Protein AF-A0A7S0A513-F1 (afdb_monomer)

InterPro domains:
  IPR018955 Branched-chain alpha-ketoacid dehydrogenase kinase/Pyruvate dehydrogenase kinase, N-terminal [PF10436] (98-244)
  IPR036784 Alpha-ketoacid/pyruvate dehydrogenase kinase, N-terminal domain superfamily [G3DSA:1.20.140.20] (74-240)
  IPR036784 Alpha-ketoacid/pyruvate dehydrogenase kinase, N-terminal domain superfamily [SSF69012] (86-232)
  IPR036890 Histidine kinase/HSP90-like ATPase superfamily [G3DSA:3.30.565.10] (247-371)
  IPR036890 Histidine kinase/HSP90-like ATPase superfamily [SSF55874] (238-359)
  IPR039028 PDK/BCKDK protein kinase [PTHR11947] (77-369)

Nearest PDB structures (foldseek):
  7ebb-assembly1_B  TM=8.734E-01  e=1.107E-13  Homo sapiens
  7eat-assembly1_B  TM=8.738E-01  e=2.167E-13  Homo sapiens
  2e0a-assembly1_A  TM=8.598E-01  e=1.789E-13  Homo sapiens
  7ebg-assembly1_B  TM=8.669E-01  e=2.890E-13  Homo sapiens
  2zdy-assembly1_A  TM=8.778E-01  e=1.278E-12  Homo sapiens

Organism: NCBI:txid73915

Foldseek 3Di:
DDDDDDDDDAPDDFLFLLLLLLVVVVVDDDDDDDDDDDDDPPPPQLVVQLLADDDDPPPDDPDDDRDPRRDYDDPVRVVVVLLVLLVVLCPDDQDDQDPVQLLVCQALLSLLVVLLVRVLSLLSVVLVLLVPQPCLVVQPLSVLLSVLSSVLNVLSSNDDDDSVDCPSVLVSLVSNVVSCPCNRVSVLVSVVVCVVVVSDDLVVSLVSSSVNSVSVVVSCSSSQLNVCNVDPDPPDDPQDRRQKRAFAQLLVLLVVLQVVLQVVCCVNVVDPDTQAEEEAEDDDPPGGGGIDRSVSSSSNSNSVSNVQSVLLSVQCVVVVHDSVVWYFYWYWYDDPPDIDIDTDTPRPDDDPVCVVVVSGPPDDPDDDPPD

Mean predicted aligned error: 11.95 Å

Solvent-accessible surface area (backbone atoms only — not comparable to full-atom values): 22211 Å² total; per-residue (Å²): 137,84,83,82,86,77,91,72,90,76,86,77,83,72,88,49,71,69,56,53,43,58,57,54,60,74,77,66,79,73,92,78,91,81,83,91,81,89,84,93,72,85,73,63,73,55,65,72,41,52,41,52,67,81,91,68,90,68,91,83,78,90,85,77,91,73,70,96,68,57,58,80,70,57,70,70,57,50,51,53,50,50,55,53,46,32,57,57,33,36,71,48,82,82,77,84,80,48,72,62,58,57,60,70,32,44,48,43,60,48,18,43,54,52,36,68,62,48,46,50,32,57,36,21,38,48,44,52,56,51,68,68,40,87,65,30,87,78,33,70,42,45,42,50,48,44,50,54,40,51,53,48,37,49,54,63,50,45,51,64,89,40,87,91,54,54,62,71,46,49,53,51,51,52,50,49,60,61,69,52,67,58,45,62,64,33,48,58,50,40,51,56,52,34,50,76,69,65,72,51,56,72,65,60,52,43,55,51,46,46,54,51,46,51,53,46,52,55,52,53,50,43,53,46,30,27,50,32,32,69,56,65,60,88,84,56,61,91,59,48,49,43,56,32,28,54,66,33,45,63,65,64,39,49,51,50,23,45,57,50,40,36,54,50,47,40,73,74,63,77,45,97,63,65,67,39,66,47,79,47,68,74,60,68,86,75,77,72,58,41,71,39,47,59,68,58,55,30,50,54,46,33,58,52,47,48,54,49,49,50,39,35,50,57,45,23,66,74,67,76,49,59,47,81,82,42,49,30,39,34,42,36,42,63,60,101,87,49,77,49,76,45,81,45,64,71,39,85,78,73,62,77,96,50,52,77,44,73,72,37,80,88,54,71,92,71,79,68,95,80,126

Secondary structure (DSSP, 8-state):
-PPPPPP---------HHHHHHHHHHH--------------TTTTGGGTTT-------S--------TT-----HHHHHHHHHHHHHHHHTSPPP---HHHHHH--SHHHHHHHHHHHHHHHHHHHHHHHHTSTTGGG-HHHHHHHHHHHHHHHHHHH---BTTB-HHHHHHHHHHHHHTTTHHHHHHHHHHHHHHTT-S-HHHHHHHHHHHHHHHHHHHHHHHHHHHHHS--TTS-TTEETTEEEEE-HHHHHHHHHHHHHHHHHHHS--SSPPPEEEEE-SPSSPP-EEE-HHHHHHHHHHHHHHHHHHHHHHHHHHT--GGGS-EEEEEEE-SS-EEEEEE--S----GGGGGGGG-SS---SPPS--

pLDDT: mean 77.33, std 24.17, range [21.39, 98.12]

Sequence (371 aa):
SSPAAGDLVEQRVPCGPRARAMNRLLWRARPQLIRSATPLESLRGGRLLAGLSLGRRLRGERGLAASPLGVHIPEDRLKEFLQAEVSFFAGQEPRSISMRQILDAATPEQAAALTHTELPIRFAQRILQIESLPGWETSPELVEVHKLYSRTFRDLRLVELDVNNLEPFTEVVHTIKERMKGVIPSLAMAMRRGQRQGAFSEAQMTEWLDTFLLSRIGTEMLTSQYIACTTPNIKAKKNRKGIVDQVCDPVSICEQAAKHTKKLARQHCSLDRDVVIEVEFMDAEPRVKFPYVPQYLFYIMVELLKNSARATVELCAAENGRLEDRPIVISVGADDSQVAIRVHDKAGGIPFNVADRVWSYMYSTVKSDNA

Radius of gyration: 24.35 Å; Cα contacts (8 Å, |Δi|>4): 367; chains: 1; bounding box: 82×50×70 Å

Structure (mmCIF, N/CA/C/O backbone):
data_AF-A0A7S0A513-F1
#
_entry.id   AF-A0A7S0A513-F1
#
loop_
_atom_site.group_PDB
_atom_site.id
_atom_site.type_symbol
_atom_site.label_atom_id
_atom_site.label_alt_id
_atom_site.label_comp_id
_atom_site.label_asym_id
_atom_site.label_entity_id
_atom_site.label_seq_id
_atom_site.pdbx_PDB_ins_code
_atom_site.Cartn_x
_atom_site.Cartn_y
_atom_site.Cartn_z
_atom_site.occupancy
_atom_site.B_iso_or_equiv
_atom_site.auth_seq_id
_atom_site.auth_comp_id
_atom_site.auth_asym_id
_atom_site.auth_atom_id
_atom_site.pdbx_PDB_model_num
ATOM 1 N N . SER A 1 1 ? 52.831 -0.151 -0.802 1.00 31.53 1 SER A N 1
ATOM 2 C CA . SER A 1 1 ? 52.164 0.525 0.329 1.00 31.53 1 SER A CA 1
ATOM 3 C C . SER A 1 1 ? 50.747 0.871 -0.091 1.00 31.53 1 SER A C 1
ATOM 5 O O . SER A 1 1 ? 50.537 1.815 -0.838 1.00 31.53 1 SER A O 1
ATOM 7 N N . SER A 1 2 ? 49.795 0.028 0.304 1.00 26.00 2 SER A N 1
ATOM 8 C CA . SER A 1 2 ? 48.356 0.224 0.091 1.00 26.00 2 SER A CA 1
ATOM 9 C C . SER A 1 2 ? 47.811 1.226 1.111 1.00 26.00 2 SER A C 1
ATOM 11 O O . SER A 1 2 ? 48.242 1.161 2.263 1.00 26.00 2 SER A O 1
ATOM 13 N N . PRO A 1 3 ? 46.816 2.058 0.773 1.00 26.52 3 PRO A N 1
ATOM 14 C CA . PRO A 1 3 ? 45.829 2.506 1.736 1.00 26.52 3 PRO A CA 1
ATOM 15 C C . PRO A 1 3 ? 44.521 1.728 1.554 1.00 26.52 3 PRO A C 1
ATOM 17 O O . PRO A 1 3 ? 44.203 1.232 0.474 1.00 26.52 3 PRO A O 1
ATOM 20 N N . ALA A 1 4 ? 43.831 1.557 2.673 1.00 24.08 4 ALA A N 1
ATOM 21 C CA . ALA A 1 4 ? 42.702 0.670 2.879 1.00 24.08 4 ALA A CA 1
ATOM 22 C C . ALA A 1 4 ? 41.410 1.179 2.224 1.00 24.08 4 ALA A C 1
ATOM 24 O O . ALA A 1 4 ? 41.099 2.368 2.277 1.00 24.08 4 ALA A O 1
ATOM 25 N N . ALA A 1 5 ? 40.641 0.245 1.663 1.00 24.20 5 ALA A N 1
ATOM 26 C CA . ALA A 1 5 ? 39.238 0.437 1.331 1.00 24.20 5 ALA A CA 1
ATOM 27 C C . ALA A 1 5 ? 38.428 0.424 2.637 1.00 24.20 5 ALA A C 1
ATOM 29 O O . ALA A 1 5 ? 38.476 -0.547 3.388 1.00 24.20 5 ALA A O 1
ATOM 30 N N . GLY A 1 6 ? 37.750 1.534 2.927 1.00 22.84 6 GLY A N 1
ATOM 31 C CA . GLY A 1 6 ? 36.813 1.641 4.038 1.00 22.84 6 GLY A CA 1
ATOM 32 C C . GLY A 1 6 ? 35.452 1.072 3.652 1.00 22.84 6 GLY A C 1
ATOM 33 O O . GLY A 1 6 ? 34.907 1.422 2.605 1.00 22.84 6 GLY A O 1
ATOM 34 N N . ASP A 1 7 ? 34.927 0.212 4.519 1.00 25.30 7 ASP A N 1
ATOM 35 C CA . ASP A 1 7 ? 33.590 -0.368 4.463 1.00 25.30 7 ASP A CA 1
ATOM 36 C C . ASP A 1 7 ? 32.499 0.713 4.378 1.00 25.30 7 ASP A C 1
ATOM 38 O O . ASP A 1 7 ? 32.326 1.527 5.289 1.00 25.30 7 ASP A O 1
ATOM 42 N N . LEU A 1 8 ? 31.715 0.688 3.298 1.00 23.08 8 LEU A N 1
ATOM 43 C CA . LEU A 1 8 ? 30.444 1.401 3.193 1.00 23.08 8 LEU A CA 1
ATOM 44 C C . LEU A 1 8 ? 29.317 0.372 3.128 1.00 23.08 8 LEU A C 1
ATOM 46 O O . LEU A 1 8 ? 29.141 -0.336 2.141 1.00 23.08 8 LEU A O 1
ATOM 50 N N . VAL A 1 9 ? 28.563 0.306 4.224 1.00 22.80 9 VAL A N 1
ATOM 51 C CA . VAL A 1 9 ? 27.371 -0.524 4.412 1.00 22.80 9 VAL A CA 1
ATOM 52 C C . VAL A 1 9 ? 26.335 -0.200 3.330 1.00 22.80 9 VAL A C 1
ATOM 54 O O . VAL A 1 9 ? 25.712 0.862 3.323 1.00 22.80 9 VAL A O 1
ATOM 57 N N . GLU A 1 10 ? 26.153 -1.141 2.410 1.00 24.81 10 GLU A N 1
ATOM 58 C CA . GLU A 1 10 ? 25.265 -1.053 1.256 1.00 24.81 10 GLU A CA 1
ATOM 59 C C . GLU A 1 10 ? 23.804 -1.299 1.692 1.00 24.81 10 GLU A C 1
ATOM 61 O O . GLU A 1 10 ? 23.372 -2.430 1.914 1.00 24.81 10 GLU A O 1
ATOM 66 N N . GLN A 1 11 ? 22.993 -0.243 1.834 1.00 22.23 11 GLN A N 1
ATOM 67 C CA . GLN A 1 11 ? 21.542 -0.400 2.008 1.00 22.23 11 GLN A CA 1
ATOM 68 C C . GLN A 1 11 ? 20.886 -0.774 0.670 1.00 22.23 11 GLN A C 1
ATOM 70 O O . GLN A 1 11 ? 20.380 0.075 -0.065 1.00 22.23 11 GLN A O 1
ATOM 75 N N . ARG A 1 12 ? 20.874 -2.072 0.352 1.00 28.61 12 ARG A N 1
ATOM 76 C CA . ARG A 1 12 ? 20.111 -2.637 -0.770 1.00 28.61 12 ARG A CA 1
ATOM 77 C C . ARG A 1 12 ? 18.631 -2.736 -0.392 1.00 28.61 12 ARG A C 1
ATOM 79 O O . ARG A 1 12 ? 18.266 -3.449 0.539 1.00 28.61 12 ARG A O 1
ATOM 86 N N . VAL A 1 13 ? 17.764 -2.021 -1.111 1.00 29.59 13 VAL A N 1
ATOM 87 C CA . VAL A 1 13 ? 16.310 -1.987 -0.863 1.00 29.59 13 VAL A CA 1
ATOM 88 C C . VAL A 1 13 ? 15.618 -3.134 -1.621 1.00 29.59 13 VAL A C 1
ATOM 90 O O . VAL A 1 13 ? 15.493 -3.054 -2.844 1.00 29.59 13 VAL A O 1
ATOM 93 N N . PRO A 1 14 ? 15.132 -4.201 -0.955 1.00 30.73 14 PRO A N 1
ATOM 94 C CA . PRO A 1 14 ? 14.318 -5.221 -1.613 1.00 30.73 14 PRO A CA 1
ATOM 95 C C . PRO A 1 14 ? 12.946 -4.658 -2.024 1.00 30.73 14 PRO A C 1
ATOM 97 O O . PRO A 1 14 ? 12.398 -3.785 -1.347 1.00 30.73 14 PRO A O 1
ATOM 100 N N . CYS A 1 15 ? 12.354 -5.196 -3.099 1.00 41.12 15 CYS A N 1
ATOM 101 C CA . CYS A 1 15 ? 10.929 -5.011 -3.405 1.00 41.12 15 CYS A CA 1
ATOM 102 C C . CYS A 1 15 ? 10.108 -5.389 -2.161 1.00 41.12 15 CYS A C 1
ATOM 104 O O . CYS A 1 15 ? 10.096 -6.547 -1.731 1.00 41.12 15 CYS A O 1
ATOM 106 N N . GLY A 1 16 ? 9.472 -4.400 -1.534 1.00 36.81 16 GLY A N 1
ATOM 107 C CA . GLY A 1 16 ? 8.758 -4.605 -0.279 1.00 36.81 16 GLY A CA 1
ATOM 108 C C . GLY A 1 16 ? 7.528 -5.505 -0.476 1.00 36.81 16 GLY A C 1
ATOM 109 O O . GLY A 1 16 ? 6.898 -5.448 -1.531 1.00 36.81 16 GLY A O 1
ATOM 110 N N . PRO A 1 17 ? 7.099 -6.279 0.540 1.00 36.75 17 PRO A N 1
ATOM 111 C CA . PRO A 1 17 ? 5.861 -7.072 0.490 1.00 36.75 17 PRO A CA 1
ATOM 112 C C . PRO A 1 17 ? 4.633 -6.267 0.021 1.00 36.75 17 PRO A C 1
ATOM 114 O O . PRO A 1 17 ? 3.756 -6.787 -0.659 1.00 36.75 17 PRO A O 1
ATOM 117 N N . ARG A 1 18 ? 4.614 -4.961 0.312 1.00 36.81 18 ARG A N 1
ATOM 118 C CA . ARG A 1 18 ? 3.580 -4.008 -0.112 1.00 36.81 18 ARG A CA 1
ATOM 119 C C . ARG A 1 18 ? 3.474 -3.844 -1.639 1.00 36.81 18 ARG A C 1
ATOM 121 O O . ARG A 1 18 ? 2.367 -3.670 -2.135 1.00 36.81 18 ARG A O 1
ATOM 128 N N . ALA A 1 19 ? 4.585 -3.937 -2.373 1.00 38.19 19 ALA A N 1
ATOM 129 C CA . ALA A 1 19 ? 4.618 -3.864 -3.838 1.00 38.19 19 ALA A CA 1
ATOM 130 C C . ALA A 1 19 ? 3.996 -5.104 -4.488 1.00 38.19 19 ALA A C 1
ATOM 132 O O . ALA A 1 19 ? 3.190 -4.993 -5.409 1.00 38.19 19 ALA A O 1
ATOM 133 N N . ARG A 1 20 ? 4.301 -6.289 -3.947 1.00 46.50 20 ARG A N 1
ATOM 134 C CA . ARG A 1 20 ? 3.769 -7.567 -4.442 1.00 46.50 20 ARG A CA 1
ATOM 135 C C . ARG A 1 20 ? 2.255 -7.688 -4.259 1.00 46.50 20 ARG A C 1
ATOM 137 O O . ARG A 1 20 ? 1.569 -8.069 -5.204 1.00 46.50 20 ARG A O 1
ATOM 144 N N . ALA A 1 21 ? 1.731 -7.286 -3.100 1.00 36.16 21 ALA A N 1
ATOM 145 C CA . ALA A 1 21 ? 0.288 -7.285 -2.851 1.00 36.16 21 ALA A CA 1
ATOM 146 C C . ALA A 1 21 ? -0.473 -6.322 -3.778 1.00 36.16 21 ALA A C 1
ATOM 148 O O . ALA A 1 21 ? -1.547 -6.654 -4.274 1.00 36.16 21 ALA A O 1
ATOM 149 N N . MET A 1 22 ? 0.097 -5.143 -4.051 1.00 35.75 22 MET A N 1
ATOM 150 C CA . MET A 1 22 ? -0.537 -4.148 -4.919 1.00 35.75 22 MET A CA 1
ATOM 151 C C . MET A 1 22 ? -0.517 -4.568 -6.400 1.00 35.75 22 MET A C 1
ATOM 153 O O . MET A 1 22 ? -1.495 -4.334 -7.104 1.00 35.75 22 MET A O 1
ATOM 157 N N . ASN A 1 23 ? 0.533 -5.266 -6.855 1.00 37.56 23 ASN A N 1
ATOM 158 C CA . ASN A 1 23 ? 0.601 -5.803 -8.220 1.00 37.56 23 ASN A CA 1
ATOM 159 C C . ASN A 1 23 ? -0.340 -7.005 -8.443 1.00 37.56 23 ASN A C 1
ATOM 161 O O . ASN A 1 23 ? -0.924 -7.123 -9.517 1.00 37.56 23 ASN A O 1
ATOM 165 N N . ARG A 1 24 ? -0.554 -7.870 -7.438 1.00 40.38 24 ARG A N 1
ATOM 166 C CA . ARG A 1 24 ? -1.519 -8.990 -7.531 1.00 40.38 24 ARG A CA 1
ATOM 167 C C . ARG A 1 24 ? -2.982 -8.522 -7.595 1.00 40.38 24 ARG A C 1
ATOM 169 O O . ARG A 1 24 ? -3.795 -9.163 -8.258 1.00 40.38 24 ARG A O 1
ATOM 176 N N . LEU A 1 25 ? -3.301 -7.395 -6.953 1.00 34.44 25 LEU A N 1
ATOM 177 C CA . LEU A 1 25 ? -4.626 -6.752 -6.937 1.00 34.44 25 LEU A CA 1
ATOM 178 C C . LEU A 1 25 ? -5.155 -6.429 -8.344 1.00 34.44 25 LEU A C 1
ATOM 180 O O . LEU A 1 25 ? -6.352 -6.541 -8.593 1.00 34.44 25 LEU A O 1
ATOM 184 N N . LEU A 1 26 ? -4.258 -6.071 -9.266 1.00 33.94 26 LEU A N 1
ATOM 185 C CA . LEU A 1 26 ? -4.607 -5.711 -10.642 1.00 33.94 26 LEU A CA 1
ATOM 186 C C . LEU A 1 26 ? -4.824 -6.929 -11.555 1.00 33.94 26 LEU A C 1
ATOM 188 O O . LEU A 1 26 ? -5.502 -6.808 -12.568 1.00 33.94 26 LEU A O 1
ATOM 192 N N . TRP A 1 27 ? -4.309 -8.111 -11.198 1.00 27.66 27 TRP A N 1
ATOM 193 C CA . TRP A 1 27 ? -4.363 -9.301 -12.062 1.00 27.66 27 TRP A CA 1
ATOM 194 C C . TRP A 1 27 ? -5.582 -10.210 -11.808 1.00 27.66 27 TRP A C 1
ATOM 196 O O . TRP A 1 27 ? -5.841 -11.133 -12.578 1.00 27.66 27 TRP A O 1
ATOM 206 N N . ARG A 1 28 ? -6.350 -9.990 -10.726 1.00 25.70 28 ARG A N 1
ATOM 207 C CA . ARG A 1 28 ? -7.469 -10.870 -10.317 1.00 25.70 28 ARG A CA 1
ATOM 208 C C . ARG A 1 28 ? -8.786 -10.143 -10.004 1.00 25.70 28 ARG A C 1
ATOM 210 O O . ARG A 1 28 ? -9.498 -10.532 -9.080 1.00 25.70 28 ARG A O 1
ATOM 217 N N . ALA A 1 29 ? -9.170 -9.129 -10.775 1.00 23.39 29 ALA A N 1
ATOM 218 C CA . ALA A 1 29 ? -10.522 -8.575 -10.675 1.00 23.39 29 ALA A CA 1
ATOM 219 C C . ALA A 1 29 ? -11.521 -9.414 -11.506 1.00 23.39 29 ALA A C 1
ATOM 221 O O . ALA A 1 29 ? -11.628 -9.245 -12.717 1.00 23.39 29 ALA A O 1
ATOM 222 N N . ARG A 1 30 ? -12.270 -10.322 -10.859 1.00 21.39 30 ARG A N 1
ATOM 223 C CA . ARG A 1 30 ? -13.564 -10.812 -11.378 1.00 21.39 30 ARG A CA 1
ATOM 224 C C . ARG A 1 30 ? -14.690 -9.958 -10.777 1.00 21.39 30 ARG A C 1
ATOM 226 O O . ARG A 1 30 ? -14.651 -9.719 -9.570 1.00 21.39 30 ARG A O 1
ATOM 233 N N . PRO A 1 31 ? -15.705 -9.537 -11.549 1.00 22.92 31 PRO A N 1
ATOM 234 C CA . PRO A 1 31 ? -16.829 -8.794 -10.999 1.00 22.92 31 PRO A CA 1
ATOM 235 C C . PRO A 1 31 ? -17.800 -9.756 -10.304 1.00 22.92 31 PRO A C 1
ATOM 237 O O . PRO A 1 31 ? -18.251 -10.728 -10.909 1.00 22.92 31 PRO A O 1
ATOM 240 N N . GLN A 1 32 ? -18.147 -9.484 -9.045 1.00 23.38 32 GLN A N 1
ATOM 241 C CA . GLN A 1 32 ? -19.339 -10.056 -8.416 1.00 23.38 32 GLN A CA 1
ATOM 242 C C . GLN A 1 32 ? -20.369 -8.951 -8.176 1.00 23.38 32 GLN A C 1
ATOM 244 O O . GLN A 1 32 ? -20.063 -7.908 -7.598 1.00 23.38 32 GLN A O 1
ATOM 249 N N . LEU A 1 33 ? -21.584 -9.185 -8.679 1.00 22.20 33 LEU A N 1
ATOM 250 C CA . LEU A 1 33 ? -22.762 -8.349 -8.468 1.00 22.20 33 LEU A CA 1
ATOM 251 C C . LEU A 1 33 ? -23.184 -8.394 -6.996 1.00 22.20 33 LEU A C 1
ATOM 253 O O . LEU A 1 33 ? -23.364 -9.480 -6.452 1.00 22.20 33 LEU A O 1
ATOM 257 N N . ILE A 1 34 ? -23.446 -7.235 -6.385 1.00 23.72 34 ILE A N 1
ATOM 258 C CA . ILE A 1 34 ? -24.060 -7.159 -5.053 1.00 23.72 34 ILE A CA 1
ATOM 259 C C . ILE A 1 34 ? -25.284 -6.242 -5.094 1.00 23.72 34 ILE A C 1
ATOM 261 O O . ILE A 1 34 ? -25.223 -5.095 -5.540 1.00 23.72 34 ILE A O 1
ATOM 265 N N . ARG A 1 35 ? -26.407 -6.803 -4.629 1.00 21.86 35 ARG A N 1
ATOM 266 C CA . ARG A 1 35 ? -27.696 -6.145 -4.394 1.00 21.86 35 ARG A CA 1
ATOM 267 C C . ARG A 1 35 ? -27.638 -5.285 -3.129 1.00 21.86 35 ARG A C 1
ATOM 269 O O . ARG A 1 35 ? -26.991 -5.636 -2.149 1.00 21.86 35 ARG A O 1
ATOM 276 N N . SER A 1 36 ? -28.358 -4.172 -3.163 1.00 21.98 36 SER A N 1
ATOM 277 C CA . SER A 1 36 ? -28.482 -3.188 -2.088 1.00 21.98 36 SER A CA 1
ATOM 278 C C . SER A 1 36 ? -29.209 -3.735 -0.855 1.00 21.98 36 SER A C 1
ATOM 280 O O . SER A 1 36 ? -30.333 -4.220 -0.976 1.00 21.98 36 SER A O 1
ATOM 282 N N . ALA A 1 37 ? -28.627 -3.538 0.327 1.00 23.28 37 ALA A N 1
ATOM 283 C CA . ALA A 1 37 ? -29.340 -3.562 1.601 1.00 23.28 37 ALA A CA 1
ATOM 284 C C . ALA A 1 37 ? -28.906 -2.354 2.449 1.00 23.28 37 ALA A C 1
ATOM 286 O O . ALA A 1 37 ? -27.717 -2.069 2.593 1.00 23.28 37 ALA A O 1
ATOM 287 N N . THR A 1 38 ? -29.883 -1.618 2.972 1.00 27.64 38 THR A N 1
ATOM 288 C CA . THR A 1 38 ? -29.727 -0.440 3.839 1.00 27.64 38 THR A CA 1
ATOM 289 C C . THR A 1 38 ? -29.581 -0.843 5.309 1.00 27.64 38 THR A C 1
ATOM 291 O O . THR A 1 38 ? -30.393 -1.642 5.770 1.00 27.64 38 THR A O 1
ATOM 294 N N . PRO A 1 39 ? -28.656 -0.240 6.084 1.00 29.53 39 PRO A N 1
ATOM 295 C CA . PRO A 1 39 ? -28.733 -0.307 7.542 1.00 29.53 39 PRO A CA 1
ATOM 296 C C . PRO A 1 39 ? -28.659 1.082 8.202 1.00 29.53 39 PRO A C 1
ATOM 298 O O . PRO A 1 39 ? -27.600 1.705 8.278 1.00 29.53 39 PRO A O 1
ATOM 301 N N . LEU A 1 40 ? -29.793 1.522 8.747 1.00 26.30 40 LEU A N 1
ATOM 302 C CA . LEU A 1 40 ? -29.931 2.615 9.712 1.00 26.30 40 LEU A CA 1
ATOM 303 C C . LEU A 1 40 ? -30.316 1.962 11.046 1.00 26.30 40 LEU A C 1
ATOM 305 O O . LEU A 1 40 ? -31.493 1.761 11.282 1.00 26.30 40 LEU A O 1
ATOM 309 N N . GLU A 1 41 ? -29.331 1.557 11.862 1.00 24.95 41 GLU A N 1
ATOM 310 C CA . GLU A 1 41 ? -29.530 1.166 13.285 1.00 24.95 41 GLU A CA 1
ATOM 311 C C . GLU A 1 41 ? -28.215 0.883 14.064 1.00 24.95 41 GLU A C 1
ATOM 313 O O . GLU A 1 41 ? -28.203 0.847 15.292 1.00 24.95 41 GLU A O 1
ATOM 318 N N . SER A 1 42 ? -27.064 0.795 13.384 1.00 33.84 42 SER A N 1
ATOM 319 C CA . SER A 1 42 ? -25.761 0.371 13.945 1.00 33.84 42 SER A CA 1
ATOM 320 C C . SER A 1 42 ? -25.025 1.372 14.871 1.00 33.84 42 SER A C 1
ATOM 322 O O . SER A 1 42 ? -23.919 1.080 15.325 1.00 33.84 42 SER A O 1
ATOM 324 N N . LEU A 1 43 ? -25.583 2.545 15.185 1.00 31.52 43 LEU A N 1
ATOM 325 C CA . LEU A 1 43 ? -24.890 3.588 15.972 1.00 31.52 43 LEU A CA 1
ATOM 326 C C . LEU A 1 43 ? -25.077 3.473 17.500 1.00 31.52 43 LEU A C 1
ATOM 328 O O . LEU A 1 43 ? -24.502 4.262 18.247 1.00 31.52 43 LEU A O 1
ATOM 332 N N . ARG A 1 44 ? -25.865 2.509 18.000 1.00 32.94 44 ARG A N 1
ATOM 333 C CA . ARG A 1 44 ? -26.158 2.409 19.446 1.00 32.94 44 ARG A CA 1
ATOM 334 C C . ARG A 1 44 ? -25.062 1.728 20.277 1.00 32.94 44 ARG A C 1
ATOM 336 O O . ARG A 1 44 ? -24.904 2.090 21.436 1.00 32.94 44 ARG A O 1
ATOM 343 N N . GLY A 1 45 ? -24.270 0.816 19.706 1.00 32.12 45 GLY A N 1
ATOM 344 C CA . GLY A 1 45 ? -23.227 0.085 20.450 1.00 32.12 45 GLY A CA 1
ATOM 345 C C . GLY A 1 45 ? -21.999 0.926 20.830 1.00 32.12 45 GLY A C 1
ATOM 346 O O . GLY A 1 45 ? -21.393 0.701 21.870 1.00 32.12 45 GLY A O 1
ATOM 347 N N . GLY A 1 46 ? -21.651 1.943 20.031 1.00 35.59 46 GLY A N 1
ATOM 348 C CA . GLY A 1 46 ? -20.552 2.875 20.336 1.00 35.59 46 GLY A CA 1
ATOM 349 C C . GLY A 1 46 ? -20.810 3.768 21.556 1.00 35.59 46 GLY A C 1
ATOM 350 O O . GLY A 1 46 ? -19.874 4.091 22.278 1.00 35.59 46 GLY A O 1
ATOM 351 N N . ARG A 1 47 ? -22.080 4.086 21.850 1.00 38.56 47 ARG A N 1
ATOM 352 C CA . ARG A 1 47 ? -22.468 4.952 22.981 1.00 38.56 47 ARG A CA 1
ATOM 353 C C . ARG A 1 47 ? -22.203 4.339 24.361 1.00 38.56 47 ARG A C 1
ATOM 355 O O . ARG A 1 47 ? -22.214 5.064 25.346 1.00 38.56 47 ARG A O 1
ATOM 362 N N . LEU A 1 48 ? -21.997 3.022 24.458 1.00 37.28 48 LEU A N 1
ATOM 363 C CA . LEU A 1 48 ? -21.797 2.342 25.746 1.00 37.28 48 LEU A CA 1
ATOM 364 C C . LEU A 1 48 ? -20.347 2.408 26.257 1.00 37.28 48 LEU A C 1
ATOM 366 O O . LEU A 1 48 ? -20.134 2.260 27.456 1.00 37.28 48 LEU A O 1
ATOM 370 N N . LEU A 1 49 ? -19.360 2.640 25.384 1.00 39.53 49 LEU A N 1
ATOM 371 C CA . LEU A 1 49 ? -17.935 2.620 25.756 1.00 39.53 49 LEU A CA 1
ATOM 372 C C . LEU A 1 49 ? -17.324 4.002 25.958 1.00 39.53 49 LEU A C 1
ATOM 374 O O . LEU A 1 49 ? -16.396 4.166 26.742 1.00 39.53 49 LEU A O 1
ATOM 378 N N . ALA A 1 50 ? -17.871 5.003 25.291 1.00 39.03 50 ALA A N 1
ATOM 379 C CA . ALA A 1 50 ? -17.426 6.378 25.404 1.00 39.03 50 ALA A CA 1
ATOM 380 C C . ALA A 1 50 ? -17.573 7.001 26.799 1.00 39.03 50 ALA A C 1
ATOM 382 O O . ALA A 1 50 ? -16.856 7.932 27.158 1.00 39.03 50 ALA A O 1
ATOM 383 N N . GLY A 1 51 ? -18.493 6.468 27.607 1.00 34.31 51 GLY A N 1
ATOM 384 C CA . GLY A 1 51 ? -18.667 6.856 29.005 1.00 34.31 51 GLY A CA 1
ATOM 385 C C . GLY A 1 51 ? -17.614 6.275 29.956 1.00 34.31 51 GLY A C 1
ATOM 386 O O . GLY A 1 51 ? -17.707 6.501 31.158 1.00 34.31 51 GLY A O 1
ATOM 387 N N . LEU A 1 52 ? -16.634 5.507 29.470 1.00 39.56 52 LEU A N 1
ATOM 388 C CA . LEU A 1 52 ? -15.660 4.806 30.308 1.00 39.56 52 LEU A CA 1
ATOM 389 C C . LEU A 1 52 ? -14.345 5.593 30.380 1.00 39.56 52 LEU A C 1
ATOM 391 O O . LEU A 1 52 ? -13.466 5.447 29.533 1.00 39.56 52 LEU A O 1
ATOM 395 N N . SER A 1 53 ? -14.187 6.437 31.402 1.00 35.69 53 SER A N 1
ATOM 396 C CA . SER A 1 53 ? -12.924 7.135 31.667 1.00 35.69 53 SER A CA 1
ATOM 397 C C . SER A 1 53 ? -11.959 6.258 32.481 1.00 35.69 53 SER A C 1
ATOM 399 O O . SER A 1 53 ? -12.306 5.703 33.523 1.00 35.69 53 SER A O 1
ATOM 401 N N . LEU A 1 54 ? -10.717 6.123 32.001 1.00 36.06 54 LEU A N 1
ATOM 402 C CA . LEU A 1 54 ? -9.638 5.417 32.699 1.00 36.06 54 LEU A CA 1
ATOM 403 C C . LEU A 1 54 ? -9.001 6.327 33.756 1.00 36.06 54 LEU A C 1
ATOM 405 O O . LEU A 1 54 ? -8.480 7.401 33.456 1.00 36.06 54 LEU A O 1
ATOM 409 N N . GLY A 1 55 ? -8.996 5.867 35.006 1.00 30.48 55 GLY A N 1
ATOM 410 C CA . GLY A 1 55 ? -8.342 6.547 36.115 1.00 30.48 55 GLY A CA 1
ATOM 411 C C . GLY A 1 55 ? -6.817 6.565 35.979 1.00 30.48 55 GLY A C 1
ATOM 412 O O . GLY A 1 55 ? -6.136 5.619 36.362 1.00 30.48 55 GLY A O 1
ATOM 413 N N . ARG A 1 56 ? -6.260 7.701 35.555 1.00 30.78 56 ARG A N 1
ATOM 414 C CA . ARG A 1 56 ? -4.959 8.174 36.047 1.00 30.78 56 ARG A CA 1
ATOM 415 C C . ARG A 1 56 ? -5.180 9.517 36.727 1.00 30.78 56 ARG A C 1
ATOM 417 O O . ARG A 1 56 ? -5.428 10.516 36.064 1.00 30.78 56 ARG A O 1
ATOM 424 N N . ARG A 1 57 ? -5.032 9.569 38.056 1.00 28.22 57 ARG A N 1
ATOM 425 C CA . ARG A 1 57 ? -4.723 10.836 38.734 1.00 28.22 57 ARG A CA 1
ATOM 426 C C . ARG A 1 57 ? -3.320 11.259 38.299 1.00 28.22 57 ARG A C 1
ATOM 428 O O . ARG A 1 57 ? -2.343 10.944 38.972 1.00 28.22 57 ARG A O 1
ATOM 435 N N . LEU A 1 58 ? -3.220 11.972 37.184 1.00 30.42 58 LEU A N 1
ATOM 436 C CA . LEU A 1 58 ? -2.128 12.913 36.992 1.00 30.42 58 LEU A CA 1
ATOM 437 C C . LEU A 1 58 ? -2.475 14.132 37.849 1.00 30.42 58 LEU A C 1
ATOM 439 O O . LEU A 1 58 ? -3.508 14.774 37.666 1.00 30.42 58 LEU A O 1
ATOM 443 N N . ARG A 1 59 ? -1.661 14.401 38.873 1.00 30.34 59 ARG A N 1
ATOM 444 C CA . ARG A 1 59 ? -1.750 15.672 39.592 1.00 30.34 59 ARG A CA 1
ATOM 445 C C . ARG A 1 59 ? -1.391 16.777 38.603 1.00 30.34 59 ARG A C 1
ATOM 447 O O . ARG A 1 59 ? -0.230 16.888 38.230 1.00 30.34 59 ARG A O 1
ATOM 454 N N . GLY A 1 60 ? -2.380 17.599 38.269 1.00 34.09 60 GLY A N 1
ATOM 455 C CA . GLY A 1 60 ? -2.172 18.938 37.730 1.00 34.09 60 GLY A CA 1
ATOM 456 C C . GLY A 1 60 ? -2.650 19.145 36.300 1.00 34.09 60 GLY A C 1
ATOM 457 O O . GLY A 1 60 ? -1.828 19.446 35.453 1.00 34.09 60 GLY A O 1
ATOM 458 N N . GLU A 1 61 ? -3.958 19.092 36.045 1.00 31.05 61 GLU A N 1
ATOM 459 C CA . GLU A 1 61 ? -4.539 19.675 34.828 1.00 31.05 61 GLU A CA 1
ATOM 460 C C . GLU A 1 61 ? -5.851 20.392 35.161 1.00 31.05 61 GLU A C 1
ATOM 462 O O . GLU A 1 61 ? -6.734 19.857 35.835 1.00 31.05 61 GLU A O 1
ATOM 467 N N . ARG A 1 62 ? -5.952 21.652 34.726 1.00 30.48 62 ARG A N 1
ATOM 468 C CA . ARG A 1 62 ? -7.199 22.417 34.726 1.00 30.48 62 ARG A CA 1
ATOM 469 C C . ARG A 1 62 ? -7.973 22.060 33.459 1.00 30.48 62 ARG A C 1
ATOM 471 O O . ARG A 1 62 ? -7.510 22.363 32.370 1.00 30.48 62 ARG A O 1
ATOM 478 N N . GLY A 1 63 ? -9.180 21.532 33.650 1.00 35.19 63 GLY A N 1
ATOM 479 C CA . GLY A 1 63 ? -10.333 21.822 32.796 1.00 35.19 63 GLY A CA 1
ATOM 480 C C . GLY A 1 63 ? -10.477 21.021 31.503 1.00 35.19 63 GLY A C 1
ATOM 481 O O . GLY A 1 63 ? -10.400 21.599 30.428 1.00 35.19 63 GLY A O 1
ATOM 482 N N . LEU A 1 64 ? -10.840 19.742 31.613 1.00 34.44 64 LEU A N 1
ATOM 483 C CA . LEU A 1 64 ? -11.671 19.062 30.613 1.00 34.44 64 LEU A CA 1
ATOM 484 C C . LEU A 1 64 ? -12.939 18.587 31.329 1.00 34.44 64 LEU A C 1
ATOM 486 O O . LEU A 1 64 ? -12.873 17.848 32.311 1.00 34.44 64 LEU A O 1
ATOM 490 N N . ALA A 1 65 ? -14.087 19.113 30.902 1.00 33.50 65 ALA A N 1
ATOM 491 C CA . ALA A 1 65 ? -15.385 18.833 31.498 1.00 33.50 65 ALA A CA 1
ATOM 492 C C . ALA A 1 65 ? -15.739 17.350 31.304 1.00 33.50 65 ALA A C 1
ATOM 494 O O . ALA A 1 65 ? -16.002 16.899 30.193 1.00 33.50 65 ALA A O 1
ATOM 495 N N . ALA A 1 66 ? -15.714 16.593 32.400 1.00 35.28 66 ALA A N 1
ATOM 496 C CA . ALA A 1 66 ? -16.110 15.194 32.431 1.00 35.28 66 ALA A CA 1
ATOM 497 C C . ALA A 1 66 ? -17.637 15.058 32.297 1.00 35.28 66 ALA A C 1
ATOM 499 O O . ALA A 1 66 ? -18.394 15.772 32.957 1.00 35.28 66 ALA A O 1
ATOM 500 N N . SER A 1 67 ? -18.082 14.115 31.464 1.00 35.12 67 SER A N 1
ATOM 501 C CA . SER A 1 67 ? -19.490 13.719 31.359 1.00 35.12 67 SER A CA 1
ATOM 502 C C . SER A 1 67 ? -20.001 13.139 32.700 1.00 35.12 67 SER A C 1
ATOM 504 O O . SER A 1 67 ? -19.242 12.428 33.364 1.00 35.12 67 SER A O 1
ATOM 506 N N . PRO A 1 68 ? -21.256 13.391 33.138 1.00 33.75 68 PRO A N 1
ATOM 507 C CA . PRO A 1 68 ? -21.686 13.161 34.528 1.00 33.75 68 PRO A CA 1
ATOM 508 C C . PRO A 1 68 ? -21.939 11.694 34.926 1.00 33.75 68 PRO A C 1
ATOM 510 O O . PRO A 1 68 ? -22.336 11.435 36.058 1.00 33.75 68 PRO A O 1
ATOM 513 N N . LEU A 1 69 ? -21.748 10.727 34.022 1.00 40.53 69 LEU A N 1
ATOM 514 C CA . LEU A 1 69 ? -22.099 9.311 34.224 1.00 40.53 69 LEU A CA 1
ATOM 515 C C . LEU A 1 69 ? -20.945 8.370 33.839 1.00 40.53 69 LEU A C 1
ATOM 517 O O . LEU A 1 69 ? -21.132 7.388 33.124 1.00 40.53 69 LEU A O 1
ATOM 521 N N . GLY A 1 70 ? -19.731 8.678 34.301 1.00 49.88 70 GLY A N 1
ATOM 522 C CA . GLY A 1 70 ? -18.562 7.828 34.079 1.00 49.88 70 GLY A CA 1
ATOM 523 C C . GLY A 1 70 ? -18.616 6.542 34.906 1.00 49.88 70 GLY A C 1
ATOM 524 O O . GLY A 1 70 ? -18.265 6.556 36.085 1.00 49.88 70 GLY A O 1
ATOM 525 N N . VAL A 1 71 ? -19.055 5.427 34.317 1.00 55.88 71 VAL A N 1
ATOM 526 C CA . VAL A 1 71 ? -19.022 4.109 34.975 1.00 55.88 71 VAL A CA 1
ATOM 527 C C . VAL A 1 71 ? -17.573 3.618 35.022 1.00 55.88 71 VAL A C 1
ATOM 529 O O . VAL A 1 71 ? -16.941 3.403 33.993 1.00 55.88 71 VAL A O 1
ATOM 532 N N . HIS A 1 72 ? -17.035 3.433 36.227 1.00 63.47 72 HIS A N 1
ATOM 533 C CA . HIS A 1 72 ? -15.666 2.964 36.433 1.00 63.47 72 HIS A CA 1
ATOM 534 C C . HIS A 1 72 ? -15.572 1.446 36.215 1.00 63.47 72 HIS A C 1
ATOM 536 O O . HIS A 1 72 ? -16.062 0.666 37.035 1.00 63.47 72 HIS A O 1
ATOM 542 N N . ILE A 1 73 ? -14.918 1.013 35.134 1.00 70.75 73 ILE A N 1
ATOM 543 C CA . ILE A 1 73 ? -14.708 -0.409 34.825 1.00 70.75 73 ILE A CA 1
ATOM 544 C C . ILE A 1 73 ? -13.246 -0.796 35.117 1.00 70.75 73 ILE A C 1
ATOM 546 O O . ILE A 1 73 ? -12.341 -0.125 34.622 1.00 70.75 73 ILE A O 1
ATOM 550 N N . PRO A 1 74 ? -12.988 -1.864 35.901 1.00 84.00 74 PRO A N 1
ATOM 551 C CA . PRO A 1 74 ? -11.638 -2.398 36.105 1.00 84.00 74 PRO A CA 1
ATOM 552 C C . PRO A 1 74 ? -10.954 -2.787 34.787 1.00 84.00 74 PRO A C 1
ATOM 554 O O . PRO A 1 74 ? -11.618 -3.244 33.857 1.00 84.00 74 PRO A O 1
ATOM 557 N N . GLU A 1 75 ? -9.626 -2.675 34.715 1.00 80.56 75 GLU A N 1
ATOM 558 C CA . GLU A 1 75 ? -8.864 -2.949 33.483 1.00 80.56 75 GLU A CA 1
ATOM 559 C C . GLU A 1 75 ? -9.066 -4.383 32.963 1.00 80.56 75 GLU A C 1
ATOM 561 O O . GLU A 1 75 ? -9.243 -4.581 31.760 1.00 80.56 75 GLU A O 1
ATOM 566 N N . ASP A 1 76 ? -9.160 -5.365 33.862 1.00 80.62 76 ASP A N 1
ATOM 567 C CA . ASP A 1 76 ? -9.431 -6.763 33.501 1.00 80.62 76 ASP A CA 1
ATOM 568 C C . ASP A 1 76 ? -10.805 -6.931 32.841 1.00 80.62 76 ASP A C 1
ATOM 570 O O . ASP A 1 76 ? -10.941 -7.605 31.821 1.00 80.62 76 ASP A O 1
ATOM 574 N N . ARG A 1 77 ? -11.823 -6.236 33.362 1.00 83.56 77 ARG A N 1
ATOM 575 C CA . ARG A 1 77 ? -13.177 -6.255 32.795 1.00 83.56 77 ARG A CA 1
ATOM 576 C C . ARG A 1 77 ? -13.208 -5.575 31.436 1.00 83.56 77 ARG A C 1
ATOM 578 O O . ARG A 1 77 ? -13.824 -6.094 30.513 1.00 83.56 77 ARG A O 1
ATOM 585 N N . LEU A 1 78 ? -12.515 -4.446 31.283 1.00 82.31 78 LEU A N 1
ATOM 586 C CA . LEU A 1 78 ? -12.385 -3.781 29.986 1.00 82.31 78 LEU A CA 1
ATOM 587 C C . LEU A 1 78 ? -11.721 -4.704 28.954 1.00 82.31 78 LEU A C 1
ATOM 589 O O . LEU A 1 78 ? -12.150 -4.744 27.804 1.00 82.31 78 LEU A O 1
ATOM 593 N N . LYS A 1 79 ? -10.708 -5.475 29.361 1.00 82.75 79 LYS A N 1
ATOM 594 C CA . LYS A 1 79 ? -10.048 -6.452 28.491 1.00 82.75 79 LYS A CA 1
ATOM 595 C C . LYS A 1 79 ? -11.003 -7.567 28.048 1.00 82.75 79 LYS A C 1
ATOM 597 O O . LYS A 1 79 ? -11.047 -7.861 26.856 1.00 82.75 79 LYS A O 1
ATOM 602 N N . GLU A 1 80 ? -11.787 -8.131 28.969 1.00 86.88 80 GLU A N 1
ATOM 603 C CA . GLU A 1 80 ? -12.837 -9.116 28.649 1.00 86.88 80 GLU A CA 1
ATOM 604 C C . GLU A 1 80 ? -13.854 -8.548 27.645 1.00 86.88 80 GLU A C 1
ATOM 606 O O . GLU A 1 80 ? -14.166 -9.190 26.640 1.00 86.88 80 GLU A O 1
ATOM 611 N N . PHE A 1 81 ? -14.324 -7.316 27.871 1.00 88.25 81 PHE A N 1
ATOM 612 C CA . PHE A 1 81 ? -15.259 -6.645 26.963 1.00 88.25 81 PHE A CA 1
ATOM 613 C C . PHE A 1 81 ? -14.665 -6.423 25.572 1.00 88.25 81 PHE A C 1
ATOM 615 O O . PHE A 1 81 ? -15.321 -6.721 24.576 1.00 88.25 81 PHE A O 1
ATOM 622 N N . LEU A 1 82 ? -13.423 -5.943 25.484 1.00 88.88 82 LEU A N 1
ATOM 623 C CA . LEU A 1 82 ? -12.751 -5.733 24.200 1.00 88.88 82 LEU A CA 1
ATOM 624 C C . LEU A 1 82 ? -12.561 -7.047 23.441 1.00 88.88 82 LEU A C 1
ATOM 626 O O . LEU A 1 82 ? -12.715 -7.065 22.225 1.00 88.88 82 LEU A O 1
ATOM 630 N N . GLN A 1 83 ? -12.268 -8.150 24.131 1.00 90.31 83 GLN A N 1
ATOM 631 C CA . GLN A 1 83 ? -12.145 -9.463 23.498 1.00 90.31 83 GLN A CA 1
ATOM 632 C C . GLN A 1 83 ? -13.490 -9.961 22.940 1.00 90.31 83 GLN A C 1
ATOM 634 O O . GLN A 1 83 ? -13.549 -10.495 21.826 1.00 90.31 83 GLN A O 1
ATOM 639 N N . ALA A 1 84 ? -14.584 -9.729 23.671 1.00 91.19 84 ALA A N 1
ATOM 640 C CA . ALA A 1 84 ? -15.932 -9.993 23.174 1.00 91.19 84 ALA A CA 1
ATOM 641 C C . ALA A 1 84 ? -16.274 -9.107 21.961 1.00 91.19 84 ALA A C 1
ATOM 643 O O . ALA A 1 84 ? -16.814 -9.601 20.969 1.00 91.19 84 ALA A O 1
ATOM 644 N N . GLU A 1 85 ? -15.903 -7.823 21.989 1.00 93.69 85 GLU A N 1
ATOM 645 C CA . GLU A 1 85 ? -16.088 -6.922 20.850 1.00 93.69 85 GLU A CA 1
ATOM 646 C C . GLU A 1 85 ? -15.269 -7.342 19.629 1.00 93.69 85 GLU A C 1
ATOM 648 O O . GLU A 1 85 ? -15.797 -7.311 18.521 1.00 93.69 85 GLU A O 1
ATOM 653 N N . VAL A 1 86 ? -14.013 -7.771 19.794 1.00 95.25 86 VAL A N 1
ATOM 654 C CA . VAL A 1 86 ? -13.212 -8.305 18.679 1.00 95.25 86 VAL A CA 1
ATOM 655 C C . VAL A 1 86 ? -13.954 -9.464 18.017 1.00 95.25 86 VAL A C 1
ATOM 657 O O . VAL A 1 86 ? -14.118 -9.461 16.800 1.00 95.25 86 VAL A O 1
ATOM 660 N N . SER A 1 87 ? -14.476 -10.406 18.804 1.00 93.50 87 SER A N 1
ATOM 661 C CA . SER A 1 87 ? -15.241 -11.543 18.275 1.00 93.50 87 SER A CA 1
ATOM 662 C C . SER A 1 87 ? -16.500 -11.086 17.524 1.00 93.50 87 SER A C 1
ATOM 664 O O . SER A 1 87 ? -16.776 -11.559 16.422 1.00 93.50 87 SER A O 1
ATOM 666 N N . PHE A 1 88 ? -17.232 -10.115 18.079 1.00 93.50 88 PHE A N 1
ATOM 667 C CA . PHE A 1 88 ? -18.432 -9.546 17.462 1.00 93.50 88 PHE A CA 1
ATOM 668 C C . PHE A 1 88 ? -18.142 -8.827 16.135 1.00 93.50 88 PHE A C 1
ATOM 670 O O . PHE A 1 88 ? -18.805 -9.080 15.131 1.00 93.50 88 PHE A O 1
ATOM 677 N N . PHE A 1 89 ? -17.154 -7.929 16.111 1.00 94.00 89 PHE A N 1
ATOM 678 C CA . PHE A 1 89 ? -16.808 -7.154 14.917 1.00 94.00 89 PHE A CA 1
ATOM 679 C C . PHE A 1 89 ? -16.146 -8.015 13.842 1.00 94.00 89 PHE A C 1
ATOM 681 O O . PHE A 1 89 ? -16.369 -7.778 12.657 1.00 94.00 89 PHE A O 1
ATOM 688 N N . ALA A 1 90 ? -15.365 -9.025 14.229 1.00 92.50 90 ALA A N 1
ATOM 689 C CA . ALA A 1 90 ? -14.736 -9.924 13.272 1.00 92.50 90 ALA A CA 1
ATOM 690 C C . ALA A 1 90 ? -15.742 -10.837 12.555 1.00 92.50 90 ALA A C 1
ATOM 692 O O . ALA A 1 90 ? -15.509 -11.190 11.401 1.00 92.50 90 ALA A O 1
ATOM 693 N N . GLY A 1 91 ? -16.864 -11.171 13.205 1.00 89.31 91 GLY A N 1
ATOM 694 C CA . GLY A 1 91 ? -17.961 -11.932 12.602 1.00 89.31 91 GLY A CA 1
ATOM 695 C C . GLY A 1 91 ? -18.789 -11.153 11.572 1.00 89.31 91 GLY A C 1
ATOM 696 O O . GLY A 1 91 ? -19.642 -11.739 10.911 1.00 89.31 91 GLY A O 1
ATOM 697 N N . GLN A 1 92 ? -18.563 -9.845 11.420 1.00 89.38 92 GLN A N 1
ATOM 698 C CA . GLN A 1 92 ? -19.231 -9.043 10.396 1.00 89.38 92 GLN A CA 1
ATOM 699 C C . GLN A 1 92 ? -18.538 -9.220 9.043 1.00 89.38 92 GLN A C 1
ATOM 701 O O . GLN A 1 92 ? -17.308 -9.239 8.962 1.00 89.38 92 GLN A O 1
ATOM 706 N N . GLU A 1 93 ? -19.314 -9.296 7.960 1.00 76.50 93 GLU A N 1
ATOM 707 C CA . GLU A 1 93 ? -18.736 -9.330 6.618 1.00 76.50 93 GLU A CA 1
ATOM 708 C C . GLU A 1 93 ? -18.035 -7.998 6.306 1.00 76.50 93 GLU A C 1
ATOM 710 O O . GLU A 1 93 ? -18.651 -6.929 6.410 1.00 76.50 93 GLU A O 1
ATOM 715 N N . PRO A 1 94 ? -16.749 -8.021 5.908 1.00 66.44 94 PRO A N 1
ATOM 716 C CA . PRO A 1 94 ? -16.065 -6.804 5.516 1.00 66.44 94 PRO A CA 1
ATOM 717 C C . PRO A 1 94 ? -16.689 -6.273 4.228 1.00 66.44 94 PRO A C 1
ATOM 719 O O . PRO A 1 94 ? -16.672 -6.935 3.189 1.00 66.44 94 PRO A O 1
ATOM 722 N N . ARG A 1 95 ? -17.206 -5.043 4.271 1.00 74.31 95 ARG A N 1
ATOM 723 C CA . ARG A 1 95 ? -17.768 -4.418 3.076 1.00 74.31 95 ARG A CA 1
ATOM 724 C C . ARG A 1 95 ? -16.647 -4.103 2.092 1.00 74.31 95 ARG A C 1
ATOM 726 O O . ARG A 1 95 ? -15.656 -3.438 2.420 1.00 74.31 95 ARG A O 1
ATOM 733 N N . SER A 1 96 ? -16.801 -4.558 0.852 1.00 78.12 96 SER A N 1
ATOM 734 C CA . SER A 1 96 ? -15.984 -4.058 -0.249 1.00 78.12 96 SER A CA 1
ATOM 735 C C . SER A 1 96 ? -16.330 -2.585 -0.465 1.00 78.12 96 SER A C 1
ATOM 737 O O . SER A 1 96 ? -17.461 -2.263 -0.827 1.00 78.12 96 SER A O 1
ATOM 739 N N . ILE A 1 97 ? -15.371 -1.691 -0.231 1.00 82.06 97 ILE A N 1
ATOM 740 C CA . ILE A 1 97 ? -15.572 -0.254 -0.425 1.00 82.06 97 ILE A CA 1
ATOM 741 C C . ILE A 1 97 ? -15.166 0.085 -1.852 1.00 82.06 97 ILE A C 1
ATOM 743 O O . ILE A 1 97 ? -13.999 -0.040 -2.225 1.00 82.06 97 ILE A O 1
ATOM 747 N N . SER A 1 98 ? -16.146 0.484 -2.654 1.00 84.69 98 SER A N 1
ATOM 748 C CA . SER A 1 98 ? -15.933 0.900 -4.039 1.00 84.69 98 SER A CA 1
ATOM 749 C C . SER A 1 98 ? -15.228 2.258 -4.119 1.00 84.69 98 SER A C 1
ATOM 751 O O . SER A 1 98 ? -15.348 3.095 -3.222 1.00 84.69 98 SER A O 1
ATOM 753 N N . MET A 1 99 ? -14.555 2.528 -5.244 1.00 80.38 99 MET A N 1
ATOM 754 C CA . MET A 1 99 ? -13.980 3.854 -5.523 1.00 80.38 99 MET A CA 1
ATOM 755 C C . MET A 1 99 ? -15.043 4.959 -5.463 1.00 80.38 99 MET A C 1
ATOM 757 O O . MET A 1 99 ? -14.770 6.064 -5.005 1.00 80.38 99 MET A O 1
ATOM 761 N N . ARG A 1 100 ? -16.281 4.643 -5.864 1.00 84.06 100 ARG A N 1
ATOM 762 C CA . ARG A 1 100 ? -17.416 5.562 -5.763 1.00 84.06 100 ARG A CA 1
ATOM 763 C C . ARG A 1 100 ? -17.720 5.935 -4.313 1.00 84.06 100 ARG A C 1
ATOM 765 O O . ARG A 1 100 ? -17.830 7.113 -4.025 1.00 84.06 100 ARG A O 1
ATOM 772 N N . GLN A 1 101 ? -17.753 4.971 -3.394 1.00 86.44 101 GLN A N 1
ATOM 773 C CA . GLN A 1 101 ? -17.962 5.263 -1.969 1.00 86.44 101 GLN A CA 1
ATOM 774 C C . GLN A 1 101 ? -16.836 6.117 -1.368 1.00 86.44 101 GLN A C 1
ATOM 776 O O . GLN A 1 101 ? -17.109 6.976 -0.536 1.00 86.44 101 GLN A O 1
ATOM 781 N N . ILE A 1 102 ? -15.584 5.929 -1.807 1.00 86.81 102 ILE A N 1
ATOM 782 C CA . ILE A 1 102 ? -14.468 6.807 -1.412 1.00 86.81 102 ILE A CA 1
ATOM 783 C C . ILE A 1 102 ? -14.663 8.228 -1.961 1.00 86.81 102 ILE A C 1
ATOM 785 O O . ILE A 1 102 ? -14.440 9.198 -1.242 1.00 86.81 102 ILE A O 1
ATOM 789 N N . LEU A 1 103 ? -15.098 8.358 -3.218 1.00 84.38 103 LEU A N 1
ATOM 790 C CA . LEU A 1 103 ? -15.383 9.645 -3.862 1.00 84.38 103 LEU A CA 1
ATOM 791 C C . LEU A 1 103 ? -16.590 10.373 -3.260 1.00 84.38 103 LEU A C 1
ATOM 793 O O . LEU A 1 103 ? -16.594 11.604 -3.232 1.00 84.38 103 LEU A O 1
ATOM 797 N N . ASP A 1 104 ? -17.596 9.624 -2.812 1.00 87.50 104 ASP A N 1
ATOM 798 C CA . ASP A 1 104 ? -18.793 10.147 -2.155 1.00 87.50 104 ASP A CA 1
ATOM 799 C C . ASP A 1 104 ? -18.470 10.605 -0.724 1.00 87.50 104 ASP A C 1
ATOM 801 O O . ASP A 1 104 ? -19.043 11.583 -0.253 1.00 87.50 104 ASP A O 1
ATOM 805 N N . ALA A 1 105 ? -17.500 9.966 -0.059 1.00 88.94 105 ALA A N 1
ATOM 806 C CA . ALA A 1 105 ? -16.942 10.392 1.223 1.00 88.94 105 ALA A CA 1
ATOM 807 C C . ALA A 1 105 ? -15.918 11.533 1.051 1.00 88.94 105 ALA A C 1
ATOM 809 O O . ALA A 1 105 ? -14.729 11.389 1.354 1.00 88.94 105 ALA A O 1
ATOM 810 N N . ALA A 1 106 ? -16.380 12.664 0.510 1.00 84.06 106 ALA A N 1
ATOM 811 C CA . ALA A 1 106 ? -15.527 13.795 0.144 1.00 84.06 106 ALA A CA 1
ATOM 812 C C . ALA A 1 106 ? -15.383 14.856 1.246 1.00 84.06 106 ALA A C 1
ATOM 814 O O . ALA A 1 106 ? -14.423 15.629 1.196 1.00 84.06 106 ALA A O 1
ATOM 815 N N . THR A 1 107 ? -16.296 14.913 2.220 1.00 90.12 107 THR A N 1
ATOM 816 C CA . THR A 1 107 ? -16.183 15.827 3.371 1.00 90.12 107 THR A CA 1
ATOM 817 C C . THR A 1 107 ? -15.550 15.137 4.585 1.00 90.12 107 THR A C 1
ATOM 819 O O . THR A 1 107 ? -15.598 13.903 4.679 1.00 90.12 107 THR A O 1
ATOM 822 N N . PRO A 1 108 ? -14.965 15.898 5.533 1.00 92.44 108 PRO A N 1
ATOM 823 C CA . PRO A 1 108 ? -14.436 15.347 6.780 1.00 92.44 108 PRO A CA 1
ATOM 824 C C . PRO A 1 108 ? -15.431 14.449 7.518 1.00 92.44 108 PRO A C 1
ATOM 826 O O . PRO A 1 108 ? -15.061 13.363 7.951 1.00 92.44 108 PRO A O 1
ATOM 829 N N . GLU A 1 109 ? -16.697 14.855 7.607 1.00 93.94 109 GLU A N 1
ATOM 830 C CA . GLU A 1 109 ? -17.745 14.165 8.367 1.00 93.94 109 GLU A CA 1
ATOM 831 C C . GLU A 1 109 ? -18.140 12.849 7.690 1.00 93.94 109 GLU A C 1
ATOM 833 O O . GLU A 1 109 ? -18.260 11.814 8.347 1.00 93.94 109 GLU A O 1
ATOM 838 N N . GLN A 1 110 ? -18.290 12.860 6.361 1.00 93.44 110 GLN A N 1
ATOM 839 C CA . GLN A 1 110 ? -18.612 11.659 5.589 1.00 93.44 110 GLN A CA 1
ATOM 840 C C . GLN A 1 110 ? -17.464 10.646 5.633 1.00 93.44 110 GLN A C 1
ATOM 842 O O . GLN A 1 110 ? -17.685 9.452 5.853 1.00 93.44 110 GLN A O 1
ATOM 847 N N . ALA A 1 111 ? -16.227 11.121 5.464 1.00 94.12 111 ALA A N 1
ATOM 848 C CA . ALA A 1 111 ? -15.042 10.281 5.566 1.00 94.12 111 ALA A CA 1
ATOM 849 C C . ALA A 1 111 ? -14.841 9.752 6.995 1.00 94.12 111 ALA A C 1
ATOM 851 O O . ALA A 1 111 ? -14.448 8.593 7.160 1.00 94.12 111 ALA A O 1
ATOM 852 N N . ALA A 1 112 ? -15.166 10.547 8.021 1.00 95.50 112 ALA A N 1
ATOM 853 C CA . ALA A 1 112 ? -15.130 10.113 9.412 1.00 95.50 112 ALA A CA 1
ATOM 854 C C . ALA A 1 112 ? -16.161 9.017 9.686 1.00 95.50 112 ALA A C 1
ATOM 856 O O . ALA A 1 112 ? -15.799 7.972 10.217 1.00 95.50 112 ALA A O 1
ATOM 857 N N . ALA A 1 113 ? -17.413 9.199 9.255 1.00 93.75 113 ALA A N 1
ATOM 858 C CA . ALA A 1 113 ? -18.476 8.209 9.424 1.00 93.75 113 ALA A CA 1
ATOM 859 C C . ALA A 1 113 ? -18.130 6.869 8.759 1.00 93.75 113 ALA A C 1
ATOM 861 O O . ALA A 1 113 ? -18.289 5.806 9.370 1.00 93.75 113 ALA A O 1
ATOM 862 N N . LEU A 1 114 ? -17.597 6.913 7.533 1.00 92.88 114 LEU A N 1
ATOM 863 C CA . LEU A 1 114 ? -17.141 5.719 6.822 1.00 92.88 114 LEU A CA 1
ATOM 864 C C . LEU A 1 114 ? -15.986 5.032 7.569 1.00 92.88 114 LEU A C 1
ATOM 866 O O . LEU A 1 114 ? -16.024 3.826 7.804 1.00 92.88 114 LEU A O 1
ATOM 870 N N . THR A 1 115 ? -14.979 5.801 7.984 1.00 94.62 115 THR A N 1
ATOM 871 C CA . THR A 1 115 ? -13.786 5.287 8.675 1.00 94.62 115 THR A CA 1
ATOM 872 C C . THR A 1 115 ? -14.137 4.700 10.045 1.00 94.62 115 THR A C 1
ATOM 874 O O . THR A 1 115 ? -13.723 3.588 10.363 1.00 94.62 115 THR A O 1
ATOM 877 N N . HIS A 1 116 ? -14.944 5.402 10.837 1.00 94.69 116 HIS A N 1
ATOM 878 C CA . HIS A 1 116 ? -15.398 4.966 12.157 1.00 94.69 116 HIS A CA 1
ATOM 879 C C . HIS A 1 116 ? -16.248 3.686 12.084 1.00 94.69 116 HIS A C 1
ATOM 881 O O . HIS A 1 116 ? -16.174 2.844 12.974 1.00 94.69 116 HIS A O 1
ATOM 887 N N . THR A 1 117 ? -17.017 3.501 11.006 1.00 92.50 117 THR A N 1
ATOM 888 C CA . THR A 1 117 ? -17.807 2.277 10.784 1.00 92.50 117 THR A CA 1
ATOM 889 C C . THR A 1 117 ? -16.927 1.095 10.369 1.00 92.50 117 THR A C 1
ATOM 891 O O . THR A 1 117 ? -17.076 -0.011 10.882 1.00 92.50 117 THR A O 1
ATOM 894 N N . GLU A 1 118 ? -15.998 1.313 9.439 1.00 93.69 118 GLU A N 1
ATOM 895 C CA . GLU A 1 118 ? -15.281 0.227 8.761 1.00 93.69 118 GLU A CA 1
ATOM 896 C C . GLU A 1 118 ? -13.988 -0.201 9.464 1.00 93.69 118 GLU A C 1
ATOM 898 O O . GLU A 1 118 ? -13.582 -1.363 9.366 1.00 93.69 118 GLU A O 1
ATOM 903 N N . LEU A 1 119 ? -13.298 0.712 10.158 1.00 95.44 119 LEU A N 1
ATOM 904 C CA . LEU A 1 119 ? -12.027 0.376 10.797 1.00 95.44 119 LEU A CA 1
ATOM 905 C C . LEU A 1 119 ? -12.168 -0.655 11.927 1.00 95.44 119 LEU A C 1
ATOM 907 O O . LEU A 1 119 ? -11.382 -1.601 11.903 1.00 95.44 119 LEU A O 1
ATOM 911 N N . PRO A 1 120 ? -13.131 -0.566 12.866 1.00 95.62 120 PRO A N 1
ATOM 912 C CA . PRO A 1 120 ? -13.272 -1.571 13.920 1.00 95.62 120 PRO A CA 1
ATOM 913 C C . PRO A 1 120 ? -13.411 -2.997 13.370 1.00 95.62 120 PRO A C 1
ATOM 915 O O . PRO A 1 120 ? -12.687 -3.885 13.814 1.00 95.62 120 PRO A O 1
ATOM 918 N N . ILE A 1 121 ? -14.237 -3.191 12.334 1.00 94.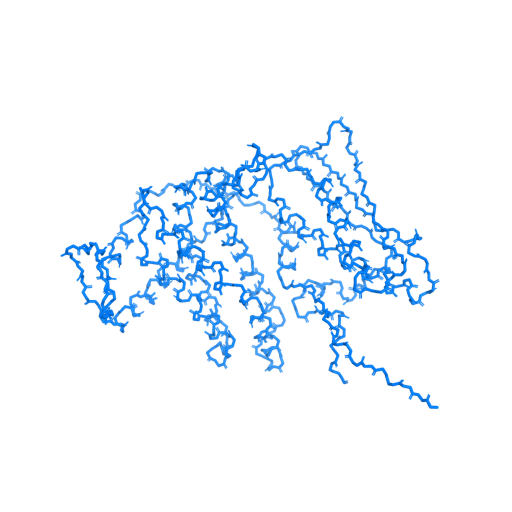81 121 ILE A N 1
ATOM 919 C CA . ILE A 1 121 ? -14.418 -4.482 11.644 1.00 94.81 121 ILE A CA 1
ATOM 920 C C . ILE A 1 121 ? -13.073 -4.993 11.113 1.00 94.81 121 ILE A C 1
ATOM 922 O O . ILE A 1 121 ? -12.625 -6.089 11.451 1.00 94.81 121 ILE A O 1
ATOM 926 N N . ARG A 1 122 ? -12.372 -4.166 10.326 1.00 95.12 122 ARG A N 1
ATOM 927 C CA . ARG A 1 122 ? -11.096 -4.543 9.691 1.00 95.12 122 ARG A CA 1
ATOM 928 C C . ARG A 1 122 ? -9.987 -4.816 10.705 1.00 95.12 122 ARG A C 1
ATOM 930 O O . ARG A 1 122 ? -9.122 -5.650 10.448 1.00 95.12 122 ARG A O 1
ATOM 937 N N . PHE A 1 123 ? -9.963 -4.092 11.823 1.00 96.06 123 PHE A N 1
ATOM 938 C CA . PHE A 1 123 ? -8.983 -4.305 12.887 1.00 96.06 123 PHE A CA 1
ATOM 939 C C . PHE A 1 123 ? -9.286 -5.578 13.683 1.00 96.06 123 PHE A C 1
ATOM 941 O O . PHE A 1 123 ? -8.364 -6.359 13.900 1.00 96.06 123 PHE A O 1
ATOM 948 N N . ALA A 1 124 ? -10.550 -5.839 14.024 1.00 96.44 124 ALA A N 1
ATOM 949 C CA . ALA A 1 124 ? -10.966 -7.074 14.686 1.00 96.44 124 ALA A CA 1
ATOM 950 C C . ALA A 1 124 ? -10.631 -8.321 13.851 1.00 96.44 124 ALA A C 1
ATOM 952 O O . ALA A 1 124 ? -10.005 -9.255 14.346 1.00 96.44 124 ALA A O 1
ATOM 953 N N . GLN A 1 125 ? -10.945 -8.298 12.552 1.00 94.81 125 GLN A N 1
ATOM 954 C CA . GLN A 1 125 ? -10.607 -9.392 11.635 1.00 94.81 125 GLN A CA 1
ATOM 955 C C . GLN A 1 125 ? -9.101 -9.646 11.558 1.00 94.81 125 GLN A C 1
ATOM 957 O O . GLN A 1 125 ? -8.676 -10.793 11.498 1.00 94.81 125 GLN A O 1
ATOM 962 N N . ARG A 1 126 ? -8.273 -8.594 11.588 1.00 95.12 126 ARG A N 1
ATOM 963 C CA . ARG A 1 126 ? -6.810 -8.753 11.581 1.00 95.12 126 ARG A CA 1
ATOM 964 C C . ARG A 1 126 ? -6.269 -9.323 12.878 1.00 95.12 126 ARG A C 1
ATOM 966 O O . ARG A 1 126 ? -5.298 -10.068 12.818 1.00 95.12 126 ARG A O 1
ATOM 973 N N . ILE A 1 127 ? -6.869 -8.978 14.017 1.00 96.69 127 ILE A N 1
ATOM 974 C CA . ILE A 1 127 ? -6.517 -9.583 15.306 1.00 96.69 127 ILE A CA 1
ATOM 975 C C . ILE A 1 127 ? -6.725 -11.098 15.208 1.00 96.69 127 ILE A C 1
ATOM 977 O O . ILE A 1 127 ? -5.756 -11.839 15.362 1.00 96.69 127 ILE A O 1
ATOM 981 N N . LEU A 1 128 ? -7.918 -11.543 14.795 1.00 95.69 128 LEU A N 1
ATOM 982 C CA . LEU A 1 128 ? -8.196 -12.973 14.613 1.00 95.69 128 LEU A CA 1
ATOM 983 C C . LEU A 1 128 ? -7.330 -13.613 13.518 1.00 95.69 128 LEU A C 1
ATOM 985 O O . LEU A 1 128 ? -6.891 -14.752 13.646 1.00 95.69 128 LEU A O 1
ATOM 989 N N . GLN A 1 129 ? -7.034 -12.884 12.439 1.00 94.88 129 GLN A N 1
ATOM 990 C CA . GLN A 1 129 ? -6.159 -13.373 11.377 1.00 94.88 129 GLN A CA 1
ATOM 991 C C . GLN A 1 129 ? -4.730 -13.626 11.888 1.00 94.88 129 GLN A C 1
ATOM 993 O O . GLN A 1 129 ? -4.104 -14.600 11.474 1.00 94.88 129 GLN A O 1
ATOM 998 N N . ILE A 1 130 ? -4.202 -12.790 12.787 1.00 95.62 130 ILE A N 1
ATOM 999 C CA . ILE A 1 130 ? -2.902 -13.032 13.432 1.00 95.62 130 ILE A CA 1
ATOM 1000 C C . ILE A 1 130 ? -2.995 -14.232 14.375 1.00 95.62 130 ILE A C 1
ATOM 1002 O O . ILE A 1 130 ? -2.127 -15.098 14.326 1.00 95.62 130 ILE A O 1
ATOM 1006 N N . GLU A 1 131 ? -4.061 -14.313 15.173 1.00 95.00 131 GLU A N 1
ATOM 1007 C CA . GLU A 1 131 ? -4.296 -15.423 16.107 1.00 95.00 131 GLU A CA 1
ATOM 1008 C C . GLU A 1 131 ? -4.472 -16.774 15.397 1.00 95.00 131 GLU A C 1
ATOM 1010 O O . GLU A 1 131 ? -4.159 -17.819 15.964 1.00 95.00 131 GLU A O 1
ATOM 1015 N N . SER A 1 132 ? -4.902 -16.759 14.131 1.00 92.62 132 SER A N 1
ATOM 1016 C CA . SER A 1 132 ? -5.011 -17.960 13.296 1.00 92.62 132 SER A CA 1
ATOM 1017 C C . SER A 1 132 ? -3.663 -18.566 12.891 1.00 92.62 132 SER A C 1
ATOM 1019 O O . SER A 1 132 ? -3.643 -19.686 12.385 1.00 92.62 132 SER A O 1
ATOM 1021 N N . LEU A 1 133 ? -2.541 -17.859 13.086 1.00 91.00 133 LEU A N 1
ATOM 1022 C CA . LEU A 1 133 ? -1.210 -18.383 12.782 1.00 91.00 133 LEU A CA 1
ATOM 1023 C C . LEU A 1 133 ? -0.718 -19.311 13.905 1.00 91.00 133 LEU A C 1
ATOM 1025 O O . LEU A 1 133 ? -0.521 -18.851 15.033 1.00 91.00 133 LEU A O 1
ATOM 1029 N N . PRO A 1 134 ? -0.416 -20.590 13.617 1.00 87.56 134 PRO A N 1
ATOM 1030 C CA . PRO A 1 134 ? 0.269 -21.466 14.562 1.00 87.56 134 PRO A CA 1
ATOM 1031 C C . PRO A 1 134 ? 1.511 -20.823 15.198 1.00 87.56 134 PRO A C 1
ATOM 1033 O O . PRO A 1 134 ? 2.397 -20.326 14.505 1.00 87.56 134 PRO A O 1
ATOM 1036 N N . GLY A 1 135 ? 1.589 -20.845 16.530 1.00 87.69 135 GLY A N 1
ATOM 1037 C CA . GLY A 1 135 ? 2.757 -20.360 17.270 1.00 87.69 135 GLY A CA 1
ATOM 1038 C C . GLY A 1 135 ? 2.922 -18.837 17.317 1.00 87.69 135 GLY A C 1
ATOM 1039 O O . GLY A 1 135 ? 3.985 -18.375 17.740 1.00 87.69 135 GLY A O 1
ATOM 1040 N N . TRP A 1 136 ? 1.906 -18.049 16.936 1.00 93.06 136 TRP A N 1
ATOM 1041 C CA . TRP A 1 136 ? 1.980 -16.582 16.974 1.00 93.06 136 TRP A CA 1
ATOM 1042 C C . TRP A 1 136 ? 2.382 -16.037 18.353 1.00 93.06 136 TRP A C 1
ATOM 1044 O O . TRP A 1 136 ? 3.189 -15.114 18.419 1.00 93.06 136 TRP A O 1
ATOM 1054 N N . GLU A 1 137 ? 1.910 -16.658 19.441 1.00 94.31 137 GLU A N 1
ATOM 1055 C CA . GLU A 1 137 ? 2.221 -16.277 20.830 1.00 94.31 137 GLU A CA 1
ATOM 1056 C C . GLU A 1 137 ? 3.708 -16.406 21.177 1.00 94.31 137 GLU A C 1
ATOM 1058 O O . GLU A 1 137 ? 4.223 -15.702 22.043 1.00 94.31 137 GLU A O 1
ATOM 1063 N N . THR A 1 138 ? 4.415 -17.299 20.484 1.00 91.44 138 THR A N 1
ATOM 1064 C CA . THR A 1 138 ? 5.845 -17.550 20.702 1.00 91.44 138 THR A CA 1
ATOM 1065 C C . THR A 1 138 ? 6.738 -16.702 19.799 1.00 91.44 138 THR A C 1
ATOM 1067 O O . THR A 1 138 ? 7.945 -16.635 20.023 1.00 91.44 138 THR A O 1
ATOM 1070 N N . SER A 1 139 ? 6.169 -16.032 18.789 1.00 92.50 139 SER A N 1
ATOM 1071 C CA . SER A 1 139 ? 6.897 -15.112 17.913 1.00 92.50 139 SER A CA 1
ATOM 1072 C C . SER A 1 139 ? 6.841 -13.693 18.487 1.00 92.50 139 SER A C 1
ATOM 1074 O O . SER A 1 139 ? 5.780 -13.068 18.456 1.00 92.50 139 SER A O 1
ATOM 1076 N N . PRO A 1 140 ? 7.975 -13.120 18.940 1.00 93.56 140 PRO A N 1
ATOM 1077 C CA . PRO A 1 140 ? 8.014 -11.751 19.455 1.00 93.56 140 PRO A CA 1
ATOM 1078 C C . PRO A 1 140 ? 7.455 -10.718 18.468 1.00 93.56 140 PRO A C 1
ATOM 1080 O O . PRO A 1 140 ? 6.785 -9.770 18.868 1.00 93.56 140 PRO A O 1
ATOM 1083 N N . GLU A 1 141 ? 7.697 -10.912 17.170 1.00 93.69 141 GLU A N 1
ATOM 1084 C CA . GLU A 1 141 ? 7.220 -10.026 16.112 1.00 93.69 141 GLU A CA 1
ATOM 1085 C C . GLU A 1 141 ? 5.702 -10.113 15.931 1.00 93.69 141 GLU A C 1
ATOM 1087 O O . GLU A 1 141 ? 5.058 -9.074 15.796 1.00 93.69 141 GLU A O 1
ATOM 1092 N N . LEU A 1 142 ? 5.121 -11.321 15.932 1.00 94.31 142 LEU A N 1
ATOM 1093 C CA . LEU A 1 142 ? 3.669 -11.491 15.812 1.00 94.31 142 LEU A CA 1
ATOM 1094 C C . LEU A 1 142 ? 2.946 -11.009 17.067 1.00 94.31 142 LEU A C 1
ATOM 1096 O O . LEU A 1 142 ? 1.930 -10.330 16.939 1.00 94.31 142 LEU A O 1
ATOM 1100 N N . VAL A 1 143 ? 3.502 -11.265 18.255 1.00 96.50 143 VAL A N 1
ATOM 1101 C CA . VAL A 1 143 ? 2.994 -10.720 19.521 1.00 96.50 143 VAL A CA 1
ATOM 1102 C C . VAL A 1 143 ? 2.988 -9.194 19.497 1.00 96.50 143 VAL A C 1
ATOM 1104 O O . VAL A 1 143 ? 2.006 -8.576 19.907 1.00 96.50 143 VAL A O 1
ATOM 1107 N N . GLU A 1 144 ? 4.055 -8.557 19.008 1.00 95.62 144 GLU A N 1
ATOM 1108 C CA . GLU A 1 144 ? 4.082 -7.097 18.916 1.00 95.62 144 GLU A CA 1
ATOM 1109 C C . GLU A 1 144 ? 3.064 -6.581 17.896 1.00 95.62 144 GLU A C 1
ATOM 1111 O O . GLU A 1 144 ? 2.303 -5.663 18.195 1.00 95.62 144 GLU A O 1
ATOM 1116 N N . VAL A 1 145 ? 2.968 -7.204 16.718 1.00 96.00 145 VAL A N 1
ATOM 1117 C CA . VAL A 1 145 ? 1.958 -6.828 15.718 1.00 96.00 145 VAL A CA 1
ATOM 1118 C C . VAL A 1 145 ? 0.541 -6.981 16.286 1.00 96.00 145 VAL A C 1
ATOM 1120 O O . VAL A 1 145 ? -0.262 -6.056 16.155 1.00 96.00 145 VAL A O 1
ATOM 1123 N N . HIS A 1 146 ? 0.244 -8.083 16.978 1.00 97.19 146 HIS A N 1
ATOM 1124 C CA . HIS A 1 146 ? -1.031 -8.314 17.664 1.00 97.19 146 HIS A CA 1
ATOM 1125 C C . HIS A 1 146 ? -1.341 -7.218 18.690 1.00 97.19 146 HIS A C 1
ATOM 1127 O O . HIS A 1 146 ? -2.431 -6.640 18.665 1.00 97.19 146 HIS A O 1
ATOM 1133 N N . LYS A 1 147 ? -0.367 -6.842 19.531 1.00 96.19 147 LYS A N 1
ATOM 1134 C CA . LYS A 1 147 ? -0.511 -5.737 20.495 1.00 96.19 147 LYS A CA 1
ATOM 1135 C C . LYS A 1 147 ? -0.830 -4.413 19.809 1.00 96.19 147 LYS A C 1
ATOM 1137 O O . LYS A 1 147 ? -1.677 -3.667 20.305 1.00 96.19 147 LYS A O 1
ATOM 1142 N N . LEU A 1 148 ? -0.176 -4.104 18.687 1.00 96.56 148 LEU A N 1
ATOM 1143 C CA . LEU A 1 148 ? -0.433 -2.872 17.937 1.00 96.56 148 LEU A CA 1
ATOM 1144 C C . LEU A 1 148 ? -1.875 -2.836 17.409 1.00 96.56 148 LEU A C 1
ATOM 1146 O O . LEU A 1 148 ? -2.550 -1.819 17.584 1.00 96.56 148 LEU A O 1
ATOM 1150 N N . TYR A 1 149 ? -2.362 -3.938 16.825 1.00 97.00 149 TYR A N 1
ATOM 1151 C CA . TYR A 1 149 ? -3.746 -4.048 16.351 1.00 97.00 149 TYR A CA 1
ATOM 1152 C C . TYR A 1 149 ? -4.760 -3.985 17.496 1.00 97.00 149 TYR A C 1
ATOM 1154 O O . TYR A 1 149 ? -5.721 -3.226 17.398 1.00 97.00 149 TYR A O 1
ATOM 1162 N N . SER A 1 150 ? -4.514 -4.694 18.598 1.00 96.56 150 SER A N 1
ATOM 1163 C CA . SER A 1 150 ? -5.391 -4.719 19.777 1.00 96.56 150 SER A CA 1
ATOM 1164 C C . SER A 1 150 ? -5.518 -3.346 20.436 1.00 96.56 150 SER A C 1
ATOM 1166 O O . SER A 1 150 ? -6.623 -2.888 20.723 1.00 96.56 150 SER A O 1
ATOM 1168 N N . ARG A 1 151 ? -4.396 -2.633 20.617 1.00 95.88 151 ARG A N 1
ATOM 1169 C CA . ARG A 1 151 ? -4.410 -1.253 21.128 1.00 95.88 151 ARG A CA 1
ATOM 1170 C C . ARG A 1 151 ? -5.174 -0.329 20.189 1.00 95.88 151 ARG A C 1
ATOM 1172 O O . ARG A 1 151 ? -5.949 0.494 20.650 1.00 95.88 151 ARG A O 1
ATOM 1179 N N . THR A 1 152 ? -4.980 -0.462 18.877 1.00 97.00 152 THR A N 1
ATOM 1180 C CA . THR A 1 152 ? -5.691 0.382 17.911 1.00 97.00 152 THR A CA 1
ATOM 1181 C C . THR A 1 152 ? -7.182 0.097 17.895 1.00 97.00 152 THR A C 1
ATOM 1183 O O . THR A 1 152 ? -7.968 1.036 17.841 1.00 97.00 152 THR A O 1
ATOM 1186 N N . PHE A 1 153 ? -7.573 -1.174 17.962 1.00 97.06 153 PHE A N 1
ATOM 1187 C CA . PHE A 1 153 ? -8.973 -1.550 18.071 1.00 97.06 153 PHE A CA 1
ATOM 1188 C C . PHE A 1 153 ? -9.601 -0.916 19.314 1.00 97.06 153 PHE A C 1
ATOM 1190 O O . PHE A 1 153 ? -10.623 -0.254 19.197 1.00 97.06 153 PHE A O 1
ATOM 1197 N N . ARG A 1 154 ? -8.936 -1.004 20.473 1.00 95.62 154 ARG A N 1
ATOM 1198 C CA . ARG A 1 154 ? -9.382 -0.319 21.693 1.00 95.62 154 ARG A CA 1
ATOM 1199 C C . ARG A 1 154 ? -9.564 1.185 21.480 1.00 95.62 154 ARG A C 1
ATOM 1201 O O . ARG A 1 154 ? -10.626 1.707 21.793 1.00 95.62 154 ARG A O 1
ATOM 1208 N N . ASP A 1 155 ? -8.555 1.870 20.948 1.00 95.69 155 ASP A N 1
ATOM 1209 C CA . ASP A 1 155 ? -8.603 3.326 20.758 1.00 95.69 155 ASP A CA 1
ATOM 1210 C C . ASP A 1 155 ? -9.758 3.725 19.807 1.00 95.69 155 ASP A C 1
ATOM 1212 O O . ASP A 1 155 ? -10.476 4.684 20.073 1.00 95.69 155 ASP A O 1
ATOM 1216 N N . LEU A 1 156 ? -10.008 2.932 18.754 1.00 95.38 156 LEU A N 1
ATOM 1217 C CA . LEU A 1 156 ? -11.146 3.097 17.837 1.00 95.38 156 LEU A CA 1
ATOM 1218 C C . LEU A 1 156 ? -12.512 2.858 18.490 1.00 95.38 156 LEU A C 1
ATOM 1220 O O . LEU A 1 156 ? -13.508 3.409 18.032 1.00 95.38 156 LEU A O 1
ATOM 1224 N N . ARG A 1 157 ? -12.586 1.992 19.502 1.00 94.38 157 ARG A N 1
ATOM 1225 C CA . ARG A 1 157 ? -13.839 1.675 20.199 1.00 94.38 157 ARG A CA 1
ATOM 1226 C C . ARG A 1 157 ? -14.183 2.679 21.293 1.00 94.38 157 ARG A C 1
ATOM 1228 O O . ARG A 1 157 ? -15.363 2.873 21.566 1.00 94.38 157 ARG A O 1
ATOM 1235 N N . LEU A 1 158 ? -13.169 3.296 21.896 1.00 91.38 158 LEU A N 1
ATOM 1236 C CA . LEU A 1 158 ? -13.335 4.277 22.970 1.00 91.38 158 LEU A CA 1
ATOM 1237 C C . LEU A 1 158 ? -13.598 5.698 22.462 1.00 91.38 158 LEU A C 1
ATOM 1239 O O . LEU A 1 158 ? -14.159 6.503 23.199 1.00 91.38 158 LEU A O 1
ATOM 1243 N N . VAL A 1 159 ? -13.195 6.022 21.232 1.00 93.12 159 VAL A N 1
ATOM 1244 C CA . VAL A 1 159 ? -13.430 7.350 20.658 1.00 93.12 159 VAL A CA 1
ATOM 1245 C C . VAL A 1 159 ? -14.876 7.504 20.185 1.00 93.12 159 VAL A C 1
ATOM 1247 O O . VAL A 1 159 ? -15.395 6.657 19.460 1.00 93.12 159 VAL A O 1
ATOM 1250 N N . GLU A 1 160 ? -15.527 8.601 20.571 1.00 89.56 160 GLU A N 1
ATOM 1251 C CA . GLU A 1 160 ? -16.813 8.989 19.989 1.00 89.56 160 GLU A CA 1
ATOM 1252 C C . GLU A 1 160 ? -16.614 9.761 18.698 1.00 89.56 160 GLU A C 1
ATOM 1254 O O . GLU A 1 160 ? -15.741 10.622 18.585 1.00 89.56 160 GLU A O 1
ATOM 1259 N N . LEU A 1 161 ? -17.488 9.490 17.733 1.00 92.00 161 LEU A N 1
ATOM 1260 C CA . LEU A 1 161 ? -17.616 10.333 16.563 1.00 92.00 161 LEU A CA 1
ATOM 1261 C C . LEU A 1 161 ? -18.600 11.475 16.853 1.00 92.00 161 LEU A C 1
ATOM 1263 O O . LEU A 1 161 ? -19.812 11.300 16.710 1.00 92.00 161 LEU A O 1
ATOM 1267 N N . ASP A 1 162 ? -18.069 12.641 17.218 1.00 92.06 162 ASP A N 1
ATOM 1268 C CA . ASP A 1 162 ? -18.822 13.897 17.251 1.00 92.06 162 ASP A CA 1
ATOM 1269 C C . ASP A 1 162 ? -18.633 14.653 15.932 1.00 92.06 162 ASP A C 1
ATOM 1271 O O . ASP A 1 162 ? -17.541 15.105 15.595 1.00 92.06 162 ASP A O 1
ATOM 1275 N N . VAL A 1 163 ? -19.718 14.811 15.175 1.00 88.62 163 VAL A N 1
ATOM 1276 C CA . VAL A 1 163 ? -19.709 15.543 13.899 1.00 88.62 163 VAL A CA 1
ATOM 1277 C C . VAL A 1 163 ? -19.389 17.030 14.064 1.00 88.62 163 VAL A C 1
ATOM 1279 O O . VAL A 1 163 ? -18.952 17.654 13.104 1.00 88.62 163 VAL A O 1
ATOM 1282 N N . ASN A 1 164 ? -19.582 17.594 15.261 1.00 90.50 164 ASN A N 1
ATOM 1283 C CA . ASN A 1 164 ? -19.253 18.990 15.552 1.00 90.50 164 ASN A CA 1
ATOM 1284 C C . ASN A 1 164 ? -17.799 19.164 16.008 1.00 90.50 164 ASN A C 1
ATOM 1286 O O . ASN A 1 164 ? -17.263 20.267 15.920 1.00 90.50 164 ASN A O 1
ATOM 1290 N N . ASN A 1 165 ? -17.162 18.091 16.485 1.00 93.44 165 ASN A N 1
ATOM 1291 C CA . ASN A 1 165 ? -15.767 18.090 16.900 1.00 93.44 165 ASN A CA 1
ATOM 1292 C C . ASN A 1 165 ? -15.064 16.783 16.502 1.00 93.44 165 ASN A C 1
ATOM 1294 O O . ASN A 1 165 ? -15.004 15.815 17.260 1.00 93.44 165 ASN A O 1
ATOM 1298 N N . LEU A 1 166 ? -1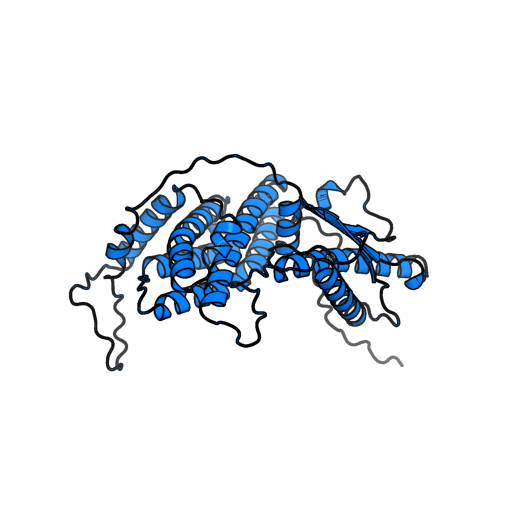4.474 16.784 15.305 1.00 95.56 166 LEU A N 1
ATOM 1299 C CA . LEU A 1 166 ? -13.734 15.640 14.773 1.00 95.56 166 LEU A CA 1
ATOM 1300 C C . LEU A 1 166 ? -12.304 15.515 15.325 1.00 95.56 166 LEU A C 1
ATOM 1302 O O . LEU A 1 166 ? -11.610 14.566 14.956 1.00 95.56 166 LEU A O 1
ATOM 1306 N N . GLU A 1 167 ? -11.831 16.441 16.165 1.00 95.25 167 GLU A N 1
ATOM 1307 C CA . GLU A 1 167 ? -10.443 16.468 16.647 1.00 95.25 167 GLU A CA 1
ATOM 1308 C C . GLU A 1 167 ? -10.041 15.172 17.379 1.00 95.25 167 GLU A C 1
ATOM 1310 O O . GLU A 1 167 ? -9.067 14.549 16.941 1.00 95.25 167 GLU A O 1
ATOM 1315 N N . PRO A 1 168 ? -10.813 14.644 18.357 1.00 95.81 168 PRO A N 1
ATOM 1316 C CA . PRO A 1 168 ? -10.441 13.402 19.043 1.00 95.81 168 PRO A CA 1
ATOM 1317 C C . PRO A 1 168 ? -10.346 12.200 18.091 1.00 95.81 168 PRO A C 1
ATOM 1319 O O . PRO A 1 168 ? -9.433 11.377 18.180 1.00 95.81 168 PRO A O 1
ATOM 1322 N N . PHE A 1 169 ? -11.264 12.105 17.124 1.00 96.56 169 PHE A N 1
ATOM 1323 C CA . PHE A 1 169 ? -11.223 11.052 16.108 1.00 96.56 169 PHE A CA 1
ATOM 1324 C C . PHE A 1 169 ? -10.032 11.228 15.151 1.00 96.56 169 PHE A C 1
ATOM 1326 O O . PHE A 1 169 ? -9.379 10.249 14.778 1.00 96.56 169 PHE A O 1
ATOM 1333 N N . THR A 1 170 ? -9.692 12.473 14.808 1.00 96.56 170 THR A N 1
ATOM 1334 C CA . THR A 1 170 ? -8.523 12.814 13.983 1.00 96.56 170 THR A CA 1
ATOM 1335 C C . THR A 1 170 ? -7.224 12.351 14.638 1.00 96.56 170 THR A C 1
ATOM 1337 O O . THR A 1 170 ? -6.401 11.709 13.977 1.00 96.56 170 THR A O 1
ATOM 1340 N N . GLU A 1 171 ? -7.060 12.586 15.941 1.00 96.31 171 GLU A N 1
ATOM 1341 C CA . GLU A 1 171 ? -5.897 12.128 16.714 1.00 96.31 171 GLU A CA 1
ATOM 1342 C C . GLU A 1 171 ? -5.756 10.601 16.720 1.00 96.31 171 GLU A C 1
ATOM 1344 O O . GLU A 1 171 ? -4.655 10.067 16.517 1.00 96.31 171 GLU A O 1
ATOM 1349 N N . VAL A 1 172 ? -6.871 9.878 16.884 1.00 97.19 172 VAL A N 1
ATOM 1350 C CA . VAL A 1 172 ? -6.881 8.411 16.797 1.00 97.19 172 VAL A CA 1
ATOM 1351 C C . VAL A 1 172 ? -6.430 7.959 15.409 1.00 97.19 172 VAL A C 1
ATOM 1353 O O . VAL A 1 172 ? -5.553 7.098 15.306 1.00 97.19 172 VAL A O 1
ATOM 1356 N N . VAL A 1 173 ? -6.939 8.559 14.327 1.00 96.81 173 VAL A N 1
ATOM 1357 C CA . VAL A 1 173 ? -6.534 8.175 12.964 1.00 96.81 173 VAL A CA 1
ATOM 1358 C C . VAL A 1 173 ? -5.063 8.500 12.675 1.00 96.81 173 VAL A C 1
ATOM 1360 O O . VAL A 1 173 ? -4.373 7.677 12.066 1.00 96.81 173 VAL A O 1
ATOM 1363 N N . HIS A 1 174 ? -4.530 9.625 13.154 1.00 96.00 174 HIS A N 1
ATOM 1364 C CA . HIS A 1 174 ? -3.091 9.899 13.064 1.00 96.00 174 HIS A CA 1
ATOM 1365 C C . HIS A 1 174 ? -2.261 8.856 13.816 1.00 96.00 174 HIS A C 1
ATOM 1367 O O . HIS A 1 174 ? -1.305 8.305 13.261 1.00 96.00 174 HIS A O 1
ATOM 1373 N N . THR A 1 175 ? -2.674 8.514 15.037 1.00 95.75 175 THR A N 1
ATOM 1374 C CA . THR A 1 175 ? -2.019 7.485 15.855 1.00 95.75 175 THR A CA 1
ATOM 1375 C C . THR A 1 175 ? -2.012 6.129 15.151 1.00 95.75 175 THR A C 1
ATOM 1377 O O . THR A 1 175 ? -1.004 5.420 15.184 1.00 95.75 175 THR A O 1
ATOM 1380 N N . ILE A 1 176 ? -3.097 5.776 14.452 1.00 95.25 176 ILE A N 1
ATOM 1381 C CA . ILE A 1 176 ? -3.166 4.568 13.619 1.00 95.25 176 ILE A CA 1
ATOM 1382 C C . ILE A 1 176 ? -2.071 4.583 12.555 1.00 95.25 176 ILE A C 1
ATOM 1384 O O . ILE A 1 176 ? -1.322 3.612 12.434 1.00 95.25 176 ILE A O 1
ATOM 1388 N N . LYS A 1 177 ? -1.955 5.673 11.789 1.00 92.75 177 LYS A N 1
ATOM 1389 C CA . LYS A 1 177 ? -0.971 5.763 10.701 1.00 92.75 177 LYS A CA 1
ATOM 1390 C C . LYS A 1 177 ? 0.457 5.603 11.214 1.00 92.75 177 LYS A C 1
ATOM 1392 O O . LYS A 1 177 ? 1.228 4.867 10.602 1.00 92.75 177 LYS A O 1
ATOM 1397 N N . GLU A 1 178 ? 0.787 6.224 12.344 1.00 93.56 178 GLU A N 1
ATOM 1398 C CA . GLU A 1 178 ? 2.111 6.111 12.963 1.00 93.56 178 GLU A CA 1
ATOM 1399 C C . GLU A 1 178 ? 2.386 4.698 13.488 1.00 93.56 178 GLU A C 1
ATOM 1401 O O . GLU A 1 178 ? 3.378 4.072 13.104 1.00 93.56 178 GLU A O 1
ATOM 1406 N N . ARG A 1 179 ? 1.467 4.147 14.290 1.00 92.94 179 ARG A N 1
ATOM 1407 C CA . ARG A 1 179 ? 1.614 2.825 14.920 1.00 92.94 179 ARG A CA 1
ATOM 1408 C C . ARG A 1 179 ? 1.781 1.706 13.890 1.00 92.94 179 ARG A C 1
ATOM 1410 O O . ARG A 1 179 ? 2.501 0.738 14.125 1.00 92.94 179 ARG A O 1
ATOM 1417 N N . MET A 1 180 ? 1.139 1.834 12.729 1.00 92.25 180 MET A N 1
ATOM 1418 C CA . MET A 1 180 ? 1.151 0.792 11.702 1.00 92.25 180 MET A CA 1
ATOM 1419 C C . MET A 1 180 ? 2.402 0.808 10.803 1.00 92.25 180 MET A C 1
ATOM 1421 O O . MET A 1 180 ? 2.614 -0.168 10.072 1.00 92.25 180 MET A O 1
ATOM 1425 N N . LYS A 1 181 ? 3.263 1.843 10.836 1.00 88.50 181 LYS A N 1
ATOM 1426 C CA . LYS A 1 181 ? 4.450 1.947 9.951 1.00 88.50 181 LYS A CA 1
ATOM 1427 C C . LYS A 1 181 ? 5.369 0.721 10.031 1.00 88.50 181 LYS A C 1
ATOM 1429 O O . LYS A 1 181 ? 5.784 0.202 8.996 1.00 88.50 181 LYS A O 1
ATOM 1434 N N . GLY A 1 182 ? 5.617 0.212 11.239 1.00 86.62 182 GLY A N 1
ATOM 1435 C CA . GLY A 1 182 ? 6.532 -0.911 11.494 1.00 86.62 182 GLY A CA 1
ATOM 1436 C C . GLY A 1 182 ? 5.972 -2.307 11.200 1.00 86.62 182 GLY A C 1
ATOM 1437 O O . GLY A 1 182 ? 6.724 -3.275 11.166 1.00 86.62 182 GLY A O 1
ATOM 1438 N N . VAL A 1 183 ? 4.668 -2.439 10.936 1.00 91.81 183 VAL A N 1
ATOM 1439 C CA . VAL A 1 183 ? 4.022 -3.762 10.862 1.00 91.81 183 VAL A CA 1
ATOM 1440 C C . VAL A 1 183 ? 4.514 -4.605 9.674 1.00 91.81 183 VAL A C 1
ATOM 1442 O O . VAL A 1 183 ? 4.657 -5.813 9.823 1.00 91.81 183 VAL A O 1
ATOM 1445 N N . ILE A 1 184 ? 4.792 -4.015 8.497 1.00 88.62 184 ILE A N 1
ATOM 1446 C CA . ILE A 1 184 ? 5.272 -4.806 7.339 1.00 88.62 184 ILE A CA 1
ATOM 1447 C C . ILE A 1 184 ? 6.664 -5.399 7.593 1.00 88.62 184 ILE A C 1
ATOM 1449 O O . ILE A 1 184 ? 6.817 -6.604 7.394 1.00 88.62 184 ILE A O 1
ATOM 1453 N N . PRO A 1 185 ? 7.669 -4.617 8.039 1.00 85.19 185 PRO A N 1
ATOM 1454 C CA . PRO A 1 185 ? 8.951 -5.179 8.451 1.00 85.19 185 PRO A CA 1
ATOM 1455 C C . PRO A 1 185 ? 8.819 -6.283 9.505 1.00 85.19 185 PRO A C 1
ATOM 1457 O O . PRO A 1 185 ? 9.396 -7.352 9.316 1.00 85.19 185 PRO A O 1
ATOM 1460 N N . SER A 1 186 ? 8.020 -6.069 10.559 1.00 89.25 186 SER A N 1
ATOM 1461 C CA . SER A 1 186 ? 7.817 -7.069 11.618 1.00 89.25 186 SER A CA 1
ATOM 1462 C C . SER A 1 186 ? 7.225 -8.370 11.084 1.00 89.25 186 SER A C 1
ATOM 1464 O O . SER A 1 186 ? 7.753 -9.442 11.366 1.00 89.25 186 SER A O 1
ATOM 1466 N N . LEU A 1 187 ? 6.198 -8.293 10.233 1.00 90.25 187 LEU A N 1
ATOM 1467 C CA . LEU A 1 187 ? 5.640 -9.480 9.582 1.00 90.25 187 LEU A CA 1
ATOM 1468 C C . LEU A 1 187 ? 6.658 -10.160 8.669 1.00 90.25 187 LEU A C 1
ATOM 1470 O O . LEU A 1 187 ? 6.797 -11.375 8.707 1.00 90.25 187 LEU A O 1
ATOM 1474 N N . ALA A 1 188 ? 7.421 -9.404 7.880 1.00 86.12 188 ALA A N 1
ATOM 1475 C CA . ALA A 1 188 ? 8.447 -9.986 7.018 1.00 86.12 188 ALA A CA 1
ATOM 1476 C C . ALA A 1 188 ? 9.555 -10.705 7.813 1.00 86.12 188 ALA A C 1
ATOM 1478 O O . ALA A 1 188 ? 10.147 -11.658 7.305 1.00 86.12 188 ALA A O 1
ATOM 1479 N N . MET A 1 189 ? 9.857 -10.254 9.035 1.00 86.38 189 MET A N 1
ATOM 1480 C CA . MET A 1 189 ? 10.771 -10.945 9.952 1.00 86.38 189 MET A CA 1
ATOM 1481 C C . MET A 1 189 ? 10.130 -12.207 10.541 1.00 86.38 189 MET A C 1
ATOM 1483 O O . MET A 1 189 ? 10.750 -13.270 10.492 1.00 86.38 189 MET A O 1
ATOM 1487 N N . ALA A 1 190 ? 8.882 -12.112 11.012 1.00 88.94 190 ALA A N 1
ATOM 1488 C CA . ALA A 1 190 ? 8.120 -13.245 11.537 1.00 88.94 190 ALA A CA 1
ATOM 1489 C C . ALA A 1 190 ? 8.014 -14.386 10.518 1.00 88.94 190 ALA A C 1
ATOM 1491 O O . ALA A 1 190 ? 8.357 -15.526 10.821 1.00 88.94 190 ALA A O 1
ATOM 1492 N N . MET A 1 191 ? 7.616 -14.065 9.285 1.00 86.31 191 MET A N 1
ATOM 1493 C CA . MET A 1 191 ? 7.421 -15.048 8.216 1.00 86.31 191 MET A CA 1
ATOM 1494 C C . MET A 1 191 ? 8.737 -15.729 7.835 1.00 86.31 191 MET A C 1
ATOM 1496 O O . MET A 1 191 ? 8.786 -16.948 7.702 1.00 86.31 191 MET A O 1
ATOM 1500 N N . ARG A 1 192 ? 9.843 -14.973 7.760 1.00 83.62 192 ARG A N 1
ATOM 1501 C CA . ARG A 1 192 ? 11.173 -15.549 7.505 1.00 83.62 192 ARG A CA 1
ATOM 1502 C C . ARG A 1 192 ? 11.630 -16.491 8.616 1.00 83.62 192 ARG A C 1
ATOM 1504 O O . ARG A 1 192 ? 12.265 -17.504 8.327 1.00 83.62 192 ARG A O 1
ATOM 1511 N N . ARG A 1 193 ? 11.323 -16.181 9.880 1.00 84.50 193 ARG A N 1
ATOM 1512 C CA . ARG A 1 193 ? 11.611 -17.085 11.002 1.00 84.50 193 ARG A CA 1
ATOM 1513 C C . ARG A 1 193 ? 10.734 -18.335 10.948 1.00 84.50 193 ARG A C 1
ATOM 1515 O O . ARG A 1 193 ? 11.276 -19.433 11.025 1.00 84.50 193 ARG A O 1
ATOM 1522 N N . GLY A 1 194 ? 9.426 -18.166 10.751 1.00 83.38 194 GLY A N 1
ATOM 1523 C CA . GLY A 1 194 ? 8.470 -19.269 10.642 1.00 83.38 194 GLY A CA 1
ATOM 1524 C C . GLY A 1 194 ? 8.826 -20.234 9.512 1.00 83.38 194 GLY A C 1
ATOM 1525 O O . GLY A 1 194 ? 8.819 -21.444 9.714 1.00 83.38 194 GLY A O 1
ATOM 1526 N N . GLN A 1 195 ? 9.259 -19.713 8.361 1.00 80.88 195 GLN A N 1
ATOM 1527 C CA . GLN A 1 195 ? 9.733 -20.530 7.244 1.00 80.88 195 GLN A CA 1
ATOM 1528 C C . GLN A 1 195 ? 10.966 -21.370 7.614 1.00 80.88 195 GLN A C 1
ATOM 1530 O O . GLN A 1 195 ? 11.000 -22.562 7.323 1.00 80.88 195 GLN A O 1
ATOM 1535 N N . ARG A 1 196 ? 11.972 -20.780 8.279 1.00 83.06 196 ARG A N 1
ATOM 1536 C CA . ARG A 1 196 ? 13.183 -21.511 8.713 1.00 83.06 196 ARG A CA 1
ATOM 1537 C C . ARG A 1 196 ? 12.878 -22.613 9.724 1.00 83.06 196 ARG A C 1
ATOM 1539 O O . ARG A 1 196 ? 13.593 -23.604 9.773 1.00 83.06 196 ARG A O 1
ATOM 1546 N N . GLN A 1 197 ? 11.838 -22.421 10.527 1.00 84.44 197 GLN A N 1
ATOM 1547 C CA . GLN A 1 197 ? 11.379 -23.384 11.526 1.00 84.44 197 GLN A CA 1
ATOM 1548 C C . GLN A 1 197 ? 10.391 -24.412 10.954 1.00 84.44 197 GLN A C 1
ATOM 1550 O O . GLN A 1 197 ? 9.940 -25.283 11.688 1.00 84.44 197 GLN A O 1
ATOM 1555 N N . GLY A 1 198 ? 10.037 -24.316 9.666 1.00 82.62 198 GLY A N 1
ATOM 1556 C CA . GLY A 1 198 ? 9.052 -25.198 9.039 1.00 82.62 198 GLY A CA 1
ATOM 1557 C C . GLY A 1 198 ? 7.630 -25.024 9.582 1.00 82.62 198 GLY A C 1
ATOM 1558 O O . GLY A 1 198 ? 6.819 -25.932 9.441 1.00 82.62 198 GLY A O 1
ATOM 1559 N N . ALA A 1 199 ? 7.318 -23.879 10.200 1.00 81.62 199 ALA A N 1
ATOM 1560 C CA . ALA A 1 199 ? 6.027 -23.635 10.848 1.00 81.62 199 ALA A CA 1
ATOM 1561 C C . ALA A 1 199 ? 4.862 -23.527 9.848 1.00 81.62 199 ALA A C 1
ATOM 1563 O O . ALA A 1 199 ? 3.726 -23.854 10.185 1.00 81.62 199 ALA A O 1
ATOM 1564 N N . PHE A 1 200 ? 5.140 -23.079 8.618 1.00 81.12 200 PHE A N 1
ATOM 1565 C CA . PHE A 1 200 ? 4.139 -22.865 7.572 1.00 81.12 200 PHE A CA 1
ATOM 1566 C C . PHE A 1 200 ? 4.671 -23.288 6.203 1.00 81.12 200 PHE A C 1
ATOM 1568 O O . PHE A 1 200 ? 5.847 -23.076 5.893 1.00 81.12 200 PHE A O 1
ATOM 1575 N N . SER A 1 201 ? 3.788 -23.802 5.344 1.00 84.62 201 SER A N 1
ATOM 1576 C CA . SER A 1 201 ? 4.107 -23.954 3.920 1.00 84.62 201 SER A CA 1
ATOM 1577 C C . SER A 1 201 ? 4.144 -22.595 3.207 1.00 84.62 201 SER A C 1
ATOM 1579 O O . SER A 1 201 ? 3.494 -21.629 3.616 1.00 84.62 201 SER A O 1
ATOM 1581 N N . GLU A 1 202 ? 4.876 -22.517 2.093 1.00 81.94 202 GLU A N 1
ATOM 1582 C CA . GLU A 1 202 ? 4.950 -21.300 1.271 1.00 81.94 202 GLU A CA 1
ATOM 1583 C C . GLU A 1 202 ? 3.574 -20.869 0.734 1.00 81.94 202 GLU A C 1
ATOM 1585 O O . GLU A 1 202 ? 3.272 -19.673 0.687 1.00 81.94 202 GLU A O 1
ATOM 1590 N N . ALA A 1 203 ? 2.716 -21.834 0.388 1.00 85.00 203 ALA A N 1
ATOM 1591 C CA . ALA A 1 203 ? 1.359 -21.579 -0.085 1.00 85.00 203 ALA A CA 1
ATOM 1592 C C . ALA A 1 203 ? 0.488 -20.936 1.006 1.00 85.00 203 ALA A C 1
ATOM 1594 O O . ALA A 1 203 ? -0.092 -19.877 0.769 1.00 85.00 203 ALA A O 1
ATOM 1595 N N . GLN A 1 204 ? 0.475 -21.513 2.215 1.00 85.50 204 GLN A N 1
ATOM 1596 C CA . GLN A 1 204 ? -0.281 -20.977 3.355 1.00 85.50 204 GLN A CA 1
ATOM 1597 C C . GLN A 1 204 ? 0.168 -19.558 3.720 1.00 85.50 204 GLN A C 1
ATOM 1599 O O . GLN A 1 204 ? -0.663 -18.673 3.914 1.00 85.50 204 GLN A O 1
ATOM 1604 N N . MET A 1 205 ? 1.483 -19.309 3.765 1.00 84.88 205 MET A N 1
ATOM 1605 C CA . MET A 1 205 ? 2.002 -17.963 4.039 1.00 84.88 205 MET A CA 1
ATOM 1606 C C . MET 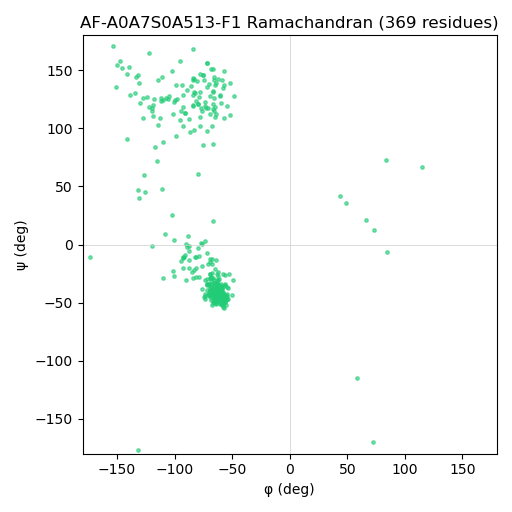A 1 205 ? 1.601 -16.964 2.956 1.00 84.88 205 MET A C 1
ATOM 1608 O O . MET A 1 205 ? 1.284 -15.817 3.265 1.00 84.88 205 MET A O 1
ATOM 1612 N N . THR A 1 206 ? 1.624 -17.384 1.691 1.00 86.12 206 THR A N 1
ATOM 1613 C CA . THR A 1 206 ? 1.260 -16.514 0.570 1.00 86.12 206 THR A CA 1
ATOM 1614 C C . THR A 1 206 ? -0.212 -16.128 0.626 1.00 86.12 206 THR A C 1
ATOM 1616 O O . THR A 1 206 ? -0.522 -14.945 0.523 1.00 86.12 206 THR A O 1
ATOM 1619 N N . GLU A 1 207 ? -1.105 -17.091 0.849 1.00 88.94 207 GLU A N 1
ATOM 1620 C CA . GLU A 1 207 ? -2.543 -16.844 0.989 1.00 88.94 207 GLU A CA 1
ATOM 1621 C C . GLU A 1 207 ? -2.858 -15.931 2.185 1.00 88.94 207 GLU A C 1
ATOM 1623 O O . GLU A 1 207 ? -3.620 -14.962 2.070 1.00 88.94 207 GLU A O 1
ATOM 1628 N N . TRP A 1 208 ? -2.209 -16.191 3.324 1.00 91.25 208 TRP A N 1
ATOM 1629 C CA . TRP A 1 208 ? -2.359 -15.371 4.521 1.00 91.25 208 TRP A CA 1
ATOM 1630 C C . TRP A 1 208 ? -1.897 -13.928 4.277 1.00 91.25 208 TRP A C 1
ATOM 1632 O O . TRP A 1 208 ? -2.623 -12.979 4.590 1.00 91.25 208 TRP A O 1
ATOM 1642 N N . LEU A 1 209 ? -0.713 -13.747 3.674 1.00 90.44 209 LEU A N 1
ATOM 1643 C CA . LEU A 1 209 ? -0.153 -12.428 3.368 1.00 90.44 209 LEU A CA 1
ATOM 1644 C C . LEU A 1 209 ? -0.974 -11.682 2.316 1.00 90.44 209 LEU A C 1
ATOM 1646 O O . LEU A 1 209 ? -1.168 -10.479 2.476 1.00 90.44 209 LEU A O 1
ATOM 1650 N N . ASP A 1 210 ? -1.486 -12.362 1.288 1.00 88.31 210 ASP A N 1
ATOM 1651 C CA . ASP A 1 210 ? -2.368 -11.752 0.287 1.00 88.31 210 ASP A CA 1
ATOM 1652 C C . ASP A 1 210 ? -3.607 -11.154 0.966 1.00 88.31 210 ASP A C 1
ATOM 1654 O O . ASP A 1 210 ? -3.893 -9.965 0.804 1.00 88.31 210 ASP A O 1
ATOM 1658 N N . THR A 1 211 ? -4.275 -11.934 1.819 1.00 89.88 211 THR A N 1
ATOM 1659 C CA . THR A 1 211 ? -5.455 -11.480 2.570 1.00 89.88 211 THR A CA 1
ATOM 1660 C C . THR A 1 211 ? -5.114 -10.323 3.514 1.00 89.88 211 THR A C 1
ATOM 1662 O O . THR A 1 211 ? -5.799 -9.293 3.535 1.00 89.88 211 THR A O 1
ATOM 1665 N N . PHE A 1 212 ? -4.016 -10.450 4.266 1.00 91.62 212 PHE A N 1
ATOM 1666 C CA . PHE A 1 212 ? -3.593 -9.442 5.238 1.00 91.62 212 PHE A CA 1
ATOM 1667 C C . PHE A 1 212 ? -3.233 -8.109 4.565 1.00 91.62 212 PHE A C 1
ATOM 1669 O O . PHE A 1 212 ? -3.679 -7.035 4.987 1.00 91.62 212 PHE A O 1
ATOM 1676 N N . LEU A 1 213 ? -2.419 -8.157 3.506 1.00 90.69 213 LEU A N 1
ATOM 1677 C CA . LEU A 1 213 ? -1.927 -6.970 2.809 1.00 90.69 213 LEU A CA 1
ATOM 1678 C C . LEU A 1 213 ? -3.034 -6.291 2.005 1.00 90.69 213 LEU A C 1
ATOM 1680 O O . LEU A 1 213 ? -3.114 -5.061 2.036 1.00 90.69 213 LEU A O 1
ATOM 1684 N N . LEU A 1 214 ? -3.921 -7.060 1.365 1.00 86.69 214 LEU A N 1
ATOM 1685 C CA . LEU A 1 214 ? -5.089 -6.522 0.667 1.00 86.69 214 LEU A CA 1
ATOM 1686 C C . LEU A 1 214 ? -6.013 -5.774 1.630 1.00 86.69 214 LEU A C 1
ATOM 1688 O O . LEU A 1 214 ? -6.346 -4.606 1.405 1.00 86.69 214 LEU A O 1
ATOM 1692 N N . SER A 1 215 ? -6.362 -6.415 2.749 1.00 88.44 215 SER A N 1
ATOM 1693 C CA . SER A 1 215 ? -7.152 -5.780 3.801 1.00 88.44 215 SER A CA 1
ATOM 1694 C C . SER A 1 215 ? -6.489 -4.479 4.257 1.00 88.44 215 SER A C 1
ATOM 1696 O O . SER A 1 215 ? -7.148 -3.436 4.351 1.00 88.44 215 SER A O 1
ATOM 1698 N N . ARG A 1 216 ? -5.173 -4.512 4.512 1.00 90.50 216 ARG A N 1
ATOM 1699 C CA . ARG A 1 216 ? -4.400 -3.357 4.980 1.00 90.50 216 ARG A CA 1
ATOM 1700 C C . ARG A 1 216 ? -4.386 -2.198 3.987 1.00 90.50 216 ARG A C 1
ATOM 1702 O O . ARG A 1 216 ? -4.498 -1.057 4.434 1.00 90.50 216 ARG A O 1
ATOM 1709 N N . ILE A 1 217 ? -4.263 -2.459 2.684 1.00 89.62 217 ILE A N 1
ATOM 1710 C CA . ILE A 1 217 ? -4.364 -1.414 1.651 1.00 89.62 217 ILE A CA 1
ATOM 1711 C C . ILE A 1 217 ? -5.717 -0.704 1.770 1.00 89.62 217 ILE A C 1
ATOM 1713 O O . ILE A 1 217 ? -5.754 0.523 1.773 1.00 89.62 217 ILE A O 1
ATOM 1717 N N . GLY A 1 218 ? -6.806 -1.449 1.989 1.00 90.00 218 GLY A N 1
ATOM 1718 C CA . GLY A 1 218 ? -8.129 -0.869 2.240 1.00 90.00 218 GLY A CA 1
ATOM 1719 C C . GLY A 1 218 ? -8.180 0.037 3.478 1.00 90.00 218 GLY A C 1
ATOM 1720 O O . GLY A 1 218 ? -8.735 1.130 3.420 1.00 90.00 218 GLY A O 1
ATOM 1721 N N . THR A 1 219 ? -7.554 -0.358 4.592 1.00 92.50 219 THR A N 1
ATOM 1722 C CA . THR A 1 219 ? -7.454 0.514 5.781 1.00 92.50 219 THR A CA 1
ATOM 1723 C C . THR A 1 219 ? -6.601 1.752 5.529 1.00 92.50 219 THR A C 1
ATOM 1725 O O . THR A 1 219 ? -6.983 2.832 5.967 1.00 92.50 219 THR A O 1
ATOM 1728 N N . GLU A 1 220 ? -5.476 1.624 4.823 1.00 92.50 220 GLU A N 1
ATOM 1729 C CA . GLU A 1 220 ? -4.650 2.779 4.453 1.00 92.50 220 GLU A CA 1
ATOM 1730 C C . GLU A 1 220 ? -5.417 3.736 3.538 1.00 92.50 220 GLU A C 1
ATOM 1732 O O . GLU A 1 220 ? -5.270 4.949 3.669 1.00 92.50 220 GLU A O 1
ATOM 1737 N N . MET A 1 221 ? -6.247 3.211 2.634 1.00 91.62 221 MET A N 1
ATOM 1738 C CA . MET A 1 221 ? -7.088 4.014 1.751 1.00 91.62 221 MET A CA 1
ATOM 1739 C C . MET A 1 221 ? -8.101 4.838 2.551 1.00 91.62 221 MET A C 1
ATOM 1741 O O . MET A 1 221 ? -8.193 6.044 2.342 1.00 91.62 221 MET A O 1
ATOM 1745 N N . LEU A 1 222 ? -8.787 4.221 3.519 1.00 93.44 222 LEU A N 1
ATOM 1746 C CA . LEU A 1 222 ? -9.757 4.909 4.380 1.00 93.44 222 LEU A CA 1
ATOM 1747 C C . LEU A 1 222 ? -9.111 5.982 5.252 1.00 93.44 222 LEU A C 1
ATOM 1749 O O . LEU A 1 222 ? -9.543 7.133 5.239 1.00 93.44 222 LEU A O 1
ATOM 1753 N N . THR A 1 223 ? -8.038 5.631 5.966 1.00 95.12 223 THR A N 1
ATOM 1754 C CA . THR A 1 223 ? -7.351 6.595 6.834 1.00 95.12 223 THR A CA 1
ATOM 1755 C C . THR A 1 223 ? -6.736 7.727 6.020 1.00 95.12 223 THR A C 1
ATOM 1757 O O . THR A 1 223 ? -6.788 8.878 6.437 1.00 95.12 223 THR A O 1
ATOM 1760 N N . SER A 1 224 ? -6.184 7.442 4.837 1.00 93.62 224 SER A N 1
ATOM 1761 C CA . SER A 1 224 ? -5.624 8.482 3.969 1.00 93.62 224 SER A CA 1
ATOM 1762 C C . SER A 1 224 ? -6.695 9.388 3.377 1.00 93.62 224 SER A C 1
ATOM 1764 O O . SER A 1 224 ? -6.464 10.592 3.316 1.00 93.62 224 SER A O 1
ATOM 1766 N N . GLN A 1 225 ? -7.846 8.840 2.971 1.00 92.81 225 GLN A N 1
ATOM 1767 C CA . GLN A 1 225 ? -8.975 9.642 2.501 1.00 92.81 225 GLN A CA 1
ATOM 1768 C C . GLN A 1 225 ? -9.446 10.595 3.598 1.00 92.81 225 GLN A C 1
ATOM 1770 O O . GLN A 1 225 ? -9.521 11.796 3.360 1.00 92.81 225 GLN A O 1
ATOM 1775 N N . TYR A 1 226 ? -9.679 10.081 4.807 1.00 95.00 226 TYR A N 1
ATOM 1776 C CA . TYR A 1 226 ? -10.121 10.898 5.932 1.00 95.00 226 TYR A CA 1
ATOM 1777 C C . TYR A 1 226 ? -9.136 12.026 6.265 1.00 95.00 226 TYR A C 1
ATOM 1779 O O . TYR A 1 226 ? -9.535 13.188 6.290 1.00 95.00 226 TYR A O 1
ATOM 1787 N N . ILE A 1 227 ? -7.842 11.718 6.414 1.00 94.06 227 ILE A N 1
ATOM 1788 C CA . ILE A 1 227 ? -6.819 12.742 6.688 1.00 94.06 227 ILE A CA 1
ATOM 1789 C C . ILE A 1 227 ? -6.723 13.776 5.555 1.00 94.06 227 ILE A C 1
ATOM 1791 O O . ILE A 1 227 ? -6.520 14.963 5.805 1.00 94.06 227 ILE A O 1
ATOM 1795 N N . ALA A 1 228 ? -6.880 13.355 4.298 1.00 92.00 228 ALA A N 1
ATOM 1796 C CA . ALA A 1 228 ? -6.868 14.280 3.169 1.00 92.00 228 ALA A CA 1
ATOM 1797 C C . ALA A 1 228 ? -8.095 15.210 3.147 1.00 92.00 228 ALA A C 1
ATOM 1799 O O . ALA A 1 228 ? -7.990 16.325 2.637 1.00 92.00 228 ALA A O 1
ATOM 1800 N N . CYS A 1 229 ? -9.233 14.773 3.694 1.00 90.81 229 CYS A N 1
ATOM 1801 C CA . CYS A 1 229 ? -10.424 15.603 3.863 1.00 90.81 229 CYS A CA 1
ATOM 1802 C C . CYS A 1 229 ? -10.287 16.581 5.040 1.00 90.81 229 CYS A C 1
ATOM 1804 O O . CYS A 1 229 ? -10.723 17.721 4.911 1.00 90.81 229 CYS A O 1
ATOM 1806 N N . THR A 1 230 ? -9.666 16.180 6.157 1.00 89.31 230 THR A N 1
ATOM 1807 C CA . THR A 1 230 ? -9.493 17.046 7.344 1.00 89.31 230 THR A CA 1
ATOM 1808 C C . THR A 1 230 ? -8.356 18.053 7.207 1.00 89.31 230 THR A C 1
ATOM 1810 O O . THR A 1 230 ? -8.420 19.131 7.788 1.00 89.31 230 THR A O 1
ATOM 1813 N N . THR A 1 231 ? -7.325 17.737 6.418 1.00 83.19 231 THR A N 1
ATOM 1814 C CA . THR A 1 231 ? -6.191 18.635 6.146 1.00 83.19 231 THR A CA 1
ATOM 1815 C C . THR A 1 231 ? -6.159 19.015 4.661 1.00 83.19 231 THR A C 1
ATOM 1817 O O . THR A 1 231 ? -5.301 18.527 3.912 1.00 83.19 231 THR A O 1
ATOM 1820 N N . PRO A 1 232 ? -7.094 19.858 4.181 1.00 68.25 232 PRO A N 1
ATOM 1821 C CA . PRO A 1 232 ? -7.140 20.225 2.776 1.00 68.25 232 PRO A CA 1
ATOM 1822 C C . PRO A 1 232 ? -5.878 21.006 2.403 1.00 68.25 232 PRO A C 1
ATOM 1824 O O . PRO A 1 232 ? -5.594 22.090 2.913 1.00 68.25 232 PRO A O 1
ATOM 1827 N N . ASN A 1 233 ? -5.093 20.451 1.482 1.00 69.75 233 ASN A N 1
ATOM 1828 C CA . ASN A 1 233 ? -3.944 21.155 0.939 1.00 69.75 233 ASN A CA 1
ATOM 1829 C C . ASN A 1 233 ? -4.448 22.317 0.069 1.00 69.75 233 ASN A C 1
ATOM 1831 O O . ASN A 1 233 ? -5.002 22.087 -1.002 1.00 69.75 233 ASN A O 1
ATOM 1835 N N . ILE A 1 234 ? -4.208 23.557 0.503 1.00 63.72 234 ILE A N 1
ATOM 1836 C CA . ILE A 1 234 ? -4.620 24.790 -0.198 1.00 63.72 234 ILE A CA 1
ATOM 1837 C C . ILE A 1 234 ? -4.076 24.838 -1.641 1.00 63.72 234 ILE A C 1
ATOM 1839 O O . ILE A 1 234 ? -4.677 25.451 -2.519 1.00 63.72 234 ILE A O 1
ATOM 1843 N N . LYS A 1 235 ? -2.955 24.155 -1.915 1.00 65.31 235 LYS A N 1
ATOM 1844 C CA . LYS A 1 235 ? -2.343 24.049 -3.251 1.00 65.31 235 LYS A CA 1
ATOM 1845 C C . LYS A 1 235 ? -2.852 22.855 -4.071 1.00 65.31 235 LYS A C 1
ATOM 1847 O O . LYS A 1 235 ? -2.359 22.627 -5.176 1.00 65.31 235 LYS A O 1
ATOM 1852 N N . ALA A 1 236 ? -3.768 22.043 -3.544 1.00 67.06 236 ALA A N 1
ATOM 1853 C CA . ALA A 1 236 ? -4.311 20.905 -4.276 1.00 67.06 236 ALA A CA 1
ATOM 1854 C C . ALA A 1 236 ? -5.123 21.370 -5.493 1.00 67.06 236 ALA A C 1
ATOM 1856 O O . ALA A 1 236 ? -5.812 22.388 -5.465 1.00 67.06 236 ALA A O 1
ATOM 1857 N N . LYS A 1 237 ? -5.051 20.595 -6.581 1.00 68.50 237 LYS A N 1
ATOM 1858 C CA . LYS A 1 237 ? -5.862 20.827 -7.782 1.00 68.50 237 LYS A CA 1
ATOM 1859 C C . LYS A 1 237 ? -7.350 20.775 -7.415 1.00 68.50 237 LYS A C 1
ATOM 1861 O O . LYS A 1 237 ? -7.757 19.883 -6.677 1.00 68.50 237 LYS A O 1
ATOM 1866 N N . LYS A 1 238 ? -8.165 21.653 -8.016 1.00 75.31 238 LYS A N 1
ATOM 1867 C CA . LYS A 1 238 ? -9.633 21.698 -7.827 1.00 75.31 238 LYS A CA 1
ATOM 1868 C C . LYS A 1 238 ? -10.334 20.353 -8.070 1.00 75.31 238 LYS A C 1
ATOM 1870 O O . LYS A 1 238 ? -11.385 20.105 -7.500 1.00 75.31 238 LYS A O 1
ATOM 1875 N N . ASN A 1 239 ? -9.736 19.484 -8.880 1.00 81.69 239 ASN A N 1
ATOM 1876 C CA . ASN A 1 239 ? -10.305 18.192 -9.270 1.00 81.69 239 ASN A CA 1
ATOM 1877 C C . ASN A 1 239 ? -9.959 17.053 -8.294 1.00 81.69 239 ASN A C 1
ATOM 1879 O O . ASN A 1 239 ? -10.212 15.887 -8.590 1.00 81.69 239 ASN A O 1
ATOM 1883 N N . ARG A 1 240 ? -9.337 17.362 -7.151 1.00 84.69 240 ARG A N 1
ATOM 1884 C CA . ARG A 1 240 ? -8.935 16.372 -6.152 1.00 84.69 240 ARG A CA 1
ATOM 1885 C C . ARG A 1 240 ? -9.963 16.300 -5.026 1.00 84.69 240 ARG A C 1
ATOM 1887 O O . ARG A 1 240 ? -10.237 17.303 -4.374 1.00 84.69 240 ARG A O 1
ATOM 1894 N N . LYS A 1 241 ? -10.473 15.096 -4.760 1.00 86.56 241 LYS A N 1
ATOM 1895 C CA . LYS A 1 241 ? -11.344 14.788 -3.617 1.00 86.56 241 LYS A CA 1
ATOM 1896 C C . LYS A 1 241 ? -10.609 13.837 -2.680 1.00 86.56 241 LYS A C 1
ATOM 1898 O O . LYS A 1 241 ? -10.454 12.655 -2.984 1.00 86.56 241 LYS A O 1
ATOM 1903 N N . GLY A 1 242 ? -10.100 14.370 -1.570 1.00 89.00 242 GLY A N 1
ATOM 1904 C CA . GLY A 1 242 ? -9.235 13.633 -0.650 1.00 89.00 242 GLY A CA 1
ATOM 1905 C C . GLY A 1 242 ? -7.975 13.102 -1.348 1.00 89.00 242 GLY A C 1
ATOM 1906 O O . GLY A 1 242 ? -7.125 13.879 -1.799 1.00 89.00 242 GLY A O 1
ATOM 1907 N N . ILE A 1 243 ? -7.825 11.779 -1.445 1.00 90.50 243 ILE A N 1
ATOM 1908 C CA . ILE A 1 243 ? -6.680 11.141 -2.127 1.00 90.50 243 ILE A CA 1
ATOM 1909 C C . ILE A 1 243 ? -6.916 10.845 -3.613 1.00 90.50 243 ILE A C 1
ATOM 1911 O O . ILE A 1 243 ? -5.964 10.485 -4.308 1.00 90.50 243 ILE A O 1
ATOM 1915 N N . VAL A 1 244 ? -8.148 11.000 -4.100 1.00 90.69 244 VAL A N 1
ATOM 1916 C CA . VAL A 1 244 ? -8.524 10.686 -5.483 1.00 90.69 244 VAL A CA 1
ATOM 1917 C C . VAL A 1 244 ? -8.394 11.933 -6.358 1.00 90.69 244 VAL A C 1
ATOM 1919 O O . VAL A 1 244 ? -8.938 12.990 -6.031 1.00 90.69 244 VAL A O 1
ATOM 1922 N N . ASP A 1 245 ? -7.683 11.815 -7.478 1.00 90.81 245 ASP A N 1
ATOM 1923 C CA . ASP A 1 245 ? -7.697 12.802 -8.561 1.00 90.81 245 ASP A CA 1
ATOM 1924 C C . ASP A 1 245 ? -8.757 12.373 -9.578 1.00 90.81 245 ASP A C 1
ATOM 1926 O O . ASP A 1 245 ? -8.664 11.283 -10.143 1.00 90.81 245 ASP A O 1
ATOM 1930 N N . GLN A 1 246 ? -9.781 13.204 -9.786 1.00 89.69 246 GLN A N 1
ATOM 1931 C CA . GLN A 1 246 ? -10.876 12.896 -10.708 1.00 89.69 246 GLN A CA 1
ATOM 1932 C C . GLN A 1 246 ? -10.447 12.950 -12.181 1.00 89.69 246 GLN A C 1
ATOM 1934 O O . GLN A 1 246 ? -11.151 12.416 -13.033 1.00 89.69 246 GLN A O 1
ATOM 1939 N N . VAL A 1 247 ? -9.307 13.582 -12.481 1.00 91.19 247 VAL A N 1
ATOM 1940 C CA . VAL A 1 247 ? -8.743 13.697 -13.834 1.00 91.19 247 VAL A CA 1
ATOM 1941 C C . VAL A 1 247 ? -7.299 13.189 -13.865 1.00 91.19 247 VAL A C 1
ATOM 1943 O O . VAL A 1 247 ? -6.406 13.833 -14.422 1.00 91.19 247 VAL A O 1
ATOM 1946 N N . CYS A 1 248 ? -7.068 12.037 -13.233 1.00 91.94 248 CYS A N 1
ATOM 1947 C CA . CYS A 1 248 ? -5.761 11.398 -13.161 1.00 91.94 248 CYS A CA 1
ATOM 1948 C C . CYS A 1 248 ? -5.247 11.085 -14.575 1.00 91.94 248 CYS A C 1
ATOM 1950 O O . CYS A 1 248 ? -5.904 10.368 -15.329 1.00 91.94 248 CYS A O 1
ATOM 1952 N N . ASP A 1 249 ? -4.079 11.629 -14.920 1.00 92.56 249 ASP A N 1
ATOM 1953 C CA . ASP A 1 249 ? -3.390 11.384 -16.190 1.00 92.56 249 ASP A CA 1
ATOM 1954 C C . ASP A 1 249 ? -2.349 10.262 -15.989 1.00 92.56 249 ASP A C 1
ATOM 1956 O O . ASP A 1 249 ? -1.323 10.493 -15.328 1.00 92.56 249 ASP A O 1
ATOM 1960 N N . PRO A 1 250 ? -2.592 9.044 -16.514 1.00 93.88 250 PRO A N 1
ATOM 1961 C CA . PRO A 1 250 ? -1.678 7.919 -16.344 1.00 93.88 250 PRO A CA 1
ATOM 1962 C C . PRO A 1 250 ? -0.327 8.145 -17.033 1.00 93.88 250 PRO A C 1
ATOM 1964 O O . PRO A 1 250 ? 0.694 7.709 -16.497 1.00 93.88 250 PRO A O 1
ATOM 1967 N N . VAL A 1 251 ? -0.292 8.859 -18.165 1.00 94.12 251 VAL A N 1
ATOM 1968 C CA . VAL A 1 251 ? 0.946 9.160 -18.902 1.00 94.12 251 VAL A CA 1
ATOM 1969 C C . VAL A 1 251 ? 1.843 10.050 -18.049 1.00 94.12 251 VAL A C 1
ATOM 1971 O O . VAL A 1 251 ? 3.004 9.719 -17.813 1.00 94.12 251 VAL A O 1
ATOM 1974 N N . SER A 1 252 ? 1.280 11.120 -17.477 1.00 94.75 252 SER A N 1
ATOM 1975 C CA . SER A 1 252 ? 2.026 12.025 -16.594 1.00 94.75 252 SER A CA 1
ATOM 1976 C C . SER A 1 252 ? 2.590 11.313 -15.359 1.00 94.75 252 SER A C 1
ATOM 1978 O O . SER A 1 252 ? 3.684 11.635 -14.886 1.00 94.75 252 SER A O 1
ATOM 1980 N N . ILE A 1 253 ? 1.867 10.331 -14.813 1.00 96.06 253 ILE A N 1
ATOM 1981 C CA . ILE A 1 253 ? 2.351 9.538 -13.675 1.00 96.06 253 ILE A CA 1
ATOM 1982 C C . ILE A 1 253 ? 3.493 8.610 -14.098 1.00 96.06 253 ILE A C 1
ATOM 1984 O O . ILE A 1 253 ? 4.480 8.500 -13.367 1.00 96.06 253 ILE A O 1
ATOM 1988 N N . CYS A 1 254 ? 3.397 7.985 -15.273 1.00 96.94 254 CYS A N 1
ATOM 1989 C CA . CYS A 1 254 ? 4.464 7.153 -15.828 1.00 96.94 254 CYS A CA 1
ATOM 1990 C C . CYS A 1 254 ? 5.739 7.968 -16.093 1.00 96.94 254 CYS A C 1
ATOM 1992 O O . CYS A 1 254 ? 6.823 7.542 -15.698 1.00 96.94 254 CYS A O 1
ATOM 1994 N N . GLU A 1 255 ? 5.619 9.171 -16.663 1.00 97.19 255 GLU A N 1
ATOM 1995 C CA . GLU A 1 255 ? 6.737 10.107 -16.867 1.00 97.19 255 GLU A CA 1
ATOM 1996 C C . GLU A 1 255 ? 7.417 10.479 -15.535 1.00 97.19 255 GLU A C 1
ATOM 1998 O O . GLU A 1 255 ? 8.649 10.460 -15.412 1.00 97.19 255 GLU A O 1
ATOM 2003 N N . GLN A 1 256 ? 6.622 10.771 -14.498 1.00 97.69 256 GLN A N 1
ATOM 2004 C CA . GLN A 1 256 ? 7.133 11.061 -13.156 1.00 97.69 256 GLN A CA 1
ATOM 2005 C C . GLN A 1 256 ? 7.850 9.852 -12.540 1.00 97.69 256 GLN A C 1
ATOM 2007 O O . GLN A 1 256 ? 8.935 10.009 -11.971 1.00 97.69 256 GLN A O 1
ATOM 2012 N N . ALA A 1 257 ? 7.276 8.653 -12.660 1.00 97.62 257 ALA A N 1
ATOM 2013 C CA . ALA A 1 257 ? 7.868 7.416 -12.155 1.00 97.62 257 ALA A CA 1
ATOM 2014 C C . ALA A 1 257 ? 9.172 7.063 -12.890 1.00 97.62 257 ALA A C 1
ATOM 2016 O O . ALA A 1 257 ? 10.157 6.686 -12.249 1.00 97.62 257 ALA A O 1
ATOM 2017 N N . ALA A 1 258 ? 9.223 7.266 -14.210 1.00 97.44 258 ALA A N 1
ATOM 2018 C CA . ALA A 1 258 ? 10.426 7.106 -15.021 1.00 97.44 258 ALA A CA 1
ATOM 2019 C C . ALA A 1 258 ? 11.537 8.057 -14.557 1.00 97.44 258 ALA A C 1
ATOM 2021 O O . ALA A 1 258 ? 12.644 7.616 -14.245 1.00 97.44 258 ALA A O 1
ATOM 2022 N N . LYS A 1 259 ? 11.235 9.356 -14.414 1.00 96.69 259 LYS A N 1
ATOM 2023 C CA . LYS A 1 259 ? 12.195 10.353 -13.907 1.00 96.69 259 LYS A CA 1
ATOM 2024 C C . LYS A 1 259 ? 12.702 10.003 -12.506 1.00 96.69 259 LYS A C 1
ATOM 2026 O O . LYS A 1 259 ? 13.898 10.126 -12.234 1.00 96.69 259 LYS A O 1
ATOM 2031 N N . HIS A 1 260 ? 11.806 9.571 -11.621 1.00 94.75 260 HIS A N 1
ATOM 2032 C CA . HIS A 1 260 ? 12.165 9.162 -10.266 1.00 94.75 260 HIS A CA 1
ATO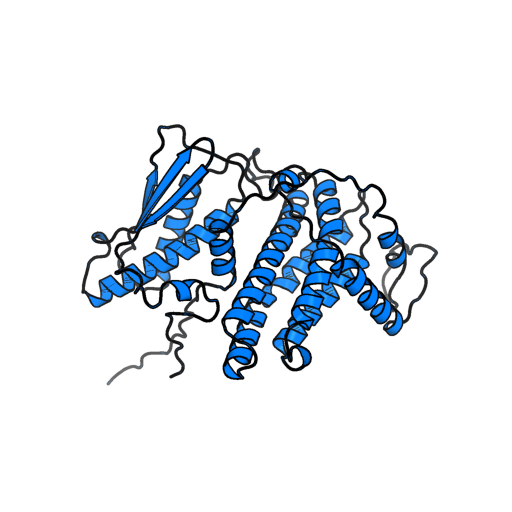M 2033 C C . HIS A 1 260 ? 13.092 7.939 -10.270 1.00 94.75 260 HIS A C 1
ATOM 2035 O O . HIS A 1 260 ? 14.120 7.947 -9.595 1.00 94.75 260 HIS A O 1
ATOM 2041 N N . THR A 1 261 ? 12.781 6.930 -11.083 1.00 94.12 261 THR A N 1
ATOM 2042 C CA . THR A 1 261 ? 13.581 5.703 -11.185 1.00 94.12 261 THR A CA 1
ATOM 2043 C C . THR A 1 261 ? 14.967 5.972 -11.764 1.00 94.12 261 THR A C 1
ATOM 2045 O O . THR A 1 261 ? 15.944 5.475 -11.212 1.00 94.12 261 THR A O 1
ATOM 2048 N N . LYS A 1 262 ? 15.094 6.822 -12.796 1.00 93.00 262 LYS A N 1
ATOM 2049 C CA . LYS A 1 262 ? 16.408 7.246 -13.325 1.00 93.00 262 LYS A CA 1
ATOM 2050 C C . LYS A 1 262 ? 17.283 7.859 -12.233 1.00 93.00 262 LYS A C 1
ATOM 2052 O O . LYS A 1 262 ? 18.455 7.513 -12.101 1.00 93.00 262 LYS A O 1
ATOM 2057 N N . LYS A 1 263 ? 16.699 8.733 -11.404 1.00 91.19 263 LYS A N 1
ATOM 2058 C CA . LYS A 1 263 ? 17.402 9.344 -10.268 1.00 91.19 263 LYS A CA 1
ATOM 2059 C C . LYS A 1 263 ? 17.857 8.293 -9.251 1.00 91.19 263 LYS A C 1
ATOM 2061 O O . LYS A 1 263 ? 19.004 8.351 -8.822 1.00 91.19 263 LYS A O 1
ATOM 2066 N N . LEU A 1 264 ? 16.989 7.348 -8.888 1.00 87.81 264 LEU A N 1
ATOM 2067 C CA . LEU A 1 264 ? 17.339 6.262 -7.967 1.00 87.81 264 LEU A CA 1
ATOM 2068 C C . LEU A 1 264 ? 18.449 5.365 -8.532 1.00 87.81 264 LEU A C 1
ATOM 2070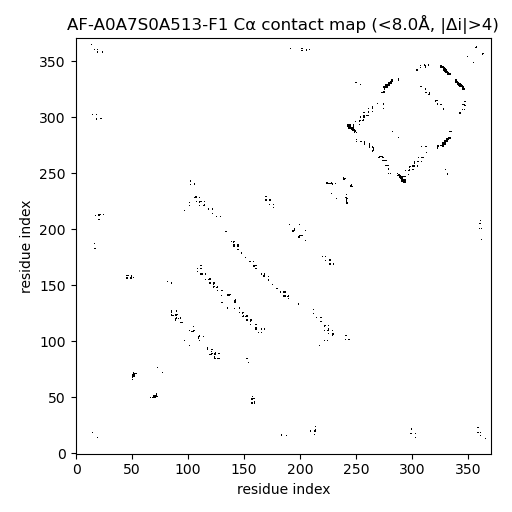 O O . LEU A 1 264 ? 19.396 5.055 -7.818 1.00 87.81 264 LEU A O 1
ATOM 2074 N N . ALA A 1 265 ? 18.370 4.988 -9.810 1.00 86.12 265 ALA A N 1
ATOM 2075 C CA . ALA A 1 265 ? 19.374 4.146 -10.459 1.00 86.12 265 ALA A CA 1
ATOM 2076 C C . ALA A 1 265 ? 20.765 4.801 -10.440 1.00 86.12 265 ALA A C 1
ATOM 2078 O O . ALA A 1 265 ? 21.732 4.160 -10.040 1.00 86.12 265 ALA A O 1
ATOM 2079 N N . ARG A 1 266 ? 20.861 6.101 -10.762 1.00 85.25 266 ARG A N 1
ATOM 2080 C CA . ARG A 1 266 ? 22.118 6.868 -10.638 1.00 85.25 266 ARG A CA 1
ATOM 2081 C C . ARG A 1 266 ? 22.702 6.808 -9.225 1.00 85.25 266 ARG A C 1
ATOM 2083 O O . ARG A 1 266 ? 23.903 6.649 -9.063 1.00 85.25 266 ARG A O 1
ATOM 2090 N N . GLN A 1 267 ? 21.849 6.961 -8.212 1.00 83.69 267 GLN A N 1
ATOM 2091 C CA . GLN A 1 267 ? 22.269 7.020 -6.811 1.00 83.69 267 GLN A CA 1
ATOM 2092 C C . GLN A 1 267 ? 22.741 5.668 -6.268 1.00 83.69 267 GLN A C 1
ATOM 2094 O O . GLN A 1 267 ? 23.626 5.642 -5.420 1.00 83.69 267 GLN A O 1
ATOM 2099 N N . HIS A 1 268 ? 22.148 4.564 -6.726 1.00 76.06 268 HIS A N 1
ATOM 2100 C CA . HIS A 1 268 ? 22.393 3.234 -6.160 1.00 76.06 268 HIS A CA 1
ATOM 2101 C C . HIS A 1 268 ? 23.340 2.358 -6.978 1.00 76.06 268 HIS A C 1
ATOM 2103 O O . HIS A 1 268 ? 23.922 1.436 -6.420 1.00 76.06 268 HIS A O 1
ATOM 2109 N N . CYS A 1 269 ? 23.491 2.611 -8.277 1.00 69.44 269 CYS A N 1
ATOM 2110 C CA . CYS A 1 269 ? 24.269 1.747 -9.164 1.00 69.44 269 CYS A CA 1
ATOM 2111 C C . CYS A 1 269 ? 25.603 2.370 -9.608 1.00 69.44 269 CYS A C 1
ATOM 2113 O O . CYS A 1 269 ? 26.238 1.815 -10.498 1.00 69.44 269 CYS A O 1
ATOM 2115 N N . SER A 1 270 ? 26.016 3.507 -9.023 1.00 69.94 270 SER A N 1
ATOM 2116 C CA . SER A 1 270 ? 27.244 4.245 -9.384 1.00 69.94 270 SER A CA 1
ATOM 2117 C C . SER A 1 270 ? 27.440 4.366 -10.900 1.00 69.94 270 SER A C 1
ATOM 2119 O O . SER A 1 270 ? 28.527 4.140 -11.421 1.00 69.94 270 SER A O 1
ATOM 2121 N N . LEU A 1 271 ? 26.352 4.645 -11.621 1.00 66.19 271 LEU A N 1
ATOM 2122 C CA . LEU A 1 271 ? 26.367 4.670 -13.078 1.00 66.19 271 LEU A CA 1
ATOM 2123 C C . LEU A 1 271 ? 26.867 6.024 -13.574 1.00 66.19 271 LEU A C 1
ATOM 2125 O O . LEU A 1 271 ? 26.314 7.060 -13.205 1.00 66.19 271 LEU A O 1
ATOM 2129 N N . ASP A 1 272 ? 27.813 6.000 -14.511 1.00 66.62 272 ASP A N 1
ATOM 2130 C CA . ASP A 1 272 ? 28.221 7.192 -15.268 1.00 66.62 272 ASP A CA 1
ATOM 2131 C C . ASP A 1 272 ? 27.124 7.673 -16.238 1.00 66.62 272 ASP A C 1
ATOM 2133 O O . ASP A 1 272 ? 27.182 8.790 -16.757 1.00 66.62 272 ASP A O 1
ATOM 2137 N N . ARG A 1 273 ? 26.120 6.827 -16.512 1.00 72.56 273 ARG A N 1
ATOM 2138 C CA . ARG A 1 273 ? 25.038 7.080 -17.472 1.00 72.56 273 ARG A CA 1
ATOM 2139 C C . ARG A 1 273 ? 23.684 6.605 -16.962 1.00 72.56 273 ARG A C 1
ATOM 2141 O O . ARG A 1 273 ? 23.577 5.661 -16.186 1.00 72.56 273 ARG A O 1
ATOM 2148 N N . ASP A 1 274 ? 22.630 7.246 -17.442 1.00 81.75 274 ASP A N 1
ATOM 2149 C CA . ASP A 1 274 ? 21.263 6.918 -17.048 1.00 81.75 274 ASP A CA 1
ATOM 2150 C C . ASP A 1 274 ? 20.780 5.637 -17.695 1.00 81.75 274 ASP A C 1
ATOM 2152 O O . ASP A 1 274 ? 21.013 5.390 -18.877 1.00 81.75 274 ASP A O 1
ATOM 2156 N N . VAL A 1 275 ? 19.958 4.905 -16.949 1.00 91.44 275 VAL A N 1
ATOM 2157 C CA . VAL A 1 275 ? 19.024 3.965 -17.562 1.00 91.44 275 VAL A CA 1
ATOM 2158 C C . VAL A 1 275 ? 18.082 4.746 -18.480 1.00 91.44 275 VAL A C 1
ATOM 2160 O O . VAL A 1 275 ? 17.454 5.731 -18.071 1.00 91.44 275 VAL A O 1
ATOM 2163 N N . VAL A 1 276 ? 17.961 4.301 -19.727 1.00 95.00 276 VAL A N 1
ATOM 2164 C CA . VAL A 1 276 ? 17.026 4.891 -20.683 1.00 95.00 276 VAL A CA 1
ATOM 2165 C C . VAL A 1 276 ? 15.630 4.350 -20.388 1.00 95.00 276 VAL A C 1
ATOM 2167 O O . VAL A 1 276 ? 15.404 3.145 -20.380 1.00 95.00 276 VAL A O 1
ATOM 2170 N N . ILE A 1 277 ? 14.703 5.260 -20.087 1.00 97.12 277 ILE A N 1
ATOM 2171 C CA . ILE A 1 277 ? 13.284 4.953 -19.874 1.00 97.12 277 ILE A CA 1
ATOM 2172 C C . ILE A 1 277 ? 12.481 5.919 -20.733 1.00 97.12 277 ILE A C 1
ATOM 2174 O O . ILE A 1 277 ? 12.630 7.139 -20.564 1.00 97.12 277 ILE A O 1
ATOM 2178 N N . GLU A 1 278 ? 11.672 5.365 -21.623 1.00 96.62 278 GLU A N 1
ATOM 2179 C CA . GLU A 1 278 ? 10.851 6.063 -22.608 1.00 96.62 278 GLU A CA 1
ATOM 2180 C C . GLU A 1 278 ? 9.376 5.836 -22.283 1.00 96.62 278 GLU A C 1
ATOM 2182 O O . GLU A 1 278 ? 8.991 4.757 -21.831 1.00 96.62 278 GLU A O 1
ATOM 2187 N N . VAL A 1 279 ? 8.557 6.872 -22.458 1.00 95.88 279 VAL A N 1
ATOM 2188 C CA . VAL A 1 279 ? 7.111 6.798 -22.232 1.00 95.88 279 VAL A CA 1
ATOM 2189 C C . VAL A 1 279 ? 6.421 7.134 -23.540 1.00 95.88 279 VAL A C 1
ATOM 2191 O O . VAL A 1 279 ? 6.532 8.252 -24.037 1.00 95.88 279 VAL A O 1
ATOM 2194 N N . GLU A 1 280 ? 5.722 6.150 -24.078 1.00 93.75 280 GLU A N 1
ATOM 2195 C CA . GLU A 1 280 ? 4.948 6.224 -25.307 1.00 93.75 280 GLU A CA 1
ATOM 2196 C C . GLU A 1 280 ? 3.461 6.144 -24.958 1.00 93.75 280 GLU A C 1
ATOM 2198 O O . GLU A 1 280 ? 3.060 5.416 -24.044 1.00 93.75 280 GLU A O 1
ATOM 2203 N N . PHE A 1 281 ? 2.628 6.871 -25.696 1.00 88.44 281 PHE A N 1
ATOM 2204 C CA . PHE A 1 281 ? 1.178 6.799 -25.560 1.00 88.44 281 PHE A CA 1
ATOM 2205 C C . PHE A 1 281 ? 0.531 6.623 -26.931 1.00 88.44 281 PHE A C 1
ATOM 2207 O O . PHE A 1 281 ? 0.985 7.202 -27.916 1.00 88.44 281 PHE A O 1
ATOM 2214 N N . MET A 1 282 ? -0.485 5.763 -26.989 1.00 80.69 282 MET A N 1
ATOM 2215 C CA . MET A 1 282 ? -1.095 5.315 -28.247 1.00 80.69 282 MET A CA 1
ATOM 2216 C C . MET A 1 282 ? -2.322 6.142 -28.652 1.00 80.69 282 MET A C 1
ATOM 2218 O O . MET A 1 282 ? -2.764 6.054 -29.796 1.00 80.69 282 MET A O 1
ATOM 2222 N N . ASP A 1 283 ? -2.862 6.944 -27.735 1.00 69.31 283 ASP A N 1
ATOM 2223 C CA . ASP A 1 283 ? -4.108 7.677 -27.946 1.00 69.31 283 ASP A CA 1
ATOM 2224 C C . ASP A 1 283 ? -3.855 8.998 -28.691 1.00 69.31 283 ASP A C 1
ATOM 2226 O O . ASP A 1 283 ? -2.858 9.689 -28.455 1.00 69.31 283 ASP A O 1
ATOM 2230 N N . ALA A 1 284 ? -4.780 9.377 -29.578 1.00 64.06 284 ALA A N 1
ATOM 2231 C CA . ALA A 1 284 ? -4.789 10.710 -30.173 1.00 64.06 284 ALA A CA 1
ATOM 2232 C C . ALA A 1 284 ? -5.083 11.762 -29.091 1.00 64.06 284 ALA A C 1
ATOM 2234 O O . ALA A 1 284 ? -5.908 11.537 -28.207 1.00 64.06 284 ALA A O 1
ATOM 2235 N N . GLU A 1 285 ? -4.430 12.925 -29.158 1.00 71.50 285 GLU A N 1
ATOM 2236 C CA . GLU A 1 285 ? -4.739 14.033 -28.249 1.00 71.50 285 GLU A CA 1
ATOM 2237 C C . GLU A 1 285 ? -6.229 14.425 -28.371 1.00 71.50 285 GLU A C 1
ATOM 2239 O O . GLU A 1 285 ? -6.726 14.578 -29.492 1.00 71.50 285 GLU A O 1
ATOM 2244 N N . PRO A 1 286 ? -6.953 14.628 -27.251 1.00 74.50 286 PRO A N 1
ATOM 2245 C CA . PRO A 1 286 ? -6.459 14.727 -25.875 1.00 74.50 286 PRO A CA 1
ATOM 2246 C C . PRO A 1 286 ? -6.237 13.377 -25.166 1.00 74.50 286 PRO A C 1
ATOM 2248 O O . PRO A 1 286 ? -7.062 12.475 -25.256 1.00 74.50 286 PRO A O 1
ATOM 2251 N N . ARG A 1 287 ? -5.173 13.291 -24.352 1.00 85.12 287 ARG A N 1
ATOM 2252 C CA . ARG A 1 287 ? -4.883 12.127 -23.481 1.00 85.12 287 ARG A CA 1
ATOM 2253 C C . ARG A 1 287 ? -6.074 11.718 -22.597 1.00 85.12 287 ARG A C 1
ATOM 2255 O O . ARG A 1 287 ? -6.696 12.578 -21.958 1.00 85.12 287 ARG A O 1
ATOM 2262 N N . VAL A 1 288 ? -6.306 10.408 -22.463 1.00 84.19 288 VAL A N 1
ATOM 2263 C CA . VAL A 1 288 ? -7.334 9.843 -21.572 1.00 84.19 288 VAL A CA 1
ATOM 2264 C C . VAL A 1 288 ? -7.010 10.124 -20.103 1.00 84.19 288 VAL A C 1
ATOM 2266 O O . VAL A 1 288 ? -5.871 10.003 -19.648 1.00 84.19 288 VAL A O 1
ATOM 2269 N N . LYS A 1 289 ? -8.040 10.501 -19.338 1.00 89.62 289 LYS A N 1
ATOM 2270 C CA . LYS A 1 289 ? -7.968 10.778 -17.898 1.00 89.62 289 LYS A CA 1
ATOM 2271 C C . LYS A 1 289 ? -9.098 10.055 -17.187 1.00 89.62 289 LYS A C 1
ATOM 2273 O O . LYS A 1 289 ? -10.198 9.964 -17.722 1.00 89.62 289 LYS A O 1
ATOM 2278 N N . PHE A 1 290 ? -8.850 9.597 -15.965 1.00 88.88 290 PHE A N 1
ATOM 2279 C CA . PHE A 1 290 ? -9.850 8.854 -15.198 1.00 88.88 290 PHE A CA 1
ATOM 2280 C C . PHE A 1 290 ? -9.732 9.110 -13.690 1.00 88.88 290 PHE A C 1
ATOM 2282 O O . PHE A 1 290 ? -8.668 9.509 -13.217 1.00 88.88 290 PHE A O 1
ATOM 2289 N N . PRO A 1 291 ? -10.796 8.894 -12.898 1.00 89.38 291 PRO A N 1
ATOM 2290 C CA . PRO A 1 291 ? -10.705 8.985 -11.447 1.00 89.38 291 PRO A CA 1
ATOM 2291 C C . PRO A 1 291 ? -9.819 7.877 -10.863 1.00 89.38 291 PRO A C 1
ATOM 2293 O O . PRO A 1 291 ? -10.155 6.696 -10.949 1.00 89.38 291 PRO A O 1
ATOM 2296 N N . TYR A 1 292 ? -8.701 8.245 -10.235 1.00 91.50 292 TYR A N 1
ATOM 2297 C CA . TYR A 1 292 ? -7.802 7.281 -9.590 1.00 91.50 292 TYR A CA 1
ATOM 2298 C C . TYR A 1 292 ? -7.008 7.899 -8.438 1.00 91.50 292 TYR A C 1
ATOM 2300 O O . TYR A 1 292 ? -7.017 9.112 -8.247 1.00 91.50 292 TYR A O 1
ATOM 2308 N N . VAL A 1 293 ? -6.302 7.067 -7.665 1.00 91.62 293 VAL A N 1
ATOM 2309 C CA . VAL A 1 293 ? -5.381 7.505 -6.602 1.00 91.62 293 VAL A CA 1
ATOM 2310 C C . VAL A 1 293 ? -3.965 7.612 -7.189 1.00 91.62 293 VAL A C 1
ATOM 2312 O O . VAL A 1 293 ? -3.296 6.582 -7.336 1.00 91.62 293 VAL A O 1
ATOM 2315 N N . PRO A 1 294 ? -3.451 8.821 -7.507 1.00 93.25 294 PRO A N 1
ATOM 2316 C CA . PRO A 1 294 ? -2.194 8.971 -8.251 1.00 93.25 294 PRO A CA 1
ATOM 2317 C C . PRO A 1 294 ? -0.993 8.341 -7.545 1.00 93.25 294 PRO A C 1
ATOM 2319 O O . PRO A 1 294 ? -0.118 7.763 -8.182 1.00 93.25 294 PRO A O 1
ATOM 2322 N N . GLN A 1 295 ? -0.971 8.411 -6.210 1.00 92.06 295 GLN A N 1
ATOM 2323 C CA . GLN A 1 295 ? 0.113 7.864 -5.397 1.00 92.06 295 GLN A CA 1
ATOM 2324 C C . GLN A 1 295 ? 0.242 6.341 -5.536 1.00 92.06 295 GLN A C 1
ATOM 2326 O O . GLN A 1 295 ? 1.356 5.822 -5.487 1.00 92.06 295 GLN A O 1
ATOM 2331 N N . TYR A 1 296 ? -0.871 5.622 -5.711 1.00 92.62 296 TYR A N 1
ATOM 2332 C CA . TYR A 1 296 ? -0.842 4.167 -5.863 1.00 92.62 296 TYR A CA 1
ATOM 2333 C C . TYR A 1 296 ? -0.308 3.775 -7.234 1.00 92.62 296 TYR A C 1
ATOM 2335 O O . TYR A 1 296 ? 0.571 2.920 -7.305 1.00 92.62 296 TYR A O 1
ATOM 2343 N N . LEU A 1 297 ? -0.760 4.451 -8.298 1.00 94.88 297 LEU A N 1
ATOM 2344 C CA . LEU A 1 297 ? -0.217 4.222 -9.636 1.00 94.88 297 LEU A CA 1
ATOM 2345 C C . LEU A 1 297 ? 1.278 4.556 -9.687 1.00 94.88 297 LEU A C 1
ATOM 2347 O O . LEU A 1 297 ? 2.070 3.739 -10.142 1.00 94.88 297 LEU A O 1
ATOM 2351 N N . PHE A 1 298 ? 1.681 5.707 -9.141 1.00 96.25 298 PHE A N 1
ATOM 2352 C CA . PHE A 1 298 ? 3.090 6.097 -9.064 1.00 96.25 298 PHE A CA 1
ATOM 2353 C C . PHE A 1 298 ? 3.940 5.038 -8.350 1.00 96.25 298 PHE A C 1
ATOM 2355 O O . PHE A 1 298 ? 4.995 4.658 -8.848 1.00 96.25 298 PHE A O 1
ATOM 2362 N N . TYR A 1 299 ? 3.471 4.529 -7.207 1.00 92.62 299 TYR A N 1
ATOM 2363 C CA . TYR A 1 299 ? 4.180 3.493 -6.457 1.00 92.62 299 TYR A CA 1
ATOM 2364 C C . TYR A 1 299 ? 4.325 2.188 -7.251 1.00 92.62 299 TYR A C 1
ATOM 2366 O O . TYR A 1 299 ? 5.422 1.638 -7.307 1.00 92.62 299 TYR A O 1
ATOM 2374 N N . ILE A 1 300 ? 3.247 1.717 -7.893 1.00 95.25 300 ILE A N 1
ATOM 2375 C CA . ILE A 1 300 ? 3.269 0.521 -8.753 1.00 95.25 300 ILE A CA 1
ATOM 2376 C C . ILE A 1 300 ? 4.312 0.688 -9.861 1.00 95.25 300 ILE A C 1
ATOM 2378 O O . ILE A 1 300 ? 5.175 -0.173 -10.035 1.00 95.25 300 ILE A O 1
ATOM 2382 N N . MET A 1 301 ? 4.279 1.828 -10.557 1.00 97.50 301 MET A N 1
ATOM 2383 C CA . MET A 1 301 ? 5.205 2.109 -11.649 1.00 97.50 301 MET A CA 1
ATOM 2384 C C . MET A 1 301 ? 6.655 2.167 -11.170 1.00 97.50 301 MET A C 1
ATOM 2386 O O . MET A 1 301 ? 7.515 1.557 -11.792 1.00 97.50 301 MET A O 1
ATOM 2390 N N . VAL A 1 302 ? 6.943 2.835 -10.050 1.00 94.69 302 VAL A N 1
ATOM 2391 C CA . VAL A 1 302 ? 8.308 2.890 -9.498 1.00 94.69 302 VAL A CA 1
ATOM 2392 C C . VAL A 1 302 ? 8.823 1.498 -9.126 1.00 94.69 302 VAL A C 1
ATOM 2394 O O . VAL A 1 302 ? 9.974 1.186 -9.415 1.00 94.69 302 VAL A O 1
ATOM 2397 N N . GLU A 1 303 ? 8.007 0.636 -8.516 1.00 92.12 303 GLU A N 1
ATOM 2398 C CA . GLU A 1 303 ? 8.456 -0.710 -8.133 1.00 92.12 303 GLU A CA 1
ATOM 2399 C C . GLU A 1 303 ? 8.697 -1.620 -9.348 1.00 92.12 303 GLU A C 1
ATOM 2401 O O . GLU A 1 303 ? 9.681 -2.361 -9.365 1.00 92.12 303 GLU A O 1
ATOM 2406 N N . LEU A 1 304 ? 7.866 -1.524 -10.393 1.00 95.38 304 LEU A N 1
ATOM 2407 C CA . LEU A 1 304 ? 8.110 -2.226 -11.659 1.00 95.38 304 LEU A CA 1
ATOM 2408 C C . LEU A 1 304 ? 9.382 -1.713 -12.345 1.00 95.38 304 LEU A C 1
ATOM 2410 O O . LEU A 1 304 ? 10.264 -2.501 -12.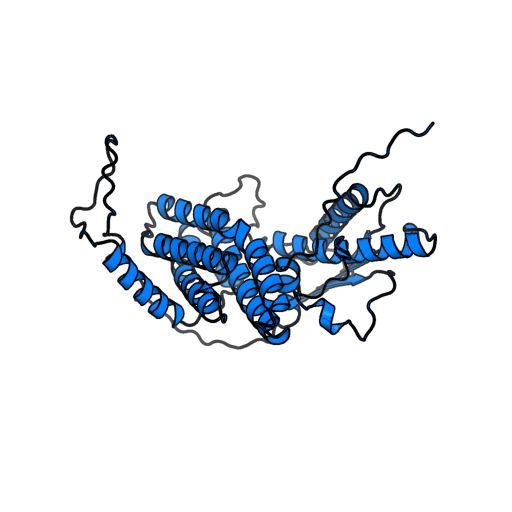683 1.00 95.38 304 LEU A O 1
ATOM 2414 N N . LEU A 1 305 ? 9.518 -0.392 -12.478 1.00 96.00 305 LEU A N 1
ATOM 2415 C CA . LEU A 1 305 ? 10.662 0.227 -13.145 1.00 96.00 305 LEU A CA 1
ATOM 2416 C C . LEU A 1 305 ? 11.972 -0.006 -12.391 1.00 96.00 305 LEU A C 1
ATOM 2418 O O . LEU A 1 305 ? 13.000 -0.173 -13.035 1.00 96.00 305 LEU A O 1
ATOM 2422 N N . LYS A 1 306 ? 11.961 -0.074 -11.054 1.00 92.44 306 LYS A N 1
ATOM 2423 C CA . LYS A 1 306 ? 13.139 -0.474 -10.266 1.00 92.44 306 LYS A CA 1
ATOM 2424 C C . LYS A 1 306 ? 13.625 -1.872 -10.646 1.00 92.44 306 LYS A C 1
ATOM 2426 O O . LYS A 1 306 ? 14.830 -2.064 -10.786 1.00 92.44 306 LYS A O 1
ATOM 2431 N N . ASN A 1 307 ? 12.710 -2.830 -10.811 1.00 91.88 307 ASN A N 1
ATOM 2432 C CA . ASN A 1 307 ? 13.070 -4.195 -11.199 1.00 91.88 307 ASN A CA 1
ATOM 2433 C C . ASN A 1 307 ? 13.637 -4.231 -12.624 1.00 91.88 307 ASN A C 1
ATOM 2435 O O . ASN A 1 307 ? 14.724 -4.773 -12.819 1.00 91.88 307 ASN A O 1
ATOM 2439 N N . SER A 1 308 ? 12.964 -3.592 -13.586 1.00 94.75 308 SER A N 1
ATOM 2440 C CA . SER A 1 308 ? 13.443 -3.509 -14.973 1.00 94.75 308 SER A CA 1
ATOM 2441 C C . SER A 1 308 ? 14.782 -2.770 -15.088 1.00 94.75 308 SER A C 1
ATOM 2443 O O . SER A 1 308 ? 15.684 -3.228 -15.788 1.00 94.75 308 SER A O 1
ATOM 2445 N N . ALA A 1 309 ? 14.958 -1.657 -14.366 1.00 93.00 309 ALA A N 1
ATOM 2446 C CA . ALA A 1 309 ? 16.204 -0.889 -14.342 1.00 93.00 309 ALA A CA 1
ATOM 2447 C C . ALA A 1 309 ? 17.355 -1.709 -13.766 1.00 93.00 309 ALA A C 1
ATOM 2449 O O . ALA A 1 309 ? 18.423 -1.766 -14.369 1.00 93.00 309 ALA A O 1
ATOM 2450 N N . ARG A 1 310 ? 17.125 -2.390 -12.638 1.00 90.12 310 ARG A N 1
ATOM 2451 C CA . ARG A 1 310 ? 18.123 -3.272 -12.035 1.00 90.12 310 ARG A CA 1
ATOM 2452 C C . ARG A 1 310 ? 18.549 -4.375 -13.002 1.00 90.12 310 ARG A C 1
ATOM 2454 O O . ARG A 1 310 ? 19.742 -4.531 -13.228 1.00 90.12 310 ARG A O 1
ATOM 2461 N N . ALA A 1 311 ? 17.593 -5.105 -13.575 1.00 91.44 311 ALA A N 1
ATOM 2462 C CA . ALA A 1 311 ? 17.893 -6.202 -14.491 1.00 91.44 311 ALA A CA 1
ATOM 2463 C C . ALA A 1 311 ? 18.657 -5.706 -15.733 1.00 91.44 311 ALA A C 1
ATOM 2465 O O . ALA A 1 311 ? 19.618 -6.335 -16.166 1.00 91.44 311 ALA A O 1
ATOM 2466 N N . THR A 1 312 ? 18.276 -4.541 -16.271 1.00 93.69 312 THR A N 1
ATOM 2467 C CA . THR A 1 312 ? 18.959 -3.919 -17.419 1.00 93.69 312 THR A CA 1
ATOM 2468 C C . THR A 1 312 ? 20.405 -3.558 -17.081 1.00 93.69 312 THR A C 1
ATOM 2470 O O . THR A 1 312 ? 21.308 -3.853 -17.858 1.00 93.69 312 THR A O 1
ATOM 2473 N N . VAL A 1 313 ? 20.638 -2.954 -15.911 1.00 90.94 313 VAL A N 1
ATOM 2474 C CA . VAL A 1 313 ? 21.981 -2.584 -15.442 1.00 90.94 313 VAL A CA 1
ATOM 2475 C C . VAL A 1 313 ? 22.852 -3.819 -15.218 1.00 90.94 313 VAL A C 1
ATOM 2477 O O . VAL A 1 313 ? 23.982 -3.852 -15.698 1.00 90.94 313 VAL A O 1
ATOM 2480 N N . GLU A 1 314 ? 22.330 -4.837 -14.528 1.00 89.62 314 GLU A N 1
ATOM 2481 C CA . GLU A 1 314 ? 23.053 -6.087 -14.262 1.00 89.62 314 GLU A CA 1
ATOM 2482 C C . GLU A 1 314 ? 23.435 -6.804 -15.568 1.00 89.62 314 GLU A C 1
ATOM 2484 O O . GLU A 1 314 ? 24.571 -7.257 -15.706 1.00 89.62 314 GLU A O 1
ATOM 2489 N N . LEU A 1 315 ? 22.530 -6.851 -16.554 1.00 91.19 315 LEU A N 1
ATOM 2490 C CA . LEU A 1 315 ? 22.808 -7.467 -17.851 1.00 91.19 315 LEU A CA 1
ATOM 2491 C C . LEU A 1 315 ? 23.826 -6.667 -18.675 1.00 91.19 315 LEU A C 1
ATOM 2493 O O . LEU A 1 315 ? 24.761 -7.250 -19.217 1.00 91.19 315 LEU A O 1
ATOM 2497 N N . CYS A 1 316 ? 23.686 -5.338 -18.746 1.00 90.62 316 CYS A N 1
ATOM 2498 C CA . CYS A 1 316 ? 24.661 -4.493 -19.440 1.00 90.62 316 CYS A CA 1
ATOM 2499 C C . CYS A 1 316 ? 26.061 -4.639 -18.838 1.00 90.62 316 CYS A C 1
ATOM 2501 O O . CYS A 1 316 ? 27.031 -4.724 -19.586 1.00 90.62 316 CYS A O 1
ATOM 2503 N N . ALA A 1 317 ? 26.166 -4.711 -17.509 1.00 88.38 317 ALA A N 1
ATOM 2504 C CA . ALA A 1 317 ? 27.438 -4.942 -16.835 1.00 88.38 317 ALA A CA 1
ATOM 2505 C C . ALA A 1 317 ? 28.023 -6.329 -17.153 1.00 88.38 317 ALA A C 1
ATOM 2507 O O . ALA A 1 317 ? 29.228 -6.447 -17.346 1.00 88.38 317 ALA A O 1
ATOM 2508 N N . ALA A 1 318 ? 27.189 -7.370 -17.237 1.00 88.94 318 ALA A N 1
ATOM 2509 C CA . ALA A 1 318 ? 27.636 -8.728 -17.550 1.00 88.94 318 ALA A CA 1
ATOM 2510 C C . ALA A 1 318 ? 28.116 -8.894 -19.005 1.00 88.94 318 ALA A C 1
ATOM 2512 O O . ALA A 1 318 ? 29.031 -9.672 -19.265 1.00 88.94 318 ALA A O 1
ATOM 2513 N N . GLU A 1 319 ? 27.507 -8.175 -19.949 1.00 91.75 319 GLU A N 1
ATOM 2514 C CA . GLU A 1 319 ? 27.800 -8.288 -21.386 1.00 91.75 319 GLU A CA 1
ATOM 2515 C C . GLU A 1 319 ? 28.709 -7.169 -21.924 1.00 91.75 319 GLU A C 1
ATOM 2517 O O . GLU A 1 319 ? 28.940 -7.098 -23.131 1.00 91.75 319 GLU A O 1
ATOM 2522 N N . ASN A 1 320 ? 29.202 -6.269 -21.063 1.00 86.38 320 ASN A N 1
ATOM 2523 C CA . ASN A 1 320 ? 29.846 -5.008 -21.463 1.00 86.38 320 ASN A CA 1
ATOM 2524 C C . ASN A 1 320 ? 29.009 -4.215 -22.495 1.00 86.38 320 ASN A C 1
ATOM 2526 O O . ASN A 1 320 ? 29.540 -3.589 -23.415 1.00 86.38 320 ASN A O 1
ATOM 2530 N N . GLY A 1 321 ? 27.684 -4.271 -22.345 1.00 86.38 321 GLY A N 1
ATOM 2531 C CA . GLY A 1 321 ? 26.714 -3.616 -23.212 1.00 86.38 321 GLY A CA 1
ATOM 2532 C C . GLY A 1 321 ? 26.463 -2.157 -22.834 1.00 86.38 321 GLY A C 1
ATOM 2533 O O . GLY A 1 321 ? 26.833 -1.684 -21.757 1.00 86.38 321 GLY A O 1
ATOM 2534 N N . ARG A 1 322 ? 25.781 -1.429 -23.721 1.00 89.12 322 ARG A N 1
ATOM 2535 C CA . ARG A 1 322 ? 25.404 -0.031 -23.494 1.00 89.12 322 ARG A CA 1
ATOM 2536 C C . ARG A 1 322 ? 23.962 0.081 -23.016 1.00 89.12 322 ARG A C 1
ATOM 2538 O O . ARG A 1 322 ? 23.064 -0.548 -23.568 1.00 89.12 322 ARG A O 1
ATOM 2545 N N . LEU A 1 323 ? 23.724 0.942 -22.023 1.00 89.94 323 LEU A N 1
ATOM 2546 C CA . LEU A 1 323 ? 22.373 1.221 -21.518 1.00 89.94 323 LEU A CA 1
ATOM 2547 C C . LEU A 1 323 ? 21.459 1.821 -22.596 1.00 89.94 323 LEU A C 1
ATOM 2549 O O . LEU A 1 323 ? 20.253 1.591 -22.561 1.00 89.94 323 LEU A O 1
ATOM 2553 N N . GLU A 1 324 ? 22.020 2.556 -23.561 1.00 91.19 324 GLU A N 1
ATOM 2554 C CA . GLU A 1 324 ? 21.243 3.163 -24.646 1.00 91.19 324 GLU A CA 1
ATOM 2555 C C . GLU A 1 324 ? 20.644 2.131 -25.616 1.00 91.19 324 GLU A C 1
ATOM 2557 O O . GLU A 1 324 ? 19.603 2.390 -26.212 1.00 91.19 324 GLU A O 1
ATOM 2562 N N . ASP A 1 325 ? 21.240 0.939 -25.720 1.00 91.94 325 ASP A N 1
ATOM 2563 C CA . ASP A 1 325 ? 20.765 -0.122 -26.619 1.00 91.94 325 ASP A CA 1
ATOM 2564 C C . ASP A 1 325 ? 19.595 -0.926 -26.009 1.00 91.94 325 ASP A C 1
ATOM 2566 O O . ASP A 1 325 ? 18.928 -1.720 -26.687 1.00 91.94 325 ASP A O 1
ATOM 2570 N N . ARG A 1 326 ? 19.319 -0.718 -24.713 1.00 94.25 326 ARG A N 1
ATOM 2571 C CA . ARG A 1 326 ? 18.309 -1.446 -23.931 1.00 94.25 326 ARG A CA 1
ATOM 2572 C C . ARG A 1 326 ? 17.332 -0.491 -23.223 1.00 94.25 326 ARG A C 1
ATOM 2574 O O . ARG A 1 326 ? 17.231 -0.537 -21.995 1.00 94.25 326 ARG A O 1
ATOM 2581 N N . PRO A 1 327 ? 16.591 0.362 -23.959 1.00 96.06 327 PRO A N 1
ATOM 2582 C CA . PRO A 1 327 ? 15.606 1.242 -23.346 1.00 96.06 327 PRO A CA 1
ATOM 2583 C C . PRO A 1 327 ? 14.475 0.435 -22.700 1.00 96.06 327 PRO A C 1
ATOM 2585 O O . PRO A 1 327 ? 13.980 -0.548 -23.262 1.00 96.06 327 PRO A O 1
ATOM 2588 N N . ILE A 1 328 ? 14.054 0.877 -21.516 1.00 98.12 328 ILE A N 1
ATOM 2589 C CA . ILE A 1 328 ? 12.815 0.436 -20.878 1.00 98.12 328 ILE A CA 1
ATOM 2590 C C . ILE A 1 328 ? 11.688 1.286 -21.457 1.00 98.12 328 ILE A C 1
ATOM 2592 O O . ILE A 1 328 ? 11.684 2.505 -21.295 1.00 98.12 328 ILE A O 1
ATOM 2596 N N . VAL A 1 329 ? 10.725 0.651 -22.111 1.00 98.12 329 VAL A N 1
ATOM 2597 C CA . VAL A 1 329 ? 9.617 1.333 -22.782 1.00 98.12 329 VAL A CA 1
ATOM 2598 C C . VAL A 1 329 ? 8.347 1.156 -21.961 1.00 98.12 329 VAL A C 1
ATOM 2600 O O . VAL A 1 329 ? 7.948 0.033 -21.642 1.00 98.12 329 VAL A O 1
ATOM 2603 N N . ILE A 1 330 ? 7.710 2.270 -21.611 1.00 97.88 330 ILE A N 1
ATOM 2604 C CA . ILE A 1 330 ? 6.381 2.303 -21.008 1.00 97.88 330 ILE A CA 1
ATOM 2605 C C . ILE A 1 330 ? 5.388 2.680 -22.102 1.00 97.88 330 ILE A C 1
ATOM 2607 O O . ILE A 1 330 ? 5.409 3.813 -22.566 1.00 97.88 330 ILE A O 1
ATOM 2611 N N . SER A 1 331 ? 4.510 1.760 -22.490 1.00 95.56 331 SER A N 1
ATOM 2612 C CA . SER A 1 331 ? 3.408 2.047 -23.413 1.00 95.56 331 SER A CA 1
ATOM 2613 C C . SER A 1 331 ? 2.120 2.251 -22.616 1.00 95.56 331 SER A C 1
ATOM 2615 O O . SER A 1 331 ? 1.728 1.368 -21.849 1.00 95.56 331 SER A O 1
ATOM 2617 N N . VAL A 1 332 ? 1.460 3.391 -22.800 1.00 93.94 332 VAL A N 1
ATOM 2618 C CA . VAL A 1 332 ? 0.153 3.700 -22.205 1.00 93.94 332 VAL A CA 1
ATOM 2619 C C . VAL A 1 332 ? -0.893 3.757 -23.315 1.00 93.94 332 VAL A C 1
ATOM 2621 O O . VAL A 1 332 ? -0.745 4.512 -24.273 1.00 93.94 332 VAL A O 1
ATOM 2624 N N . GLY A 1 333 ? -1.945 2.957 -23.191 1.00 90.62 333 GLY A N 1
ATOM 2625 C CA . GLY A 1 333 ? -3.106 3.010 -24.077 1.00 90.62 333 GLY A CA 1
ATOM 2626 C C . GLY A 1 333 ? -4.381 2.974 -23.256 1.00 90.62 333 GLY A C 1
ATOM 2627 O O . GLY A 1 333 ? -4.428 2.310 -22.215 1.00 90.62 333 GLY A O 1
ATOM 2628 N N . ALA A 1 334 ? -5.401 3.697 -23.694 1.00 86.50 334 ALA A N 1
ATOM 2629 C CA . ALA A 1 334 ? -6.663 3.731 -22.986 1.00 86.50 334 ALA A CA 1
ATOM 2630 C C . ALA A 1 334 ? -7.851 3.863 -23.939 1.00 86.50 334 ALA A C 1
ATOM 2632 O O . ALA A 1 334 ? -7.767 4.427 -25.024 1.00 86.50 334 ALA A O 1
ATOM 2633 N N . ASP A 1 335 ? -8.980 3.336 -23.492 1.00 83.81 335 ASP A N 1
ATOM 2634 C CA . ASP A 1 335 ? -10.283 3.537 -24.108 1.00 83.81 335 ASP A CA 1
ATOM 2635 C C . ASP A 1 335 ? -11.299 3.916 -23.015 1.00 83.81 335 ASP A C 1
ATOM 2637 O O . ASP A 1 335 ? -10.948 4.069 -21.841 1.00 83.81 335 ASP A O 1
ATOM 2641 N N . ASP A 1 336 ? -12.569 4.074 -23.384 1.00 80.06 336 ASP A N 1
ATOM 2642 C CA . ASP A 1 336 ? -13.627 4.474 -22.446 1.00 80.06 336 ASP A CA 1
ATOM 2643 C C . ASP A 1 336 ? -13.887 3.446 -21.321 1.00 80.06 336 ASP A C 1
ATOM 2645 O O . ASP A 1 336 ? -14.578 3.748 -20.345 1.00 80.06 336 ASP A O 1
ATOM 2649 N N . SER A 1 337 ? -13.358 2.226 -21.442 1.00 85.19 337 SER A N 1
ATOM 2650 C CA . SER A 1 337 ? -13.575 1.110 -20.515 1.00 85.19 337 SER A CA 1
ATOM 2651 C C . SER A 1 337 ? -12.344 0.738 -19.686 1.00 85.19 337 SER A C 1
ATOM 2653 O O . SER A 1 337 ? -12.496 0.251 -18.560 1.00 85.19 337 SER A O 1
ATOM 2655 N N . GLN A 1 338 ? -11.134 0.956 -20.204 1.00 87.25 338 GLN A N 1
ATOM 2656 C CA . GLN A 1 338 ? -9.901 0.484 -19.575 1.00 87.25 338 GLN A CA 1
ATOM 2657 C C . GLN A 1 338 ? -8.695 1.384 -19.850 1.00 87.25 338 GLN A C 1
ATOM 2659 O O . GLN A 1 338 ? -8.582 2.041 -20.880 1.00 87.25 338 GLN A O 1
ATOM 2664 N N . VAL A 1 339 ? -7.738 1.331 -18.924 1.00 90.25 339 VAL A N 1
ATOM 2665 C CA . VAL A 1 339 ? -6.401 1.907 -19.080 1.00 90.25 339 VAL A CA 1
ATOM 2666 C C . VAL A 1 339 ? -5.391 0.771 -18.980 1.00 90.25 339 VAL A C 1
ATOM 2668 O O . VAL A 1 339 ? -5.310 0.097 -17.951 1.00 90.25 339 VAL A O 1
ATOM 2671 N N . ALA A 1 340 ? -4.612 0.568 -20.037 1.00 93.19 340 ALA A N 1
ATOM 2672 C CA . ALA A 1 340 ? -3.549 -0.420 -20.109 1.00 93.19 340 ALA A CA 1
ATOM 2673 C C . ALA A 1 340 ? -2.182 0.273 -20.060 1.00 93.19 340 ALA A C 1
ATOM 2675 O O . ALA A 1 340 ? -1.879 1.164 -20.851 1.00 93.19 340 ALA A O 1
ATOM 2676 N N . ILE A 1 341 ? -1.336 -0.159 -19.125 1.00 95.25 341 ILE A N 1
ATOM 2677 C CA . ILE A 1 341 ? 0.041 0.323 -18.992 1.00 95.25 341 ILE A CA 1
ATOM 2678 C C . ILE A 1 341 ? 0.962 -0.885 -19.098 1.00 95.25 341 ILE A C 1
ATOM 2680 O O . ILE A 1 341 ? 0.900 -1.798 -18.273 1.00 95.25 341 ILE A O 1
ATOM 2684 N N . ARG A 1 342 ? 1.822 -0.890 -20.114 1.00 96.56 342 ARG A N 1
ATOM 2685 C CA . ARG A 1 342 ? 2.796 -1.953 -20.358 1.00 96.56 342 ARG A CA 1
ATOM 2686 C C . ARG A 1 342 ? 4.198 -1.434 -20.082 1.00 96.56 342 ARG A C 1
ATOM 2688 O O . ARG A 1 342 ? 4.614 -0.464 -20.700 1.00 96.56 342 ARG A O 1
ATOM 2695 N N . VAL A 1 343 ? 4.933 -2.113 -19.206 1.00 97.25 343 VAL A N 1
ATOM 2696 C CA . VAL A 1 343 ? 6.375 -1.907 -19.015 1.00 97.25 343 VAL A CA 1
ATOM 2697 C C . VAL A 1 343 ? 7.106 -3.020 -19.754 1.00 97.25 343 VAL A C 1
ATOM 2699 O O . VAL A 1 343 ? 6.851 -4.196 -19.500 1.00 97.25 343 VAL A O 1
ATOM 2702 N N . HIS A 1 344 ? 7.979 -2.652 -20.683 1.00 97.25 344 HIS A N 1
ATOM 2703 C CA . HIS A 1 344 ? 8.773 -3.576 -21.481 1.00 97.25 344 HIS A CA 1
ATOM 2704 C C . HIS A 1 344 ? 10.259 -3.250 -21.322 1.00 97.25 344 HIS A C 1
ATOM 2706 O O . HIS A 1 344 ? 10.677 -2.120 -21.560 1.00 97.25 344 HIS A O 1
ATOM 2712 N N . ASP A 1 345 ? 11.064 -4.245 -20.968 1.00 97.06 345 ASP A N 1
ATOM 2713 C CA . ASP A 1 345 ? 12.521 -4.141 -20.921 1.00 97.06 345 ASP A CA 1
ATOM 2714 C C . ASP A 1 345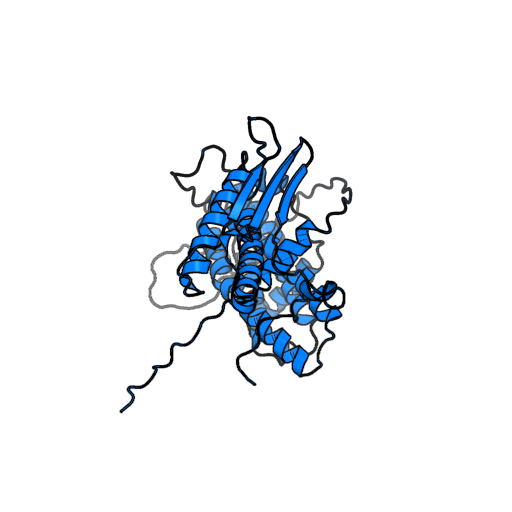 ? 13.182 -5.194 -21.819 1.00 97.06 345 ASP A C 1
ATOM 2716 O O . ASP A 1 345 ? 12.551 -6.149 -22.273 1.00 97.06 345 ASP A O 1
ATOM 2720 N N . LYS A 1 346 ? 14.472 -4.994 -22.102 1.00 95.56 346 LYS A N 1
ATOM 2721 C CA . LYS A 1 346 ? 15.321 -5.953 -22.820 1.00 95.56 346 LYS A CA 1
ATOM 2722 C C . LYS A 1 346 ? 16.359 -6.541 -21.865 1.00 95.56 346 LYS A C 1
ATOM 2724 O O . LYS A 1 346 ? 17.544 -6.550 -22.1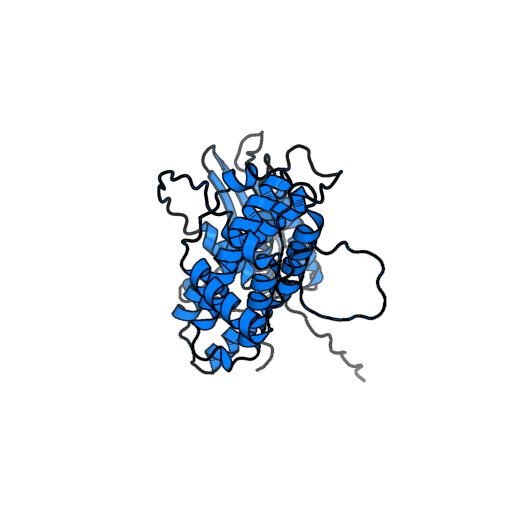88 1.00 95.56 346 LYS A O 1
ATOM 2729 N N . ALA A 1 347 ? 15.946 -6.988 -20.678 1.00 93.19 347 ALA A N 1
ATOM 2730 C CA . ALA A 1 347 ? 16.863 -7.392 -19.609 1.00 93.19 347 ALA A CA 1
ATOM 2731 C C . ALA A 1 347 ? 17.029 -8.917 -19.441 1.00 93.19 347 ALA A C 1
ATOM 2733 O O . ALA A 1 347 ? 17.353 -9.395 -18.359 1.00 93.19 34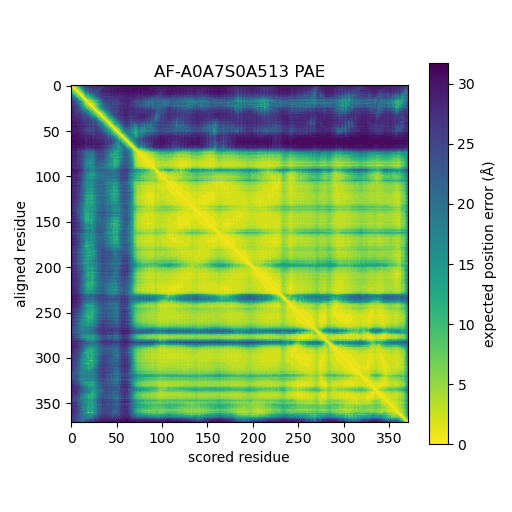7 ALA A O 1
ATOM 2734 N N . GLY A 1 348 ? 16.802 -9.703 -20.499 1.00 90.50 348 GLY A N 1
ATOM 2735 C CA . GLY A 1 348 ? 17.015 -11.160 -20.486 1.00 90.50 348 GLY A CA 1
ATOM 2736 C C . GLY A 1 348 ? 15.849 -11.988 -19.927 1.00 90.50 348 GLY A C 1
ATOM 2737 O O . GLY A 1 348 ? 15.850 -13.208 -20.067 1.00 90.50 348 GLY A O 1
ATOM 2738 N N . GLY A 1 349 ? 14.818 -11.338 -19.380 1.00 91.19 349 GLY A N 1
ATOM 2739 C CA . GLY A 1 349 ? 13.572 -11.982 -18.961 1.00 91.19 349 GLY A CA 1
ATOM 2740 C C . GLY A 1 349 ? 13.692 -12.842 -17.698 1.00 91.19 349 GLY A C 1
ATOM 2741 O O . GLY A 1 349 ? 14.679 -12.802 -16.967 1.00 91.19 349 GLY A O 1
ATOM 2742 N N . ILE A 1 350 ? 12.636 -13.609 -17.418 1.00 90.44 350 ILE A N 1
ATOM 2743 C CA . ILE A 1 350 ? 12.526 -14.462 -16.228 1.00 90.44 350 ILE A CA 1
ATOM 2744 C C . ILE A 1 350 ? 12.410 -15.921 -16.688 1.00 90.44 350 ILE A C 1
ATOM 2746 O O . ILE A 1 350 ? 11.505 -16.226 -17.468 1.00 90.44 350 ILE A O 1
ATOM 2750 N N . PRO A 1 351 ? 13.273 -16.839 -16.214 1.00 90.62 351 PRO A N 1
ATOM 2751 C CA . PRO A 1 351 ? 13.178 -18.253 -16.564 1.00 90.62 351 PRO A CA 1
ATOM 2752 C C . PRO A 1 351 ? 11.811 -18.864 -16.209 1.00 90.62 351 PRO A C 1
ATOM 2754 O O . PRO A 1 351 ? 11.287 -18.646 -15.114 1.00 90.62 351 PRO A O 1
ATOM 2757 N N . PHE A 1 352 ? 11.246 -19.682 -17.104 1.00 89.38 352 PHE A N 1
ATOM 2758 C CA . PHE A 1 352 ? 9.899 -20.254 -16.933 1.00 89.38 352 PHE A CA 1
ATOM 2759 C C . PHE A 1 352 ? 9.735 -21.068 -15.644 1.00 89.38 352 PHE A C 1
ATOM 2761 O O . PHE A 1 352 ? 8.694 -21.003 -15.000 1.00 89.38 352 PHE A O 1
ATOM 2768 N N . ASN A 1 353 ? 10.780 -21.779 -15.215 1.00 88.69 353 ASN A N 1
ATOM 2769 C CA . ASN A 1 353 ? 10.762 -22.584 -13.992 1.00 88.69 353 ASN A CA 1
ATOM 2770 C C . ASN A 1 353 ? 10.665 -21.753 -12.698 1.00 88.69 353 ASN A C 1
ATOM 2772 O O . ASN A 1 353 ? 10.449 -22.319 -11.627 1.00 88.69 353 ASN A O 1
ATOM 2776 N N . VAL A 1 354 ? 10.860 -20.431 -12.761 1.00 85.88 354 VAL A N 1
ATOM 2777 C CA . VAL A 1 354 ? 10.759 -19.537 -11.597 1.00 85.88 354 VAL A CA 1
ATOM 2778 C C . VAL A 1 354 ? 9.692 -18.456 -11.755 1.00 85.88 354 VAL A C 1
ATOM 2780 O O . VAL A 1 354 ? 9.481 -17.695 -10.811 1.00 85.88 354 VAL A O 1
ATOM 2783 N N . ALA A 1 355 ? 9.001 -18.408 -12.898 1.00 84.25 355 ALA A N 1
ATOM 2784 C CA . ALA A 1 355 ? 8.043 -17.361 -13.240 1.00 84.25 355 ALA A CA 1
ATOM 2785 C C . ALA A 1 355 ? 6.923 -17.217 -12.198 1.00 84.25 355 ALA A C 1
ATOM 2787 O O . ALA A 1 355 ? 6.646 -16.108 -11.756 1.00 84.25 355 ALA A O 1
ATOM 2788 N N . ASP A 1 356 ? 6.351 -18.318 -11.707 1.00 84.25 356 ASP A N 1
ATOM 2789 C CA . ASP A 1 356 ? 5.294 -18.255 -10.685 1.00 84.25 356 ASP A CA 1
ATOM 2790 C C . ASP A 1 356 ? 5.810 -17.779 -9.319 1.00 84.25 356 ASP A C 1
ATOM 2792 O O . ASP A 1 356 ? 5.075 -17.183 -8.525 1.00 84.25 356 ASP A O 1
ATOM 2796 N N . ARG A 1 357 ? 7.104 -17.984 -9.048 1.00 81.50 357 ARG A N 1
ATOM 2797 C CA . ARG A 1 357 ? 7.721 -17.632 -7.764 1.00 81.50 357 ARG A CA 1
ATOM 2798 C C . ARG A 1 357 ? 7.973 -16.140 -7.617 1.00 81.50 357 ARG A C 1
ATOM 2800 O O . ARG A 1 357 ? 8.085 -15.678 -6.489 1.00 81.50 357 ARG A O 1
ATOM 2807 N N . VAL A 1 358 ? 7.987 -15.353 -8.696 1.00 84.38 358 VAL A N 1
ATOM 2808 C CA . VAL A 1 358 ? 8.176 -13.883 -8.624 1.00 84.38 358 VAL A CA 1
ATOM 2809 C C . VAL A 1 358 ? 7.108 -13.205 -7.763 1.00 84.38 358 VAL A C 1
ATOM 2811 O O . VAL A 1 358 ? 7.334 -12.152 -7.164 1.00 84.38 358 VAL A O 1
ATOM 2814 N N . TRP A 1 359 ? 5.948 -13.852 -7.667 1.00 82.31 359 TRP A N 1
ATOM 2815 C CA . TRP A 1 359 ? 4.813 -13.405 -6.888 1.00 82.31 359 TRP A CA 1
ATOM 2816 C C . TRP A 1 359 ? 4.858 -13.869 -5.433 1.00 82.31 359 TRP A C 1
ATOM 2818 O O . TRP A 1 359 ? 4.049 -13.391 -4.637 1.00 82.31 359 TRP A O 1
ATOM 2828 N N . SER A 1 360 ? 5.730 -14.814 -5.080 1.00 80.25 360 SER A N 1
ATOM 2829 C CA . SER A 1 360 ? 5.889 -15.285 -3.706 1.00 80.25 360 SER A CA 1
ATOM 2830 C C . SER A 1 360 ? 6.543 -14.205 -2.851 1.00 80.25 360 SER A C 1
ATOM 2832 O O . SER A 1 360 ? 7.506 -13.546 -3.250 1.00 80.25 360 SER A O 1
ATOM 2834 N N . TYR A 1 361 ? 6.038 -14.028 -1.632 1.00 79.94 361 TYR A N 1
ATOM 2835 C CA . TYR A 1 361 ? 6.630 -13.094 -0.675 1.00 79.94 361 TYR A CA 1
ATOM 2836 C C . TYR A 1 361 ? 7.997 -13.554 -0.170 1.00 79.94 361 TYR A C 1
ATOM 2838 O O . TYR A 1 361 ? 8.794 -12.709 0.245 1.00 79.94 361 TYR A O 1
ATOM 2846 N N . MET A 1 362 ? 8.243 -14.867 -0.192 1.00 75.19 362 MET A N 1
ATOM 2847 C CA . MET A 1 362 ? 9.461 -15.501 0.316 1.00 75.19 362 MET A CA 1
ATOM 2848 C C . MET A 1 362 ? 10.536 -15.660 -0.766 1.00 75.19 362 MET A C 1
ATOM 2850 O O . MET A 1 362 ? 11.689 -15.947 -0.452 1.00 75.19 362 MET A O 1
ATOM 2854 N N . TYR A 1 363 ? 10.188 -15.428 -2.032 1.00 73.94 363 TYR A N 1
ATOM 2855 C CA . TYR A 1 363 ? 11.127 -15.483 -3.142 1.00 73.94 363 TYR A CA 1
ATOM 2856 C C . TYR A 1 363 ? 11.798 -14.124 -3.389 1.00 73.94 363 TYR A C 1
ATOM 2858 O O . TYR A 1 363 ? 11.162 -13.064 -3.436 1.00 73.94 363 TYR A O 1
ATOM 2866 N N . SER A 1 364 ? 13.119 -14.155 -3.554 1.00 71.19 364 SER A N 1
ATOM 2867 C CA . SER A 1 364 ? 13.942 -12.997 -3.888 1.00 71.19 364 SER A CA 1
ATOM 2868 C C . SER A 1 364 ? 15.167 -13.448 -4.676 1.00 71.19 364 SER A C 1
ATOM 2870 O O . SER A 1 364 ? 15.822 -14.414 -4.298 1.00 71.19 364 SER A O 1
ATOM 2872 N N . THR A 1 365 ? 15.498 -12.722 -5.742 1.00 58.94 365 THR A N 1
ATOM 2873 C CA . THR A 1 365 ? 16.739 -12.896 -6.517 1.00 58.94 365 THR A CA 1
ATOM 2874 C C . THR A 1 365 ? 17.905 -12.086 -5.943 1.00 58.94 365 THR A C 1
ATOM 2876 O O . THR A 1 365 ? 19.041 -12.221 -6.390 1.00 58.94 365 THR A O 1
ATOM 2879 N N . VAL A 1 366 ? 17.650 -11.252 -4.927 1.00 65.19 366 VAL A N 1
ATOM 2880 C CA . VAL A 1 366 ? 18.703 -10.556 -4.178 1.00 65.19 366 VAL A CA 1
ATOM 2881 C C . VAL A 1 366 ? 19.447 -11.586 -3.332 1.00 65.19 366 VAL A C 1
ATOM 2883 O O . VAL A 1 366 ? 18.839 -12.190 -2.447 1.00 65.19 366 VAL A O 1
ATOM 2886 N N . LYS A 1 367 ? 20.746 -11.776 -3.588 1.00 52.34 367 LYS A N 1
ATOM 2887 C CA . LYS A 1 367 ? 21.617 -12.574 -2.717 1.00 52.34 367 LYS A CA 1
ATOM 2888 C C . LYS A 1 367 ? 21.628 -11.930 -1.327 1.00 52.34 367 LYS A C 1
ATOM 2890 O O . LYS A 1 367 ? 21.827 -10.725 -1.214 1.00 52.34 367 LYS A O 1
ATOM 2895 N N . SER A 1 368 ? 21.349 -12.702 -0.279 1.00 46.28 368 SER A N 1
ATOM 2896 C CA . SER A 1 368 ? 21.578 -12.245 1.091 1.00 46.28 368 SER A CA 1
ATOM 2897 C C . SER A 1 368 ? 23.080 -12.254 1.341 1.00 46.28 368 SER A C 1
ATOM 2899 O O . SER A 1 368 ? 23.676 -13.320 1.220 1.00 46.28 368 SER A O 1
ATOM 2901 N N . ASP A 1 369 ? 23.670 -11.119 1.718 1.00 37.41 369 ASP A N 1
ATOM 2902 C CA . ASP A 1 369 ? 25.115 -10.974 1.989 1.00 37.41 369 ASP A CA 1
ATOM 2903 C C . ASP A 1 369 ? 25.608 -11.754 3.235 1.00 37.41 369 ASP A C 1
ATOM 2905 O O . ASP A 1 369 ? 26.675 -11.479 3.765 1.00 37.41 369 ASP A O 1
ATOM 2909 N N . ASN A 1 370 ? 24.858 -12.763 3.686 1.00 32.53 370 ASN A N 1
ATOM 2910 C CA . ASN A 1 370 ? 25.295 -13.741 4.675 1.00 32.53 370 ASN A CA 1
ATOM 2911 C C . ASN A 1 370 ? 25.304 -15.127 4.018 1.00 32.53 370 ASN A C 1
ATOM 2913 O O . ASN A 1 370 ? 24.326 -15.876 4.122 1.00 32.53 370 ASN A O 1
ATOM 2917 N N . ALA A 1 371 ? 26.402 -15.425 3.331 1.00 29.89 371 ALA A N 1
ATOM 2918 C CA . ALA A 1 371 ? 26.893 -16.775 3.090 1.00 29.89 371 ALA A CA 1
ATOM 2919 C C . ALA A 1 371 ? 28.349 -16.819 3.552 1.00 29.89 371 ALA A C 1
ATOM 2921 O O . ALA A 1 371 ? 29.084 -15.872 3.188 1.00 29.89 371 ALA A O 1
#